Protein AF-A0A7S3J5A5-F1 (afdb_monomer_lite)

Sequence (584 aa):
MDIGKEYEPNQLEPVYRLLDKLTGLAEIFLKALSTEKDDAKSLDESRKPKELAEKICSTNKIVQKTVSEALKKDEESMTDILKLPLPEKYRKLLSPLRFGYMDMKSSPSSTSYTHYYSYNISQETSIENSKIIRLAQEIADLSNSLPNDHTNAIFVRVDESRVDVMKAIICGASNTPYAHGCYEYDLFFDSRYPNTPPKCQLVTTGSGAVRFNPNLYADGKVCLSLLGTWRGNSTENWDAKFSTILQVLMSIQAIIMSEEVYYNEPGYEHEAGTTEGEAKNEAYSNIVRYCNIQYAMIDQITSPCKGFEEAIRKHFFLKRDEILEEVKEWLVYADENKASYSSLVECHNHSWCQKFKEDGKYKSMLKEIIEKLENAFKGLKEPTLEHELKAVTEAEQTAKPEKKADAQAQPPKDASKGKAIKATDEDNKLLEEVDMEDNDVIGTNQEININDDQVKDRWSRYIGAMGIDAVAKQASAKILIYGLGGLGAEIAKNLVLAGCKELTLCDNQVATYRDLSSNFFLGESDIGKNRAEYCVKKVQQLNYYVKVTRCEESLSDEASCEKANLKDYSVVIVTEASLDTQKV

Organism: NCBI:txid151035

Radius of gyration: 30.15 Å; chains: 1; bounding box: 76×80×74 Å

InterPro domains:
  IPR000594 THIF-type NAD/FAD binding fold [PF00899] (465-573)
  IPR000608 Ubiquitin-conjugating (UBC), catalytic core domain [PF00179] (134-289)
  IPR000608 Ubiquitin-conjugating (UBC), catalytic core domain [PS50127] (130-297)
  IPR016135 Ubiquitin-conjugating enzyme/RWD-like [G3DSA:3.10.110.10] (85-391)
  IPR016135 Ubiquitin-conjugating enzyme/RWD-like [SSF54495] (115-304)
  IPR035985 Ubiquitin-activating enzyme-like [SSF69572] (455-582)

Structure (mmCIF, N/CA/C/O backbone):
data_AF-A0A7S3J5A5-F1
#
_entry.id   AF-A0A7S3J5A5-F1
#
loop_
_atom_site.group_PDB
_atom_site.id
_atom_site.type_symbol
_atom_site.label_atom_id
_atom_site.label_alt_id
_atom_site.label_comp_id
_atom_site.label_asym_id
_atom_site.label_entity_id
_atom_site.label_seq_id
_atom_site.pdbx_PDB_ins_code
_atom_site.Cartn_x
_atom_site.Cartn_y
_atom_site.Cartn_z
_atom_site.occupancy
_atom_site.B_iso_or_equiv
_atom_site.auth_seq_id
_atom_site.auth_comp_id
_atom_site.auth_asym_id
_atom_site.auth_atom_id
_atom_site.pdbx_PDB_model_num
ATOM 1 N N . MET A 1 1 ? 18.928 -12.014 -39.068 1.00 35.34 1 MET A N 1
ATOM 2 C CA . MET A 1 1 ? 17.823 -11.897 -38.103 1.00 35.34 1 MET A CA 1
ATOM 3 C C . MET A 1 1 ? 16.870 -10.853 -38.638 1.00 35.34 1 MET A C 1
ATOM 5 O O . MET A 1 1 ? 17.161 -9.667 -38.537 1.00 35.34 1 MET A O 1
ATOM 9 N N . ASP A 1 2 ? 15.809 -11.308 -39.300 1.00 34.78 2 ASP A N 1
ATOM 10 C CA . ASP A 1 2 ? 14.649 -10.467 -39.587 1.00 34.78 2 ASP A CA 1
ATOM 11 C C . ASP A 1 2 ? 13.981 -10.173 -38.247 1.00 34.78 2 ASP A C 1
ATOM 13 O O . ASP A 1 2 ? 13.523 -11.081 -37.556 1.00 34.78 2 ASP A O 1
ATOM 17 N N . ILE A 1 3 ? 14.006 -8.907 -37.843 1.00 33.78 3 ILE A N 1
ATOM 18 C CA . ILE A 1 3 ? 13.267 -8.439 -36.677 1.00 33.78 3 ILE A CA 1
ATOM 19 C C . ILE A 1 3 ? 11.796 -8.546 -37.084 1.00 33.78 3 ILE A C 1
ATOM 21 O O . ILE A 1 3 ? 11.366 -7.868 -38.019 1.00 33.78 3 ILE A O 1
ATOM 25 N N . GLY A 1 4 ? 11.068 -9.478 -36.464 1.00 37.72 4 GLY A N 1
ATOM 26 C CA . GLY A 1 4 ? 9.674 -9.764 -36.790 1.00 37.72 4 GLY A CA 1
ATOM 27 C C . GLY A 1 4 ? 8.839 -8.484 -36.835 1.00 37.72 4 GLY A C 1
ATOM 28 O O . GLY A 1 4 ? 9.022 -7.584 -36.016 1.00 37.72 4 GLY A O 1
ATOM 29 N N . LYS A 1 5 ? 7.909 -8.413 -37.792 1.00 38.00 5 LYS A N 1
ATOM 30 C CA . LYS A 1 5 ? 7.016 -7.263 -38.044 1.00 38.00 5 LYS A CA 1
ATOM 31 C C . LYS A 1 5 ? 6.099 -6.881 -36.865 1.00 38.00 5 LYS A C 1
ATOM 33 O O . LYS A 1 5 ? 5.311 -5.956 -37.008 1.00 38.00 5 LYS A O 1
ATOM 38 N N . GLU A 1 6 ? 6.215 -7.564 -35.730 1.00 47.25 6 GLU A N 1
ATOM 39 C CA . GLU A 1 6 ? 5.399 -7.396 -34.523 1.00 47.25 6 GLU A CA 1
ATOM 40 C C . GLU A 1 6 ? 6.213 -6.950 -33.295 1.00 47.25 6 GLU A C 1
ATOM 42 O O . GLU A 1 6 ? 5.675 -6.881 -32.194 1.00 47.25 6 GLU A O 1
ATOM 47 N N . TYR A 1 7 ? 7.506 -6.626 -33.441 1.00 35.00 7 TYR A N 1
ATOM 48 C CA . TYR A 1 7 ? 8.262 -6.048 -32.328 1.00 35.00 7 TYR A CA 1
ATOM 49 C C . TYR A 1 7 ? 7.929 -4.559 -32.156 1.00 35.00 7 TYR A C 1
ATOM 51 O O . TYR A 1 7 ? 8.546 -3.694 -32.782 1.00 35.00 7 TYR A O 1
ATOM 59 N N . GLU A 1 8 ? 6.971 -4.262 -31.279 1.00 35.94 8 GLU A N 1
ATOM 60 C CA . GLU A 1 8 ? 6.778 -2.926 -30.715 1.00 35.94 8 GLU A CA 1
ATOM 61 C C . GLU A 1 8 ? 7.568 -2.814 -29.400 1.00 35.94 8 GLU A C 1
ATOM 63 O O . GLU A 1 8 ? 7.212 -3.451 -28.406 1.00 35.94 8 GLU A O 1
ATOM 68 N N . PRO A 1 9 ? 8.669 -2.042 -29.346 1.00 35.66 9 PRO A N 1
ATOM 69 C CA . PRO A 1 9 ? 9.332 -1.783 -28.079 1.00 35.66 9 PRO A CA 1
ATOM 70 C C . PRO A 1 9 ? 8.386 -0.998 -27.164 1.00 35.66 9 PRO A C 1
ATOM 72 O O . PRO A 1 9 ? 7.828 0.017 -27.580 1.00 35.66 9 PRO A O 1
ATOM 75 N N . ASN A 1 10 ? 8.271 -1.420 -25.902 1.00 36.50 10 ASN A N 1
ATOM 76 C CA . ASN A 1 10 ? 7.643 -0.634 -24.837 1.00 36.50 10 ASN A CA 1
ATOM 77 C C . ASN A 1 10 ? 8.470 0.643 -24.601 1.00 36.50 10 ASN A C 1
ATOM 79 O O . ASN A 1 10 ? 9.329 0.710 -23.719 1.00 36.50 10 ASN A O 1
ATOM 83 N N . GLN A 1 11 ? 8.260 1.661 -25.434 1.00 39.62 11 GLN A N 1
ATOM 84 C CA . GLN A 1 11 ? 8.794 2.996 -25.210 1.00 39.62 11 GLN A CA 1
ATOM 85 C C . GLN A 1 11 ? 8.020 3.628 -24.051 1.00 39.62 11 GLN A C 1
ATOM 87 O O . GLN A 1 11 ? 6.958 4.213 -24.232 1.00 39.62 11 GLN A O 1
ATOM 92 N N . LEU A 1 12 ? 8.561 3.467 -22.841 1.00 39.16 12 LEU A N 1
ATOM 93 C CA . LEU A 1 12 ? 8.017 4.039 -21.603 1.00 39.16 12 LEU A CA 1
ATOM 94 C C . LEU A 1 12 ? 8.060 5.579 -21.592 1.00 39.16 12 LEU A C 1
ATOM 96 O O . LEU A 1 12 ? 7.269 6.206 -20.893 1.00 39.16 12 LEU A O 1
ATOM 100 N N . GLU A 1 13 ? 8.951 6.200 -22.375 1.00 43.12 13 GLU A N 1
ATOM 101 C CA . GLU A 1 13 ? 8.883 7.633 -22.673 1.00 43.12 13 GLU A CA 1
ATOM 102 C C . GLU A 1 13 ? 8.215 7.846 -24.036 1.00 43.12 13 GLU A C 1
ATOM 104 O O . GLU A 1 13 ? 8.691 7.310 -25.042 1.00 43.12 13 GLU A O 1
ATOM 109 N N . PRO A 1 14 ? 7.159 8.670 -24.116 1.00 56.19 14 PRO A N 1
ATOM 110 C CA . PRO A 1 14 ? 6.573 9.018 -25.395 1.00 56.19 14 PRO A CA 1
ATOM 111 C C . PRO A 1 14 ? 7.607 9.670 -26.317 1.00 56.19 14 PRO A C 1
ATOM 113 O O . PRO A 1 14 ? 8.352 10.556 -25.895 1.00 56.19 14 PRO A O 1
ATOM 116 N N . VAL A 1 15 ? 7.614 9.283 -27.595 1.00 58.00 15 VAL A N 1
ATOM 117 C CA . VAL A 1 15 ? 8.538 9.788 -28.634 1.00 58.00 15 VAL A CA 1
ATOM 118 C C . VAL A 1 15 ? 8.657 11.319 -28.636 1.00 58.00 15 VAL A C 1
ATOM 120 O O . VAL A 1 15 ? 9.730 11.858 -28.911 1.00 58.00 15 VAL A O 1
ATOM 123 N N . TYR A 1 16 ? 7.584 12.034 -28.286 1.00 60.38 16 TYR A N 1
ATOM 124 C CA . TYR A 1 16 ? 7.587 13.493 -28.206 1.00 60.38 16 TYR A CA 1
ATOM 125 C C . TYR A 1 16 ? 8.500 14.052 -27.097 1.00 60.38 16 TYR A C 1
ATOM 127 O O . TYR A 1 16 ? 9.106 15.096 -27.308 1.00 60.38 16 TYR A O 1
ATOM 135 N N . ARG A 1 17 ? 8.698 13.357 -25.963 1.00 57.91 17 ARG A N 1
ATOM 136 C CA . ARG A 1 17 ? 9.621 13.798 -24.893 1.00 57.91 17 ARG A CA 1
ATOM 137 C C . ARG A 1 17 ? 11.080 13.734 -25.323 1.00 57.91 17 ARG A C 1
ATOM 139 O O . ARG A 1 17 ? 11.852 14.658 -25.067 1.00 57.91 17 ARG A O 1
ATOM 146 N N . LEU A 1 18 ? 11.462 12.651 -25.998 1.00 66.94 18 LEU A N 1
ATOM 147 C CA . LEU A 1 18 ? 12.794 12.534 -26.587 1.00 66.94 18 LEU A CA 1
ATOM 148 C C . LEU A 1 18 ? 13.016 13.647 -27.620 1.00 66.94 18 LEU A C 1
ATOM 150 O O . LEU A 1 18 ? 14.087 14.253 -27.673 1.00 66.94 18 LEU A O 1
ATOM 154 N N . LEU A 1 19 ? 11.986 13.941 -28.414 1.00 73.31 19 LEU A N 1
ATOM 155 C CA . LEU A 1 19 ? 12.022 14.985 -29.429 1.00 73.31 19 LEU A CA 1
ATOM 156 C C . LEU A 1 19 ? 12.122 16.399 -28.828 1.00 73.31 19 LEU A C 1
ATOM 158 O O . LEU A 1 19 ? 12.854 17.223 -29.378 1.00 73.31 19 LEU A O 1
ATOM 162 N N . ASP A 1 20 ? 11.486 16.667 -27.684 1.00 68.75 20 ASP A N 1
ATOM 163 C CA . ASP A 1 20 ? 11.634 17.923 -26.932 1.00 68.75 20 ASP A CA 1
ATOM 164 C C . ASP A 1 20 ? 13.066 18.107 -26.409 1.00 68.75 20 ASP A C 1
ATOM 166 O O . ASP A 1 20 ? 13.692 19.137 -26.678 1.00 68.75 20 ASP A O 1
ATOM 170 N N . LYS A 1 21 ? 13.646 17.082 -25.765 1.00 73.25 21 LYS A N 1
ATOM 171 C CA . LYS A 1 21 ? 15.047 17.111 -25.294 1.00 73.25 21 LYS A CA 1
ATOM 172 C C . LYS A 1 21 ? 16.024 17.358 -26.452 1.00 73.25 21 LYS A C 1
ATOM 174 O O . LYS A 1 21 ? 16.924 18.196 -26.353 1.00 73.25 21 LYS A O 1
ATOM 179 N N . LEU A 1 22 ? 15.829 16.667 -27.578 1.00 78.50 22 LEU A N 1
ATOM 180 C CA . LEU A 1 22 ? 16.629 16.865 -28.791 1.00 78.50 22 LEU A CA 1
ATOM 181 C C . LEU A 1 22 ? 16.448 18.268 -29.382 1.00 78.50 22 LEU A C 1
ATOM 183 O O . LEU A 1 22 ? 17.413 18.842 -29.887 1.00 78.50 22 LEU A O 1
ATOM 187 N N . THR A 1 23 ? 15.246 18.838 -29.293 1.00 84.12 23 THR A N 1
ATOM 188 C CA . THR A 1 23 ? 14.959 20.202 -29.755 1.00 84.12 23 THR A CA 1
ATOM 189 C C . THR A 1 23 ? 15.694 21.238 -28.917 1.00 84.12 23 THR A C 1
ATOM 191 O O . THR A 1 23 ? 16.317 22.126 -29.490 1.00 84.12 23 THR A O 1
ATOM 194 N N . GLY A 1 24 ? 15.723 21.098 -27.588 1.00 76.62 24 GLY A N 1
ATOM 195 C CA . GLY A 1 24 ? 16.496 21.995 -26.722 1.00 76.62 24 GLY A CA 1
ATOM 196 C C . GLY A 1 24 ? 17.986 22.022 -27.085 1.00 76.62 24 GLY A C 1
ATOM 197 O O . GLY A 1 24 ? 18.584 23.091 -27.221 1.00 76.62 24 GLY A O 1
ATOM 198 N N . LEU A 1 25 ? 18.579 20.850 -27.337 1.00 83.69 25 LEU A N 1
ATOM 199 C CA . LEU A 1 25 ? 19.968 20.738 -27.800 1.00 83.69 25 LEU A CA 1
ATOM 200 C C . LEU A 1 25 ? 20.168 21.346 -29.196 1.00 83.69 25 LEU A C 1
ATOM 202 O O . LEU A 1 25 ? 21.143 22.066 -29.421 1.00 83.69 25 LEU A O 1
ATOM 206 N N . ALA A 1 26 ? 19.238 21.092 -30.120 1.00 83.50 26 ALA A N 1
ATOM 207 C CA . ALA A 1 26 ? 19.263 21.648 -31.469 1.00 83.50 26 ALA A CA 1
ATOM 208 C C . ALA A 1 26 ? 19.169 23.184 -31.459 1.00 83.50 26 ALA A C 1
ATOM 210 O O . ALA A 1 26 ? 19.908 23.850 -32.180 1.00 83.50 26 ALA A O 1
ATOM 211 N N . GLU A 1 27 ? 18.328 23.771 -30.607 1.00 82.06 27 GLU A N 1
ATOM 212 C CA . GLU A 1 27 ? 18.206 25.224 -30.460 1.00 82.06 27 GLU A CA 1
ATOM 213 C C . GLU A 1 27 ? 19.462 25.866 -29.865 1.00 82.06 27 GLU A C 1
ATOM 215 O O . GLU A 1 27 ? 19.878 26.934 -30.320 1.00 82.06 27 GLU A O 1
ATOM 220 N N . ILE A 1 28 ? 20.085 25.227 -28.870 1.00 82.25 28 ILE A N 1
ATOM 221 C CA . ILE A 1 28 ? 21.365 25.678 -28.304 1.00 82.25 28 ILE A CA 1
ATOM 222 C C . ILE A 1 28 ? 22.452 25.652 -29.383 1.00 82.25 28 ILE A C 1
ATOM 224 O O . ILE A 1 28 ? 23.180 26.633 -29.542 1.00 82.25 28 ILE A O 1
ATOM 228 N N . PHE A 1 29 ? 22.524 24.569 -30.158 1.00 83.62 29 PHE A N 1
ATOM 229 C CA . PHE A 1 29 ? 23.463 24.429 -31.268 1.00 83.62 29 PHE A CA 1
ATOM 230 C C . PHE A 1 29 ? 23.259 25.512 -32.340 1.00 83.62 29 PHE A C 1
ATOM 232 O O . PHE A 1 29 ? 24.213 26.180 -32.736 1.00 83.62 29 PHE A O 1
ATOM 239 N N . LEU A 1 30 ? 22.014 25.757 -32.761 1.00 81.81 30 LEU A N 1
ATOM 240 C CA . LEU A 1 30 ? 21.686 26.799 -33.740 1.00 81.81 30 LEU A CA 1
ATOM 241 C C . LEU A 1 30 ? 22.005 28.210 -33.223 1.00 81.81 30 LEU A C 1
ATOM 243 O O . LEU A 1 30 ? 22.493 29.047 -33.984 1.00 81.81 30 LEU A O 1
ATOM 247 N N . LYS A 1 31 ? 21.782 28.477 -31.929 1.00 82.19 31 LYS A N 1
ATOM 248 C CA . LYS A 1 31 ? 22.174 29.743 -31.292 1.00 82.19 31 LYS A CA 1
ATOM 249 C C . LYS A 1 31 ? 23.691 29.919 -31.271 1.00 82.19 31 LYS A C 1
ATOM 251 O O . LYS A 1 31 ? 24.158 31.000 -31.619 1.00 82.19 31 LYS A O 1
ATOM 256 N N . ALA A 1 32 ? 24.448 28.876 -30.932 1.00 78.31 32 ALA A N 1
ATOM 257 C CA . ALA A 1 32 ? 25.911 28.915 -30.942 1.00 78.31 32 ALA A CA 1
ATOM 258 C C . ALA A 1 32 ? 26.465 29.207 -32.350 1.00 78.31 32 ALA A C 1
ATOM 260 O O . ALA A 1 32 ? 27.325 30.074 -32.504 1.00 78.31 32 ALA A O 1
ATOM 261 N N . LEU A 1 33 ? 25.889 28.588 -33.386 1.00 75.06 33 LEU A N 1
ATOM 262 C CA . LEU A 1 33 ? 26.235 28.875 -34.783 1.00 75.06 33 LEU A CA 1
ATOM 263 C C . LEU A 1 33 ? 25.921 30.319 -35.199 1.00 75.06 33 LEU A C 1
ATOM 265 O O . LEU A 1 33 ? 26.637 30.890 -36.011 1.00 75.06 33 LEU A O 1
ATOM 269 N N . SER A 1 34 ? 24.866 30.929 -34.651 1.00 67.62 34 SER A N 1
ATOM 270 C CA . SER A 1 34 ? 24.509 32.324 -34.959 1.00 67.62 34 SER A CA 1
ATOM 271 C C . SER A 1 34 ? 25.413 33.370 -34.290 1.00 67.62 34 SER A C 1
ATOM 273 O O . SER A 1 34 ? 25.368 34.543 -34.656 1.00 67.62 34 SER A O 1
ATOM 275 N N . THR A 1 35 ? 26.219 32.960 -33.303 1.00 63.66 35 THR A N 1
ATOM 276 C CA . THR A 1 35 ? 27.155 33.836 -32.579 1.00 63.66 35 THR A CA 1
ATOM 277 C C . THR A 1 35 ? 28.582 33.815 -33.131 1.00 63.66 35 THR A C 1
ATOM 279 O O . THR A 1 35 ? 29.372 34.697 -32.788 1.00 63.66 35 THR A O 1
ATOM 282 N N . GLU A 1 36 ? 28.917 32.862 -34.002 1.00 59.31 36 GLU A N 1
ATOM 283 C CA . GLU A 1 36 ? 30.200 32.829 -34.709 1.00 59.31 36 GLU A CA 1
ATOM 284 C C . GLU A 1 36 ? 30.136 33.732 -35.953 1.00 59.31 36 GLU A C 1
ATOM 286 O O . GLU A 1 36 ? 29.213 33.645 -36.759 1.00 59.31 36 GLU A O 1
ATOM 291 N N . LYS A 1 37 ? 31.102 34.650 -36.101 1.00 53.28 37 LYS A N 1
ATOM 292 C CA . LYS A 1 37 ? 31.244 35.455 -37.325 1.00 53.28 37 LYS A CA 1
ATOM 293 C C . LYS A 1 37 ? 31.660 34.543 -38.480 1.00 53.28 37 LYS A C 1
ATOM 295 O O . LYS A 1 37 ? 32.552 33.722 -38.305 1.00 53.28 37 LYS A O 1
ATOM 300 N N . ASP A 1 38 ? 31.035 34.750 -39.638 1.00 53.22 38 ASP A N 1
ATOM 301 C CA . ASP A 1 38 ? 31.220 34.017 -40.895 1.00 53.22 38 ASP A CA 1
ATOM 302 C C . ASP A 1 38 ? 32.694 33.879 -41.335 1.00 53.22 38 ASP A C 1
ATOM 304 O O . ASP A 1 38 ? 33.191 34.643 -42.166 1.00 53.22 38 ASP A O 1
ATOM 308 N N . ASP A 1 39 ? 33.392 32.858 -40.840 1.00 52.75 39 ASP A N 1
ATOM 309 C CA . ASP A 1 39 ? 34.638 32.388 -41.438 1.00 52.75 39 ASP A CA 1
ATOM 310 C C . ASP A 1 39 ? 34.293 31.394 -42.556 1.00 52.75 39 ASP A C 1
ATOM 312 O O . ASP A 1 39 ? 33.976 30.225 -42.336 1.00 52.75 39 ASP A O 1
ATOM 316 N N . ALA A 1 40 ? 34.371 31.876 -43.801 1.00 51.25 40 ALA A N 1
ATOM 317 C CA . ALA A 1 40 ? 33.933 31.229 -45.047 1.00 51.25 40 ALA A CA 1
ATOM 318 C C . ALA A 1 40 ? 34.513 29.823 -45.354 1.00 51.25 40 ALA A C 1
ATOM 320 O O . ALA A 1 40 ? 34.182 29.239 -46.385 1.00 51.25 40 ALA A O 1
ATOM 321 N N . LYS A 1 41 ? 35.368 29.262 -44.487 1.00 49.84 41 LYS A N 1
ATOM 322 C CA . LYS A 1 41 ? 35.932 27.906 -44.604 1.00 49.84 41 LYS A CA 1
ATOM 323 C C . LYS A 1 41 ? 35.281 26.857 -43.687 1.00 49.84 41 LYS A C 1
ATOM 325 O O . LYS A 1 41 ? 35.460 25.679 -43.973 1.00 49.84 41 LYS A O 1
ATOM 330 N N . SER A 1 42 ? 34.524 27.232 -42.646 1.00 52.97 42 SER A N 1
ATOM 331 C CA . SER A 1 42 ? 33.843 26.281 -41.730 1.00 52.97 42 SER A CA 1
ATOM 332 C C . SER A 1 42 ? 32.376 25.986 -42.101 1.00 52.97 42 SER A C 1
ATOM 334 O O . SER A 1 42 ? 31.726 25.119 -41.511 1.00 52.97 42 SER A O 1
ATOM 336 N N . LEU A 1 43 ? 31.843 26.691 -43.103 1.00 51.53 43 LEU A N 1
ATOM 337 C CA . LEU A 1 43 ? 30.432 26.645 -43.504 1.00 51.53 43 LEU A CA 1
ATOM 338 C C . LEU A 1 43 ? 30.017 25.373 -44.271 1.00 51.53 43 LEU A C 1
ATOM 340 O O . LEU A 1 43 ? 28.823 25.103 -44.374 1.00 51.53 43 LEU A O 1
ATOM 344 N N . ASP A 1 44 ? 30.961 24.580 -44.792 1.00 53.50 44 ASP A N 1
ATOM 345 C CA . ASP A 1 44 ? 30.637 23.360 -45.558 1.00 53.50 44 ASP A CA 1
ATOM 346 C C . ASP A 1 44 ? 30.483 22.116 -44.656 1.00 53.50 44 ASP A C 1
ATOM 348 O O . ASP A 1 44 ? 29.558 21.322 -44.832 1.00 53.50 44 ASP A O 1
ATOM 352 N N . GLU A 1 45 ? 31.306 21.982 -43.606 1.00 56.28 45 GLU A N 1
ATOM 353 C CA . GLU A 1 45 ? 31.213 20.865 -42.646 1.00 56.28 45 GLU A CA 1
ATOM 354 C C . GLU A 1 45 ? 30.046 21.017 -41.648 1.00 56.28 45 GLU A C 1
ATOM 356 O O . GLU A 1 45 ? 29.494 20.023 -41.175 1.00 56.28 45 GLU A O 1
ATOM 361 N N . SER A 1 46 ? 29.610 22.251 -41.369 1.00 58.34 46 SER A N 1
ATOM 362 C CA . SER A 1 46 ? 28.514 22.565 -40.433 1.00 58.34 46 SER A CA 1
ATOM 363 C C . SER A 1 46 ? 27.114 22.548 -41.066 1.00 58.34 46 SER A C 1
ATOM 365 O O . SER A 1 46 ? 26.110 22.587 -40.350 1.00 58.34 46 SER A O 1
ATOM 367 N N . ARG A 1 47 ? 27.017 22.417 -42.396 1.00 67.00 47 ARG A N 1
ATOM 368 C CA . ARG A 1 47 ? 25.750 22.487 -43.141 1.00 67.00 47 ARG A CA 1
ATOM 369 C C . ARG A 1 47 ? 24.795 21.337 -42.816 1.00 67.00 47 ARG A C 1
ATOM 371 O O . ARG A 1 47 ? 23.631 21.580 -42.513 1.00 67.00 47 ARG A O 1
ATOM 378 N N . LYS A 1 48 ? 25.293 20.095 -42.790 1.00 74.50 48 LYS A N 1
ATOM 379 C CA . LYS A 1 48 ? 24.476 18.908 -42.463 1.00 74.50 48 LYS A CA 1
ATOM 380 C C . LYS A 1 48 ? 24.021 18.883 -40.993 1.00 74.50 48 LYS A C 1
ATOM 382 O O . LYS A 1 48 ? 22.843 18.617 -40.764 1.00 74.50 48 LYS A O 1
ATOM 387 N N . PRO A 1 49 ? 24.882 19.178 -39.994 1.00 79.25 49 PRO A N 1
ATOM 388 C CA . PRO A 1 49 ? 24.442 19.324 -38.604 1.00 79.25 49 PRO A CA 1
ATOM 389 C C . PRO A 1 49 ? 23.415 20.444 -38.398 1.00 79.25 49 PRO A C 1
ATOM 391 O O . PRO A 1 49 ? 22.455 20.255 -37.656 1.00 79.25 49 PRO A O 1
ATOM 394 N N . LYS A 1 50 ? 23.575 21.588 -39.079 1.00 80.88 50 LYS A N 1
ATOM 395 C CA . LYS A 1 50 ? 22.618 22.702 -39.029 1.00 80.88 50 LYS A CA 1
ATOM 396 C C . LYS A 1 50 ? 21.260 22.318 -39.617 1.00 80.88 50 LYS A C 1
ATOM 398 O O . LYS A 1 50 ? 20.245 22.510 -38.957 1.00 80.88 50 LYS A O 1
ATOM 403 N N . GLU A 1 51 ? 21.245 21.718 -40.807 1.00 83.00 51 GLU A N 1
ATOM 404 C CA . GLU A 1 51 ? 20.021 21.213 -41.442 1.00 83.00 51 GLU A CA 1
ATOM 405 C C . GLU A 1 51 ? 19.329 20.156 -40.570 1.00 83.00 51 GLU A C 1
ATOM 407 O O . GLU A 1 51 ? 18.106 20.159 -40.444 1.00 83.00 51 GLU A O 1
ATOM 412 N N . LEU A 1 52 ? 20.098 19.273 -39.921 1.00 82.12 52 LEU A N 1
ATOM 413 C CA . LEU A 1 52 ? 19.558 18.291 -38.984 1.00 82.12 52 LEU A CA 1
ATOM 414 C C . LEU A 1 52 ? 18.930 18.962 -37.755 1.00 82.12 52 LEU A C 1
ATOM 416 O O . LEU A 1 52 ? 17.819 18.596 -37.381 1.00 82.12 52 LEU A O 1
ATOM 420 N N . ALA A 1 53 ? 19.594 19.952 -37.156 1.00 83.56 53 ALA A N 1
ATOM 421 C CA . ALA A 1 53 ? 19.068 20.701 -36.016 1.00 83.56 53 ALA A CA 1
ATOM 422 C C . ALA A 1 53 ? 17.777 21.464 -36.373 1.00 83.56 53 ALA A C 1
ATOM 424 O O . ALA A 1 53 ? 16.781 21.365 -35.659 1.00 83.56 53 ALA A O 1
ATOM 425 N N . GLU A 1 54 ? 17.741 22.146 -37.522 1.00 85.69 54 GLU A N 1
ATOM 426 C CA . GLU A 1 54 ? 16.530 22.803 -38.036 1.00 85.69 54 GLU A CA 1
ATOM 427 C C . GLU A 1 54 ? 15.403 21.789 -38.287 1.00 85.69 54 GLU A C 1
ATOM 429 O O . GLU A 1 54 ? 14.238 22.039 -37.956 1.00 85.69 54 GLU A O 1
ATOM 434 N N . LYS A 1 55 ? 15.747 20.605 -38.811 1.00 87.06 55 LYS A N 1
ATOM 435 C CA . LYS A 1 55 ? 14.792 19.523 -39.052 1.00 87.06 55 LYS A CA 1
ATOM 436 C C . LYS A 1 55 ? 14.235 18.951 -37.750 1.00 87.06 55 LYS A C 1
ATOM 438 O O . LYS A 1 55 ? 13.024 18.745 -37.687 1.00 87.06 55 LYS A O 1
ATOM 443 N N . ILE A 1 56 ? 15.059 18.765 -36.718 1.00 82.81 56 ILE A N 1
ATOM 444 C CA . ILE A 1 56 ? 14.623 18.362 -35.370 1.00 82.81 56 ILE A CA 1
ATOM 445 C C . ILE A 1 56 ? 13.610 19.379 -34.829 1.00 82.81 56 ILE A C 1
ATOM 447 O O . ILE A 1 56 ? 12.488 18.993 -34.507 1.00 82.81 56 ILE A O 1
ATOM 451 N N . CYS A 1 57 ? 13.935 20.677 -34.853 1.00 79.94 57 CYS A N 1
ATOM 452 C CA . CYS A 1 57 ? 13.029 21.730 -34.383 1.00 79.94 57 CYS A CA 1
ATOM 453 C C . CYS A 1 57 ? 11.712 21.779 -35.178 1.00 79.94 57 CYS A C 1
ATOM 455 O O . CYS A 1 57 ? 10.634 21.953 -34.607 1.00 79.94 57 CYS A O 1
ATOM 457 N N . SER A 1 58 ? 11.771 21.629 -36.506 1.00 85.25 58 SER A N 1
ATOM 458 C CA . SER A 1 58 ? 10.572 21.625 -37.358 1.00 85.25 58 SER A CA 1
ATOM 459 C C . SER A 1 58 ? 9.691 20.392 -37.130 1.00 85.25 58 SER A C 1
ATOM 461 O O . SER A 1 58 ? 8.470 20.518 -37.048 1.00 85.25 58 SER A O 1
ATOM 463 N N . THR A 1 59 ? 10.308 19.220 -36.958 1.00 80.31 59 THR A N 1
ATOM 464 C CA . THR A 1 59 ? 9.616 17.960 -36.669 1.00 80.31 59 THR A CA 1
ATOM 465 C C . THR A 1 59 ? 8.934 18.059 -35.316 1.00 80.31 59 THR A C 1
ATOM 467 O O . THR A 1 59 ? 7.760 17.720 -35.209 1.00 80.31 59 THR A O 1
ATOM 470 N N . ASN A 1 60 ? 9.614 18.623 -34.314 1.00 78.94 60 ASN A N 1
ATOM 471 C CA . ASN A 1 60 ? 9.016 18.829 -33.006 1.00 78.94 60 ASN A CA 1
ATOM 472 C C . ASN A 1 60 ? 7.800 19.754 -33.064 1.00 78.94 60 ASN A C 1
ATOM 474 O O . ASN A 1 60 ? 6.754 19.415 -32.534 1.00 78.94 60 ASN A O 1
ATOM 478 N N . LYS A 1 61 ? 7.858 20.867 -33.806 1.00 77.62 61 LYS A N 1
ATOM 479 C CA . LYS A 1 61 ? 6.683 21.744 -33.991 1.00 77.62 61 LYS A CA 1
ATOM 480 C C . LYS A 1 61 ? 5.483 21.020 -34.606 1.00 77.62 61 LYS A C 1
ATOM 482 O O . LYS A 1 61 ? 4.349 21.273 -34.204 1.00 77.62 61 LYS A O 1
ATOM 487 N N . ILE A 1 62 ? 5.717 20.143 -35.582 1.00 78.88 62 ILE A N 1
ATOM 488 C CA . ILE A 1 62 ? 4.654 19.349 -36.215 1.00 78.88 62 ILE A CA 1
ATOM 489 C C . ILE A 1 62 ? 4.082 18.339 -35.218 1.00 78.88 62 ILE A C 1
ATOM 491 O O . ILE A 1 62 ? 2.862 18.239 -35.091 1.00 78.88 62 ILE A O 1
ATOM 495 N N . VAL A 1 63 ? 4.947 17.629 -34.490 1.00 71.12 63 VAL A N 1
ATOM 496 C CA . VAL A 1 63 ? 4.542 16.663 -33.463 1.00 71.12 63 VAL A CA 1
ATOM 497 C C . VAL A 1 63 ? 3.767 17.365 -32.352 1.00 71.12 63 VAL A C 1
ATOM 499 O O . VAL A 1 63 ? 2.654 16.952 -32.073 1.00 71.12 63 VAL A O 1
ATOM 502 N N . GLN A 1 64 ? 4.255 18.483 -31.815 1.00 67.19 64 GLN A N 1
ATOM 503 C CA . GLN A 1 64 ? 3.574 19.287 -30.794 1.00 67.19 64 GLN A CA 1
ATOM 504 C C . GLN A 1 64 ? 2.192 19.765 -31.250 1.00 67.19 64 GLN A C 1
ATOM 506 O O . GLN A 1 64 ? 1.223 19.687 -30.497 1.00 67.19 64 GLN A O 1
ATOM 511 N N . LYS A 1 65 ? 2.063 20.209 -32.506 1.00 72.31 65 LYS A N 1
ATOM 512 C CA . LYS A 1 65 ? 0.765 20.593 -33.076 1.00 72.31 65 LYS A CA 1
ATOM 513 C C . LYS A 1 65 ? -0.182 19.395 -33.196 1.00 72.31 65 LYS A C 1
ATOM 515 O O . LYS A 1 65 ? -1.343 19.503 -32.819 1.00 72.31 65 LYS A O 1
ATOM 520 N N . THR A 1 66 ? 0.319 18.264 -33.683 1.00 69.06 66 THR A N 1
ATOM 521 C CA . THR A 1 66 ? -0.464 17.030 -33.860 1.00 69.06 66 THR A CA 1
ATOM 522 C C . THR A 1 66 ? -0.895 16.451 -32.513 1.00 69.06 66 THR A C 1
ATOM 524 O O . THR A 1 66 ? -2.043 16.055 -32.350 1.00 69.06 66 THR A O 1
ATOM 527 N N . VAL A 1 67 ? -0.001 16.469 -31.524 1.00 60.91 67 VAL A N 1
ATOM 528 C CA . VAL A 1 67 ? -0.273 16.097 -30.133 1.00 60.91 67 VAL A CA 1
ATOM 529 C C . VAL A 1 67 ? -1.314 17.044 -29.542 1.00 60.91 67 VAL A C 1
ATOM 531 O O . VAL A 1 67 ? -2.297 16.574 -28.997 1.00 60.91 67 VAL A O 1
ATOM 534 N N . SER A 1 68 ? -1.195 18.359 -29.740 1.00 58.88 68 SER A N 1
ATOM 535 C CA . SER A 1 68 ? -2.208 19.332 -29.292 1.00 58.88 68 SER A CA 1
ATOM 536 C C . SER A 1 68 ? -3.591 19.089 -29.911 1.00 58.88 68 SER A C 1
ATOM 538 O O . SER A 1 68 ? -4.610 19.285 -29.256 1.00 58.88 68 SER A O 1
ATOM 540 N N . GLU A 1 69 ? -3.651 18.685 -31.180 1.00 64.06 69 GLU A N 1
ATOM 541 C CA . GLU A 1 69 ? -4.901 18.336 -31.866 1.00 64.06 69 GLU A CA 1
ATOM 542 C C . GLU A 1 69 ? -5.474 16.993 -31.379 1.00 64.06 69 GLU A C 1
ATOM 544 O O . GLU A 1 69 ? -6.687 16.882 -31.207 1.00 64.06 69 GLU A O 1
ATOM 549 N N . ALA A 1 70 ? -4.622 16.004 -31.093 1.00 57.66 70 ALA A N 1
ATOM 550 C CA . ALA A 1 70 ? -5.019 14.736 -30.481 1.00 57.66 70 ALA A CA 1
ATOM 551 C C . ALA A 1 70 ? -5.528 14.928 -29.042 1.00 57.66 70 ALA A C 1
ATOM 553 O O . ALA A 1 70 ? -6.582 14.409 -28.700 1.00 57.66 70 ALA A O 1
ATOM 554 N N . LEU A 1 71 ? -4.865 15.770 -28.247 1.00 51.81 71 LEU A N 1
ATOM 555 C CA . LEU A 1 71 ? -5.258 16.099 -26.874 1.00 51.81 71 LEU A CA 1
ATOM 556 C C . LEU A 1 71 ? -6.626 16.784 -26.801 1.00 51.81 71 LEU A C 1
ATOM 558 O O . LEU A 1 71 ? -7.401 16.515 -25.892 1.00 51.81 71 LEU A O 1
ATOM 562 N N . LYS A 1 72 ? -6.969 17.627 -27.783 1.00 58.22 72 LYS A N 1
ATOM 563 C CA . LYS A 1 72 ? -8.323 18.206 -27.890 1.00 58.22 72 LYS A CA 1
ATOM 564 C C . LYS A 1 72 ? -9.392 17.148 -28.146 1.00 58.22 72 LYS A C 1
ATOM 566 O O . LYS A 1 72 ? -10.513 17.279 -27.672 1.00 58.22 72 LYS A O 1
ATOM 571 N N . LYS A 1 73 ? -9.048 16.102 -28.898 1.00 57.19 73 LYS A N 1
ATOM 572 C CA . LYS A 1 73 ? -9.919 14.942 -29.111 1.00 57.19 73 LYS A CA 1
ATOM 573 C C . LYS A 1 73 ? -10.001 14.075 -27.848 1.00 57.19 73 LYS A C 1
ATOM 575 O O . LYS A 1 73 ? -11.054 13.515 -27.555 1.00 57.19 73 LYS A O 1
ATOM 580 N N . ASP A 1 74 ? -8.921 14.023 -27.074 1.00 52.53 74 ASP A N 1
ATOM 581 C CA . ASP A 1 74 ? -8.906 13.366 -25.773 1.00 52.53 74 ASP A CA 1
ATOM 582 C C . ASP A 1 74 ? -9.698 14.146 -24.708 1.00 52.53 74 ASP A C 1
ATOM 584 O O . ASP A 1 74 ? -10.211 13.516 -23.795 1.00 52.53 74 ASP A O 1
ATOM 588 N N . GLU A 1 75 ? -9.889 15.471 -24.793 1.00 53.00 75 GLU A N 1
ATOM 589 C CA . GLU A 1 75 ? -10.753 16.220 -23.846 1.00 53.00 75 GLU A CA 1
ATOM 590 C C . GLU A 1 75 ? -12.224 15.799 -23.935 1.00 53.00 75 GLU A C 1
ATOM 592 O O . GLU A 1 75 ? -12.893 15.631 -22.906 1.00 53.00 75 GLU A O 1
ATOM 597 N N . GLU A 1 76 ? -12.710 15.530 -25.149 1.00 51.78 76 GLU A N 1
ATOM 598 C CA . GLU A 1 76 ? -14.010 14.884 -25.348 1.00 51.78 76 GLU A CA 1
ATOM 599 C C . GLU A 1 76 ? -14.020 13.478 -24.706 1.00 51.78 76 GLU A C 1
ATOM 601 O O . GLU A 1 76 ? -14.968 13.132 -24.001 1.00 51.78 76 GLU A O 1
ATOM 606 N N . SER A 1 77 ? -12.920 12.720 -24.825 1.00 67.56 77 SER A N 1
ATOM 607 C CA . SER A 1 77 ? -12.735 11.396 -24.199 1.00 67.56 77 SER A CA 1
ATOM 608 C C . SER A 1 77 ? -12.648 11.441 -22.661 1.00 67.56 77 SER A C 1
ATOM 610 O O . SER A 1 77 ? -13.228 10.595 -21.984 1.00 67.56 77 SER A O 1
ATOM 612 N N . MET A 1 78 ? -11.989 12.443 -22.070 1.00 72.19 78 MET A N 1
ATOM 613 C CA . MET A 1 78 ? -11.836 12.619 -20.618 1.00 72.19 78 MET A CA 1
ATOM 614 C C . MET A 1 78 ? -13.196 12.820 -19.953 1.00 72.19 78 MET A C 1
ATOM 616 O O . MET A 1 78 ? -13.505 12.202 -18.932 1.00 72.19 78 MET A O 1
ATOM 620 N N . THR A 1 79 ? -14.043 13.630 -20.588 1.00 74.12 79 THR A N 1
ATOM 621 C CA . THR A 1 79 ? -15.421 13.867 -20.151 1.00 74.12 79 THR A CA 1
ATOM 622 C C . THR A 1 79 ? -16.236 12.570 -20.143 1.00 74.12 79 THR A C 1
ATOM 624 O O . THR A 1 79 ? -17.071 12.364 -19.262 1.00 74.12 79 THR A O 1
ATOM 627 N N . ASP A 1 80 ? -15.985 11.668 -21.093 1.00 81.25 80 ASP A N 1
ATOM 628 C CA . ASP A 1 80 ? -16.634 10.359 -21.151 1.00 81.25 80 ASP A CA 1
ATOM 629 C C . ASP A 1 80 ? -16.053 9.358 -20.144 1.00 81.25 80 ASP A C 1
ATOM 631 O O . ASP A 1 80 ? -16.812 8.618 -19.516 1.00 81.25 80 ASP A O 1
ATOM 635 N N . ILE A 1 81 ? -14.737 9.374 -19.902 1.00 81.25 81 ILE A N 1
ATOM 636 C CA . ILE A 1 81 ? -14.093 8.550 -18.867 1.00 81.25 81 ILE A CA 1
ATOM 637 C C . ILE A 1 81 ? -14.641 8.901 -17.480 1.00 81.25 81 ILE A C 1
ATOM 639 O O . ILE A 1 81 ? -14.919 8.001 -16.688 1.00 81.25 81 ILE A O 1
ATOM 643 N N . LEU A 1 82 ? -14.855 10.186 -17.181 1.00 85.56 82 LEU A N 1
ATOM 644 C CA . LEU A 1 82 ? -15.372 10.629 -15.881 1.00 85.56 82 LEU A CA 1
ATOM 645 C C . LEU A 1 82 ? -16.809 10.158 -15.590 1.00 85.56 82 LEU A C 1
ATOM 647 O O . LEU A 1 82 ? -17.183 10.060 -14.415 1.00 85.56 82 LEU A O 1
ATOM 651 N N . LYS A 1 83 ? -17.588 9.816 -16.628 1.00 88.06 83 LYS A N 1
ATOM 652 C CA . LYS A 1 83 ? -18.943 9.244 -16.506 1.00 88.06 83 LYS A CA 1
ATOM 653 C C . LYS A 1 83 ? -18.947 7.750 -16.172 1.00 88.06 83 LYS A C 1
ATOM 655 O O . LYS A 1 83 ? -19.996 7.231 -15.796 1.00 88.06 83 LYS A O 1
ATOM 660 N N . LEU A 1 84 ? -17.820 7.051 -16.326 1.00 88.06 84 LEU A N 1
ATOM 661 C CA . LEU A 1 84 ? -17.732 5.621 -16.027 1.00 88.06 84 LEU A CA 1
ATOM 662 C C . LEU A 1 84 ? -17.884 5.350 -14.515 1.00 88.06 84 LEU A C 1
ATOM 664 O O . LEU A 1 84 ? -17.645 6.246 -13.691 1.00 88.06 84 LEU A O 1
ATOM 668 N N . PRO A 1 85 ? -18.237 4.111 -14.122 1.00 92.75 85 PRO A N 1
ATOM 669 C CA . PRO A 1 85 ? -18.200 3.686 -12.725 1.00 92.75 85 PRO A CA 1
ATOM 670 C C . PRO A 1 85 ? -16.831 3.941 -12.086 1.00 92.75 85 PRO A C 1
ATOM 672 O O . PRO A 1 85 ? -15.801 3.867 -12.762 1.00 92.75 85 PRO A O 1
ATOM 675 N N . LEU A 1 86 ? -16.808 4.209 -10.775 1.00 92.06 86 LEU A N 1
ATOM 676 C CA . LEU A 1 86 ? -15.580 4.542 -10.043 1.00 92.06 86 LEU A CA 1
ATOM 677 C C . LEU A 1 86 ? -14.418 3.562 -10.281 1.00 92.06 86 LEU A C 1
ATOM 679 O O . LEU A 1 86 ? -13.345 4.051 -10.639 1.00 92.06 86 LEU A O 1
ATOM 683 N N . PRO A 1 87 ? -14.602 2.229 -10.199 1.00 89.94 87 PRO A N 1
ATOM 684 C CA . PRO A 1 87 ? -13.510 1.289 -10.451 1.00 89.94 87 PRO A CA 1
ATOM 685 C C . PRO A 1 87 ? -12.905 1.438 -11.855 1.00 89.94 87 PRO A C 1
ATOM 687 O O . PRO A 1 87 ? -11.688 1.409 -12.031 1.00 89.94 87 PRO A O 1
ATOM 690 N N . GLU A 1 88 ? -13.748 1.642 -12.869 1.00 86.12 88 GLU A N 1
ATOM 691 C CA . GLU A 1 88 ? -13.316 1.756 -14.262 1.00 86.12 88 GLU A CA 1
ATOM 692 C C . GLU A 1 88 ? -12.600 3.076 -14.541 1.00 86.12 88 GLU A C 1
ATOM 694 O O . GLU A 1 88 ? -11.511 3.068 -15.123 1.00 86.12 88 GLU A O 1
ATOM 699 N N . LYS A 1 89 ? -13.177 4.212 -14.118 1.00 90.56 89 LYS A N 1
ATOM 700 C CA . LYS A 1 89 ? -12.538 5.521 -14.325 1.00 90.56 89 LYS A CA 1
ATOM 701 C C . LYS A 1 89 ? -11.251 5.654 -13.525 1.00 90.56 89 LYS A C 1
ATOM 703 O O . LYS A 1 89 ? -10.279 6.190 -14.047 1.00 90.56 89 LYS A O 1
ATOM 708 N N . TYR A 1 90 ? -11.214 5.122 -12.303 1.00 92.19 90 TYR A N 1
ATOM 709 C CA . TYR A 1 90 ? -10.009 5.109 -11.483 1.00 92.19 90 TYR A CA 1
ATOM 710 C C . TYR A 1 90 ? -8.894 4.337 -12.188 1.00 92.19 90 TYR A C 1
ATOM 712 O O . TYR A 1 90 ? -7.825 4.891 -12.448 1.00 92.19 90 TYR A O 1
ATOM 720 N N . ARG A 1 91 ? -9.173 3.095 -12.608 1.00 86.56 91 ARG A N 1
ATOM 721 C CA . ARG A 1 91 ? -8.184 2.267 -13.301 1.00 86.56 91 ARG A CA 1
ATOM 722 C C . ARG A 1 91 ? -7.685 2.939 -14.576 1.00 86.56 91 ARG A C 1
ATOM 724 O O . ARG A 1 91 ? -6.476 3.024 -14.768 1.00 86.56 91 ARG A O 1
ATOM 731 N N . LYS A 1 92 ? -8.583 3.464 -15.417 1.00 84.25 92 LYS A N 1
ATOM 732 C CA . LYS A 1 92 ? -8.206 4.141 -16.671 1.00 84.25 92 LYS A CA 1
ATOM 733 C C . LYS A 1 92 ? -7.336 5.377 -16.441 1.00 84.25 92 LYS A C 1
ATOM 735 O O . LYS A 1 92 ? -6.327 5.526 -17.120 1.00 84.25 92 LYS A O 1
ATOM 740 N N . LEU A 1 93 ? -7.700 6.242 -15.493 1.00 86.44 93 LEU A N 1
ATOM 741 C CA . LEU A 1 93 ? -7.013 7.522 -15.284 1.00 86.44 93 LEU A CA 1
ATOM 742 C C . LEU A 1 93 ? -5.692 7.400 -14.520 1.00 86.44 93 LEU A C 1
ATOM 744 O O . LEU A 1 93 ? -4.826 8.261 -14.680 1.00 86.44 93 LEU A O 1
ATOM 748 N N . LEU A 1 94 ? -5.536 6.364 -13.691 1.00 88.75 94 LEU A N 1
ATOM 749 C CA . LEU A 1 94 ? -4.349 6.180 -12.855 1.00 88.75 94 LEU A CA 1
ATOM 750 C C . LEU A 1 94 ? -3.398 5.093 -13.374 1.00 88.75 94 LEU A C 1
ATOM 752 O O . LEU A 1 94 ? -2.225 5.112 -13.005 1.00 88.75 94 LEU A O 1
ATOM 756 N N . SER A 1 95 ? -3.832 4.208 -14.285 1.00 84.88 95 SER A N 1
ATOM 757 C CA . SER A 1 95 ? -2.951 3.183 -14.876 1.00 84.88 95 SER A CA 1
ATOM 758 C C . SER A 1 95 ? -1.683 3.765 -15.513 1.00 84.88 95 SER A C 1
ATOM 760 O O . SER A 1 95 ? -0.614 3.213 -15.254 1.00 84.88 95 SER A O 1
ATOM 762 N N . PRO A 1 96 ? -1.734 4.878 -16.277 1.00 84.81 96 PRO A N 1
ATOM 763 C CA . PRO A 1 96 ? -0.524 5.482 -16.842 1.00 84.81 96 PRO A CA 1
ATOM 764 C C . PRO A 1 96 ? 0.425 6.064 -15.786 1.00 84.81 96 PRO A C 1
ATOM 766 O O . PRO A 1 96 ? 1.606 6.249 -16.049 1.00 84.81 96 PRO A O 1
ATOM 769 N N . LEU A 1 97 ? -0.081 6.358 -14.584 1.00 89.25 97 LEU A N 1
ATOM 770 C CA . LEU A 1 97 ? 0.671 6.991 -13.498 1.00 89.25 97 LEU A CA 1
ATOM 771 C C . LEU A 1 97 ? 1.208 5.987 -12.475 1.00 89.25 97 LEU A C 1
ATOM 773 O O . LEU A 1 97 ? 1.949 6.378 -11.567 1.00 89.25 97 LEU A O 1
ATOM 777 N N . ARG A 1 98 ? 0.835 4.710 -12.606 1.00 90.12 98 ARG A N 1
ATOM 778 C CA . ARG A 1 98 ? 1.174 3.612 -11.695 1.00 90.12 98 ARG A CA 1
ATOM 779 C C . ARG A 1 98 ? 2.677 3.415 -11.526 1.00 90.12 98 ARG A C 1
ATOM 781 O O . ARG A 1 98 ? 3.160 3.195 -10.421 1.00 90.12 98 ARG A O 1
ATOM 788 N N . PHE A 1 99 ? 3.424 3.551 -12.612 1.00 93.06 99 PHE A N 1
ATOM 789 C CA . PHE A 1 99 ? 4.873 3.419 -12.627 1.00 93.06 99 PHE A CA 1
ATOM 790 C C . PHE A 1 99 ? 5.477 4.539 -13.471 1.00 93.06 99 PHE A C 1
ATOM 792 O O . PHE A 1 99 ? 4.894 4.939 -14.474 1.00 93.06 99 PHE A O 1
ATOM 799 N N . GLY A 1 100 ? 6.641 5.051 -13.081 1.00 88.56 100 GLY A N 1
ATOM 800 C CA . GLY A 1 100 ? 7.336 6.069 -13.858 1.00 88.56 100 GLY A CA 1
ATOM 801 C C . GLY A 1 100 ? 8.717 6.397 -13.313 1.00 88.56 100 GLY A C 1
ATOM 802 O O . GLY A 1 100 ? 9.197 5.773 -12.368 1.00 88.56 100 GLY A O 1
ATOM 803 N N . TYR A 1 101 ? 9.332 7.416 -13.901 1.00 90.31 101 TYR A N 1
ATOM 804 C CA . TYR A 1 101 ? 10.631 7.940 -13.492 1.00 90.31 101 TYR A CA 1
ATOM 805 C C . TYR A 1 101 ? 10.496 9.384 -13.009 1.00 90.31 101 TYR A C 1
ATOM 807 O O . TYR A 1 101 ? 9.549 10.079 -13.384 1.00 90.31 101 TYR A O 1
ATOM 815 N N . MET A 1 102 ? 11.422 9.822 -12.161 1.00 89.06 102 MET A N 1
ATOM 816 C CA . MET A 1 102 ? 11.528 11.214 -11.722 1.00 89.06 102 MET A CA 1
ATOM 817 C C . MET A 1 102 ? 12.975 11.567 -11.369 1.00 89.06 102 MET A C 1
ATOM 819 O O . MET A 1 102 ? 13.745 10.690 -10.986 1.00 89.06 102 MET A O 1
ATOM 823 N N . ASP A 1 103 ? 13.337 12.845 -11.421 1.00 89.06 103 ASP A N 1
ATOM 824 C CA . ASP A 1 103 ? 14.576 13.317 -10.798 1.00 89.06 103 ASP A CA 1
ATOM 825 C C . ASP A 1 103 ? 14.369 13.435 -9.279 1.00 89.06 103 ASP A C 1
ATOM 827 O O . ASP A 1 103 ? 13.554 14.235 -8.809 1.00 89.06 103 ASP A O 1
ATOM 831 N N . MET A 1 104 ? 15.084 12.622 -8.497 1.00 93.38 104 MET A N 1
ATOM 832 C CA . MET A 1 104 ? 15.003 12.649 -7.033 1.00 93.38 104 MET A CA 1
ATOM 833 C C . MET A 1 104 ? 16.041 13.575 -6.392 1.00 93.38 104 MET A C 1
ATOM 835 O O . MET A 1 104 ? 16.116 13.670 -5.160 1.00 93.38 104 MET A O 1
ATOM 839 N N . LYS A 1 105 ? 16.838 14.300 -7.183 1.00 88.62 105 LYS A N 1
ATOM 840 C CA . LYS A 1 105 ? 17.753 15.319 -6.663 1.00 88.62 105 LYS A CA 1
ATOM 841 C C . LYS A 1 105 ? 16.977 16.536 -6.167 1.00 88.62 105 LYS A C 1
ATOM 843 O O . LYS A 1 105 ? 15.886 16.874 -6.608 1.00 88.62 105 LYS A O 1
ATOM 848 N N . SER A 1 106 ? 17.564 17.232 -5.203 1.00 81.62 106 SER A N 1
ATOM 849 C CA . SER A 1 106 ? 17.025 18.482 -4.643 1.00 81.62 106 SER A CA 1
ATOM 850 C C . SER A 1 106 ? 16.954 19.620 -5.668 1.00 81.62 106 SER A C 1
ATOM 852 O O . SER A 1 106 ? 16.148 20.536 -5.524 1.00 81.62 106 SER A O 1
ATOM 854 N N . SER A 1 107 ? 17.800 19.562 -6.696 1.00 77.62 107 SER A N 1
ATOM 855 C CA . SER A 1 107 ? 17.827 20.447 -7.859 1.00 77.62 107 SER A CA 1
ATOM 856 C C . SER A 1 107 ? 18.568 19.724 -8.996 1.00 77.62 107 SER A C 1
ATOM 858 O O . SER A 1 107 ? 19.464 18.934 -8.684 1.00 77.62 107 SER A O 1
ATOM 860 N N . PRO A 1 108 ? 18.290 20.019 -10.283 1.00 72.81 108 PRO A N 1
ATOM 861 C CA . PRO A 1 108 ? 18.948 19.369 -11.424 1.00 72.81 108 PRO A CA 1
ATOM 862 C C . PRO A 1 108 ? 20.485 19.440 -11.394 1.00 72.81 108 PRO A C 1
ATOM 864 O O . PRO A 1 108 ? 21.175 18.575 -11.928 1.00 72.81 108 PRO A O 1
ATOM 867 N N . SER A 1 109 ? 21.045 20.475 -10.754 1.00 72.69 109 SER A N 1
ATOM 868 C CA . SER A 1 109 ? 22.495 20.654 -10.593 1.00 72.69 109 SER A CA 1
ATOM 869 C C . SER A 1 109 ? 23.043 20.170 -9.245 1.00 72.69 109 SER A C 1
ATOM 871 O O . SER A 1 109 ? 24.240 20.304 -8.993 1.00 72.69 109 SER A O 1
ATOM 873 N N . SER A 1 110 ? 22.183 19.689 -8.346 1.00 78.31 110 SER A N 1
ATOM 874 C CA . SER A 1 110 ? 22.555 19.254 -7.000 1.00 78.31 110 SER A CA 1
ATOM 875 C C . SER A 1 110 ? 22.992 17.794 -6.987 1.00 78.31 110 SER A C 1
ATOM 877 O O . SER A 1 110 ? 22.475 16.960 -7.724 1.00 78.31 110 SER A O 1
ATOM 879 N N . THR A 1 111 ? 23.923 17.463 -6.098 1.00 78.31 111 THR A N 1
ATOM 880 C CA . THR A 1 111 ? 24.292 16.075 -5.791 1.00 78.31 111 THR A CA 1
ATOM 881 C C . THR A 1 111 ? 23.467 15.490 -4.643 1.00 78.31 111 THR A C 1
ATOM 883 O O . THR A 1 111 ? 23.537 14.291 -4.388 1.00 78.31 111 THR A O 1
ATOM 886 N N . SER A 1 112 ? 22.692 16.325 -3.942 1.00 86.75 112 SER A N 1
ATOM 887 C CA . SER A 1 112 ? 21.892 15.921 -2.786 1.00 86.75 112 SER A CA 1
ATOM 888 C C . SER A 1 112 ? 20.504 15.450 -3.215 1.00 86.75 112 SER A C 1
ATOM 890 O O . SER A 1 112 ? 19.826 16.152 -3.970 1.00 86.75 112 SER A O 1
ATOM 892 N N . TYR A 1 113 ? 20.073 14.299 -2.700 1.00 90.44 113 TYR A N 1
ATOM 893 C CA . TYR A 1 113 ? 18.772 13.688 -2.978 1.00 90.44 113 TYR A CA 1
ATOM 894 C C . TYR A 1 113 ? 17.707 14.133 -1.971 1.00 90.44 113 TYR A C 1
ATOM 896 O O . TYR A 1 113 ? 17.968 14.202 -0.771 1.00 90.44 113 TYR A O 1
ATOM 904 N N . THR A 1 114 ? 16.482 14.364 -2.450 1.00 91.69 114 THR A N 1
ATOM 905 C CA . THR A 1 114 ? 15.290 14.537 -1.602 1.00 91.69 114 THR A CA 1
ATOM 906 C C . THR A 1 114 ? 14.763 13.156 -1.210 1.00 91.69 114 THR A C 1
ATOM 908 O O . THR A 1 114 ? 13.729 12.695 -1.690 1.00 91.69 114 THR A O 1
ATOM 911 N N . HIS A 1 115 ? 15.549 12.457 -0.395 1.00 95.94 115 HIS A N 1
ATOM 912 C CA . HIS A 1 115 ? 15.332 11.060 -0.040 1.00 95.94 115 HIS A CA 1
ATOM 913 C C . HIS A 1 115 ? 15.925 10.772 1.343 1.00 95.94 115 HIS A C 1
ATOM 915 O O . HIS A 1 115 ? 17.007 11.269 1.673 1.00 95.94 115 HIS A O 1
ATOM 921 N N . TYR A 1 116 ? 15.262 9.938 2.140 1.00 96.94 116 TYR A N 1
ATOM 922 C CA . TYR A 1 116 ? 15.699 9.554 3.480 1.00 96.94 116 TYR A CA 1
ATOM 923 C C . TYR A 1 116 ? 17.111 8.959 3.454 1.00 96.94 116 TYR A C 1
ATOM 925 O O . TYR A 1 116 ? 17.981 9.347 4.231 1.00 96.94 116 TYR A O 1
ATOM 933 N N . TYR A 1 117 ? 17.384 8.092 2.476 1.00 96.81 117 TYR A N 1
ATOM 934 C CA . TYR A 1 117 ? 18.696 7.467 2.290 1.00 96.81 117 TYR A CA 1
ATOM 935 C C . TYR A 1 117 ? 19.704 8.336 1.513 1.00 96.81 117 TYR A C 1
ATOM 937 O O . TYR A 1 117 ? 20.678 7.805 0.988 1.00 96.81 117 TYR A O 1
ATOM 945 N N . SER A 1 118 ? 19.512 9.659 1.430 1.00 95.19 118 SER A N 1
ATOM 946 C CA . SER A 1 118 ? 20.408 10.586 0.707 1.00 95.19 118 SER A CA 1
ATOM 947 C C . SER A 1 118 ? 21.886 10.422 1.079 1.00 95.19 118 SER A C 1
ATOM 949 O O . SER A 1 118 ? 22.745 10.403 0.196 1.00 95.19 118 SER A O 1
ATOM 951 N N . TYR A 1 119 ? 22.187 10.219 2.366 1.00 94.00 119 TYR A N 1
ATOM 952 C CA . TYR A 1 119 ? 23.545 9.929 2.824 1.00 94.00 119 TYR A CA 1
ATOM 953 C C . TYR A 1 119 ? 24.090 8.630 2.212 1.00 94.00 119 TYR A C 1
ATOM 955 O O . TYR A 1 119 ? 25.179 8.633 1.645 1.00 94.00 119 TYR A O 1
ATOM 963 N N . ASN A 1 120 ? 23.335 7.528 2.256 1.00 94.69 120 ASN A N 1
ATOM 964 C CA . ASN A 1 120 ? 23.761 6.253 1.666 1.00 94.69 120 ASN A CA 1
ATOM 965 C C . ASN A 1 120 ? 23.966 6.357 0.152 1.00 94.69 120 ASN A C 1
ATOM 967 O O . ASN A 1 120 ? 24.979 5.882 -0.354 1.00 94.69 120 ASN A O 1
ATOM 971 N N . ILE A 1 121 ? 23.051 7.035 -0.543 1.00 94.19 121 ILE A N 1
ATOM 972 C CA . ILE A 1 121 ? 23.137 7.275 -1.988 1.00 94.19 121 ILE A CA 1
ATOM 973 C C . ILE A 1 121 ? 24.430 8.028 -2.325 1.00 94.19 121 ILE A C 1
ATOM 975 O O . ILE A 1 121 ? 25.122 7.672 -3.276 1.00 94.19 121 ILE A O 1
ATOM 979 N N . SER A 1 122 ? 24.802 9.028 -1.516 1.00 91.12 122 SER A N 1
ATOM 980 C CA . SER A 1 122 ? 26.035 9.799 -1.728 1.00 91.12 122 SER A CA 1
ATOM 981 C C . SER A 1 122 ? 27.321 8.981 -1.546 1.00 91.12 122 SER A C 1
ATOM 983 O O . SER A 1 122 ? 28.336 9.298 -2.164 1.00 91.12 122 SER A O 1
ATOM 985 N N . GLN A 1 123 ? 27.279 7.919 -0.736 1.00 89.88 123 GLN A N 1
ATOM 986 C CA . GLN A 1 123 ? 28.435 7.066 -0.452 1.00 89.88 123 GLN A CA 1
ATOM 987 C C . GLN A 1 123 ? 28.641 5.978 -1.518 1.00 89.88 123 GLN A C 1
ATOM 989 O O . GLN A 1 123 ? 29.768 5.532 -1.722 1.00 89.88 123 GLN A O 1
ATOM 994 N N . GLU A 1 124 ? 27.582 5.555 -2.212 1.00 88.69 124 GLU A N 1
ATOM 995 C CA . GLU A 1 124 ? 27.626 4.467 -3.195 1.00 88.69 124 GLU A CA 1
ATOM 996 C C . GLU A 1 124 ? 27.499 4.993 -4.631 1.00 88.69 124 GLU A C 1
ATOM 998 O O . GLU A 1 124 ? 26.438 4.954 -5.254 1.00 88.69 124 GLU A O 1
ATOM 1003 N N . THR A 1 125 ? 28.601 5.489 -5.194 1.00 78.62 125 THR A N 1
ATOM 1004 C CA . THR A 1 125 ? 28.600 6.165 -6.504 1.00 78.62 125 THR A CA 1
ATOM 1005 C C . THR A 1 125 ? 28.621 5.224 -7.712 1.00 78.62 125 THR A C 1
ATOM 1007 O O . THR A 1 125 ? 28.210 5.645 -8.793 1.00 78.62 125 THR A O 1
ATOM 1010 N N . SER A 1 126 ? 29.023 3.958 -7.550 1.00 82.56 126 SER A N 1
ATOM 1011 C CA . SER A 1 126 ? 29.030 2.947 -8.619 1.00 82.56 126 SER A CA 1
ATOM 1012 C C . SER A 1 126 ? 28.055 1.803 -8.345 1.00 82.56 126 SER A C 1
ATOM 1014 O O . SER A 1 126 ? 27.958 1.332 -7.215 1.00 82.56 126 SER A O 1
ATOM 1016 N N . ILE A 1 127 ? 27.392 1.315 -9.395 1.00 86.50 127 ILE A N 1
ATOM 1017 C CA . ILE A 1 127 ? 26.474 0.170 -9.342 1.00 86.50 127 ILE A CA 1
ATOM 1018 C C . ILE A 1 127 ? 27.085 -0.976 -10.156 1.00 86.50 127 ILE A C 1
ATOM 1020 O O . ILE A 1 127 ?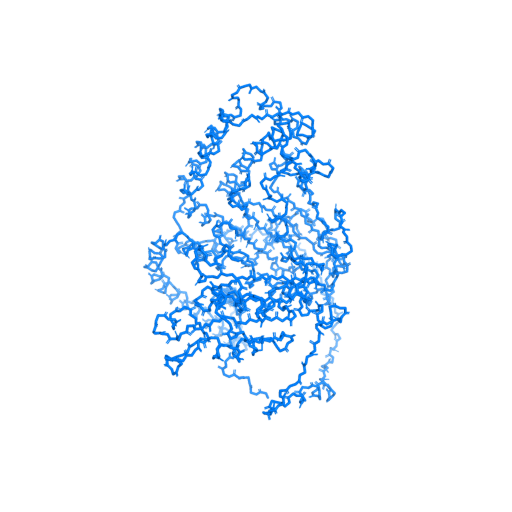 27.501 -0.768 -11.295 1.00 86.50 127 ILE A O 1
ATOM 1024 N N . GLU A 1 128 ? 27.142 -2.179 -9.588 1.00 88.00 128 GLU A N 1
ATOM 1025 C CA . GLU A 1 128 ? 27.591 -3.370 -10.314 1.00 88.00 128 GLU A CA 1
ATOM 1026 C C . GLU A 1 128 ? 26.583 -3.797 -11.392 1.00 88.00 128 GLU A C 1
ATOM 1028 O O . GLU A 1 128 ? 25.369 -3.708 -11.201 1.00 88.00 128 GLU A O 1
ATOM 1033 N N . ASN A 1 129 ? 27.075 -4.331 -12.515 1.00 85.44 129 ASN A N 1
ATOM 1034 C CA . ASN A 1 129 ? 26.224 -4.746 -13.638 1.00 85.44 129 ASN A CA 1
ATOM 1035 C C . ASN A 1 129 ? 25.203 -5.826 -13.248 1.00 85.44 129 ASN A C 1
ATOM 1037 O O . ASN A 1 129 ? 24.063 -5.783 -13.703 1.00 85.44 129 ASN A O 1
ATOM 1041 N N . SER A 1 130 ? 25.589 -6.774 -12.389 1.00 87.12 130 SER A N 1
ATOM 1042 C CA . SER A 1 130 ? 24.701 -7.818 -11.856 1.00 87.12 130 SER A CA 1
ATOM 1043 C C . SER A 1 130 ? 23.501 -7.216 -11.114 1.00 87.12 130 SER A C 1
ATOM 1045 O O . SER A 1 130 ? 22.360 -7.610 -11.355 1.00 87.12 130 SER A O 1
ATOM 1047 N N . LYS A 1 131 ? 23.749 -6.208 -10.269 1.00 91.38 131 LYS A N 1
ATOM 1048 C CA . LYS A 1 131 ? 22.716 -5.452 -9.553 1.00 91.38 131 LYS A CA 1
ATOM 1049 C C . LYS A 1 131 ? 21.822 -4.669 -10.516 1.00 91.38 131 LYS A C 1
ATOM 1051 O O . LYS A 1 131 ? 20.609 -4.689 -10.340 1.00 91.38 131 LYS A O 1
ATOM 1056 N N . ILE A 1 132 ? 22.382 -4.030 -11.548 1.00 85.75 132 ILE A N 1
ATOM 1057 C CA . ILE A 1 132 ? 21.592 -3.320 -12.574 1.00 85.75 132 ILE A CA 1
ATOM 1058 C C . ILE A 1 132 ? 20.641 -4.283 -13.292 1.00 85.75 132 ILE A C 1
ATOM 1060 O O . ILE A 1 132 ? 19.459 -3.977 -13.422 1.00 85.75 132 ILE A O 1
ATOM 1064 N N . ILE A 1 133 ? 21.131 -5.452 -13.722 1.00 82.25 133 ILE A N 1
ATOM 1065 C CA . ILE A 1 133 ? 20.309 -6.468 -14.400 1.00 82.25 133 ILE A CA 1
ATOM 1066 C C . ILE A 1 133 ? 19.170 -6.923 -13.488 1.00 82.25 133 ILE A C 1
ATOM 1068 O O . ILE A 1 133 ? 18.017 -6.968 -13.916 1.00 82.25 133 ILE A O 1
ATOM 1072 N N . ARG A 1 134 ? 19.471 -7.201 -12.215 1.00 91.44 134 ARG A N 1
ATOM 1073 C CA . ARG A 1 134 ? 18.444 -7.572 -11.243 1.00 91.44 134 ARG A CA 1
ATOM 1074 C C . ARG A 1 134 ? 17.417 -6.453 -11.035 1.00 91.44 134 ARG A C 1
ATOM 1076 O O . ARG A 1 134 ? 16.223 -6.719 -11.047 1.00 91.44 134 ARG A O 1
ATOM 1083 N N . LEU A 1 135 ? 17.845 -5.202 -10.874 1.00 90.69 135 LEU A N 1
ATOM 1084 C CA . LEU A 1 135 ? 16.926 -4.068 -10.708 1.00 90.69 135 LEU A CA 1
ATOM 1085 C C . LEU A 1 135 ? 16.075 -3.821 -11.958 1.00 90.69 135 LEU A C 1
ATOM 1087 O O . LEU A 1 135 ? 14.915 -3.446 -11.835 1.00 90.69 135 LEU A O 1
ATOM 1091 N N . ALA A 1 136 ? 16.603 -4.085 -13.154 1.00 80.50 136 ALA A N 1
ATOM 1092 C CA . ALA A 1 136 ? 15.821 -4.031 -14.384 1.00 80.50 136 ALA A CA 1
ATOM 1093 C C . ALA A 1 136 ? 14.689 -5.076 -14.394 1.00 80.50 136 ALA A C 1
ATOM 1095 O O . ALA A 1 136 ? 13.592 -4.774 -14.861 1.00 80.50 136 ALA A O 1
ATOM 1096 N N . GLN A 1 137 ? 14.918 -6.270 -13.832 1.00 82.25 137 GLN A N 1
ATOM 1097 C CA . GLN A 1 137 ? 13.867 -7.278 -13.645 1.00 82.25 137 GLN A CA 1
ATOM 1098 C C . GLN A 1 137 ? 12.804 -6.812 -12.638 1.00 82.25 137 GLN A C 1
ATOM 1100 O O . GLN A 1 137 ? 11.615 -6.950 -12.917 1.00 82.25 137 GLN A O 1
ATOM 1105 N N . GLU A 1 138 ? 13.207 -6.201 -11.516 1.00 90.94 138 GLU A N 1
ATOM 1106 C CA . GLU A 1 138 ? 12.260 -5.610 -10.549 1.00 90.94 138 GLU A CA 1
ATOM 1107 C C . GLU A 1 138 ? 11.403 -4.522 -11.205 1.00 90.94 138 GLU A C 1
ATOM 1109 O O . GLU A 1 138 ? 10.186 -4.511 -11.059 1.00 90.94 138 GLU A O 1
ATOM 1114 N N . ILE A 1 139 ? 12.028 -3.625 -11.971 1.00 86.75 139 ILE A N 1
ATOM 1115 C CA . ILE A 1 139 ? 11.350 -2.552 -12.707 1.00 86.75 139 ILE A CA 1
ATOM 1116 C C . ILE A 1 139 ? 10.337 -3.125 -13.703 1.00 86.75 139 ILE A C 1
ATOM 1118 O O . ILE A 1 139 ? 9.211 -2.630 -13.790 1.00 86.75 139 ILE A O 1
ATOM 1122 N N . ALA A 1 140 ? 10.710 -4.183 -14.428 1.00 78.69 140 ALA A N 1
ATOM 1123 C CA . ALA A 1 140 ? 9.805 -4.857 -15.346 1.00 78.69 140 ALA A CA 1
ATOM 1124 C C . ALA A 1 140 ? 8.580 -5.425 -14.611 1.00 78.69 140 ALA A C 1
ATOM 1126 O O . ALA A 1 140 ? 7.458 -5.220 -15.072 1.00 78.69 140 ALA A O 1
ATOM 1127 N N . ASP A 1 141 ? 8.762 -6.066 -13.453 1.00 80.81 141 ASP A N 1
ATOM 1128 C CA . ASP A 1 141 ? 7.638 -6.592 -12.667 1.00 80.81 141 ASP A CA 1
ATOM 1129 C C . ASP A 1 141 ? 6.752 -5.456 -12.121 1.00 80.81 141 ASP A C 1
ATOM 1131 O O . ASP A 1 141 ? 5.541 -5.433 -12.341 1.00 80.81 141 ASP A O 1
ATOM 1135 N N . LEU A 1 142 ? 7.359 -4.431 -11.514 1.00 88.19 142 LEU A N 1
ATOM 1136 C CA . LEU A 1 142 ? 6.648 -3.275 -10.960 1.00 88.19 142 LEU A CA 1
ATOM 1137 C C . LEU A 1 142 ? 5.826 -2.531 -12.026 1.00 88.19 142 LEU A C 1
ATOM 1139 O O . LEU A 1 142 ? 4.666 -2.195 -11.794 1.00 88.19 142 LEU A O 1
ATOM 1143 N N . SER A 1 143 ? 6.375 -2.308 -13.222 1.00 83.25 143 SER A N 1
ATOM 1144 C CA . SER A 1 143 ? 5.658 -1.596 -14.291 1.00 83.25 143 SER A CA 1
ATOM 1145 C C . SER A 1 143 ? 4.362 -2.296 -14.737 1.00 83.25 143 SER A C 1
ATOM 1147 O O . SER A 1 143 ? 3.384 -1.632 -15.105 1.00 83.25 143 SER A O 1
ATOM 1149 N N . ASN A 1 144 ? 4.309 -3.627 -14.631 1.00 79.38 144 ASN A N 1
ATOM 1150 C CA . ASN A 1 144 ? 3.202 -4.441 -15.131 1.00 79.38 144 ASN A CA 1
ATOM 1151 C C . ASN A 1 144 ? 2.206 -4.856 -14.040 1.00 79.38 144 ASN A C 1
ATOM 1153 O O . ASN A 1 144 ? 0.997 -4.868 -14.289 1.00 79.38 144 ASN A O 1
ATOM 1157 N N . SER A 1 145 ? 2.695 -5.143 -12.836 1.00 85.00 145 SER A N 1
ATOM 1158 C CA . SER A 1 145 ? 1.958 -5.932 -11.842 1.00 85.00 145 SER A CA 1
ATOM 1159 C C . SER A 1 145 ? 1.440 -5.130 -10.643 1.00 85.00 145 SER A C 1
ATOM 1161 O O . SER A 1 145 ? 0.700 -5.676 -9.828 1.00 85.00 145 SER A O 1
ATOM 1163 N N . LEU A 1 146 ? 1.804 -3.848 -10.505 1.00 90.38 146 LEU A N 1
ATOM 1164 C CA . LEU A 1 146 ? 1.368 -3.029 -9.367 1.00 90.38 146 LEU A CA 1
ATOM 1165 C C . LEU A 1 146 ? -0.175 -2.957 -9.261 1.00 90.38 146 LEU A C 1
ATOM 1167 O O . LEU A 1 146 ? -0.853 -2.774 -10.282 1.00 90.38 146 LEU A O 1
ATOM 1171 N N . PRO A 1 147 ? -0.754 -3.042 -8.048 1.00 91.81 147 PRO A N 1
ATOM 1172 C CA . PRO A 1 147 ? -2.178 -2.802 -7.839 1.00 91.81 147 PRO A CA 1
ATOM 1173 C C . PRO A 1 147 ? -2.596 -1.400 -8.299 1.00 91.81 147 PRO A C 1
ATOM 1175 O O . PRO A 1 147 ? -1.922 -0.409 -8.016 1.00 91.81 147 PRO A O 1
ATOM 1178 N N . ASN A 1 148 ? -3.718 -1.316 -9.009 1.00 89.69 148 ASN A N 1
ATOM 1179 C CA . ASN A 1 148 ? -4.307 -0.061 -9.485 1.00 89.69 148 ASN A CA 1
ATOM 1180 C C . ASN A 1 148 ? -5.834 -0.154 -9.464 1.00 89.69 148 ASN A C 1
ATOM 1182 O O . ASN A 1 148 ? -6.511 -0.018 -10.487 1.00 89.69 148 ASN A O 1
ATOM 1186 N N . ASP A 1 149 ? -6.357 -0.462 -8.284 1.00 91.38 149 ASP A N 1
ATOM 1187 C CA . ASP A 1 149 ? -7.784 -0.450 -8.012 1.00 91.38 149 ASP A CA 1
ATOM 1188 C C . ASP A 1 149 ? -8.142 0.708 -7.074 1.00 91.38 149 ASP A C 1
ATOM 1190 O O . ASP A 1 149 ? -7.281 1.219 -6.353 1.00 91.38 149 ASP A O 1
ATOM 1194 N N . HIS A 1 150 ? -9.404 1.144 -7.082 1.00 92.06 150 HIS A N 1
ATOM 1195 C CA . HIS A 1 150 ? -9.844 2.218 -6.193 1.00 92.06 150 HIS A CA 1
ATOM 1196 C C . HIS A 1 150 ? -9.777 1.787 -4.722 1.00 92.06 150 HIS A C 1
ATOM 1198 O O . HIS A 1 150 ? -9.611 2.649 -3.860 1.00 92.06 150 HIS A O 1
ATOM 1204 N N . THR A 1 151 ? -9.868 0.487 -4.429 1.00 90.94 151 THR A N 1
ATOM 1205 C CA . THR A 1 151 ? -9.751 -0.058 -3.069 1.00 90.94 151 THR A CA 1
ATOM 1206 C C . THR A 1 151 ? -8.311 -0.238 -2.613 1.00 90.94 151 THR A C 1
ATOM 1208 O O . THR A 1 151 ? -8.045 -0.188 -1.420 1.00 90.94 151 THR A O 1
ATOM 1211 N N . ASN A 1 152 ? -7.376 -0.465 -3.537 1.00 88.19 152 ASN A N 1
ATOM 1212 C CA . ASN A 1 152 ? -5.972 -0.737 -3.246 1.00 88.19 152 ASN A CA 1
ATOM 1213 C C . ASN A 1 152 ? -5.100 -0.382 -4.461 1.00 88.19 152 ASN A C 1
ATOM 1215 O O . ASN A 1 152 ? -5.116 -1.045 -5.501 1.00 88.19 152 ASN A O 1
ATOM 1219 N N . ALA A 1 153 ? -4.305 0.675 -4.315 1.00 96.06 153 ALA A N 1
ATOM 1220 C CA . ALA A 1 153 ? -3.405 1.157 -5.356 1.00 96.06 153 ALA A CA 1
ATOM 1221 C C . ALA A 1 153 ? -1.997 1.367 -4.808 1.00 96.06 153 ALA A C 1
ATOM 1223 O O . ALA A 1 153 ? -1.821 1.747 -3.649 1.00 96.06 153 ALA A O 1
ATOM 1224 N N . ILE A 1 154 ? -1.001 1.121 -5.656 1.00 98.38 154 ILE A N 1
ATOM 1225 C CA . ILE A 1 154 ? 0.403 1.383 -5.357 1.00 98.38 154 ILE A CA 1
ATOM 1226 C C . ILE A 1 154 ? 1.023 2.097 -6.558 1.00 98.38 154 ILE A C 1
ATOM 1228 O O . ILE A 1 154 ? 0.879 1.656 -7.699 1.00 98.38 154 ILE A O 1
ATOM 1232 N N . PHE A 1 155 ? 1.734 3.189 -6.294 1.00 98.31 155 PHE A N 1
ATOM 1233 C CA . PHE A 1 155 ? 2.450 3.967 -7.300 1.00 98.31 155 PHE A CA 1
ATOM 1234 C C . PHE A 1 155 ? 3.943 3.909 -7.021 1.00 98.31 155 PHE A C 1
ATOM 1236 O O . PHE A 1 155 ? 4.351 4.047 -5.874 1.00 98.31 155 PHE A O 1
ATOM 1243 N N . VAL A 1 156 ? 4.770 3.762 -8.054 1.00 98.56 156 VAL A N 1
ATOM 1244 C CA . VAL A 1 156 ? 6.233 3.721 -7.903 1.00 98.56 156 VAL A CA 1
ATOM 1245 C C . VAL A 1 156 ? 6.903 4.721 -8.837 1.00 98.56 156 VAL A C 1
ATOM 1247 O O . VAL A 1 156 ? 6.483 4.915 -9.984 1.00 98.56 156 VAL A O 1
ATOM 1250 N N . ARG A 1 157 ? 7.958 5.366 -8.337 1.00 97.75 157 ARG A N 1
ATOM 1251 C CA . ARG A 1 157 ? 8.883 6.187 -9.118 1.00 97.75 157 ARG A CA 1
ATOM 1252 C C . ARG A 1 157 ? 10.305 5.685 -8.935 1.00 97.75 157 ARG A C 1
ATOM 1254 O O . ARG A 1 157 ? 10.720 5.413 -7.812 1.00 97.75 157 ARG A O 1
ATOM 1261 N N . VAL A 1 158 ? 11.044 5.596 -10.031 1.00 95.56 158 VAL A N 1
ATOM 1262 C CA . VAL A 1 158 ? 12.481 5.288 -10.043 1.00 95.56 158 VAL A CA 1
ATOM 1263 C C . VAL A 1 158 ? 13.253 6.563 -10.360 1.00 95.56 158 VAL A C 1
ATOM 1265 O O . VAL A 1 158 ? 12.788 7.375 -11.161 1.00 95.56 158 VAL A O 1
ATOM 1268 N N . ASP A 1 159 ? 14.413 6.766 -9.739 1.00 93.94 159 ASP A N 1
ATOM 1269 C CA . ASP A 1 159 ? 15.251 7.911 -10.090 1.00 93.94 159 ASP A CA 1
ATOM 1270 C C . ASP A 1 159 ? 15.745 7.810 -11.546 1.00 93.94 159 ASP A C 1
ATOM 1272 O O . ASP A 1 159 ? 16.179 6.751 -12.004 1.00 93.94 159 ASP A O 1
ATOM 1276 N N . GLU A 1 160 ? 15.695 8.922 -12.282 1.00 88.56 160 GLU A N 1
ATOM 1277 C CA . GLU A 1 160 ? 16.117 8.989 -13.690 1.00 88.56 160 GLU A CA 1
ATOM 1278 C C . GLU A 1 160 ? 17.605 8.672 -13.899 1.00 88.56 160 GLU A C 1
ATOM 1280 O O . GLU A 1 160 ? 18.000 8.197 -14.963 1.00 88.56 160 GLU A O 1
ATOM 1285 N N . SER A 1 161 ? 18.451 8.948 -12.902 1.00 86.19 161 SER A N 1
ATOM 1286 C CA . SER A 1 161 ? 19.896 8.711 -12.965 1.00 86.19 161 SER A CA 1
ATOM 1287 C C . SER A 1 161 ? 20.321 7.401 -12.292 1.00 86.19 161 SER A C 1
ATOM 1289 O O . SER A 1 161 ? 21.394 6.876 -12.602 1.00 86.19 161 SER A O 1
ATOM 1291 N N . ARG A 1 162 ? 19.541 6.893 -11.332 1.00 90.12 162 ARG A N 1
ATOM 1292 C CA . ARG A 1 162 ? 19.926 5.811 -10.416 1.00 90.12 162 ARG A CA 1
ATOM 1293 C C . ARG A 1 162 ? 18.788 4.812 -10.210 1.00 90.12 162 ARG A C 1
ATOM 1295 O O . ARG A 1 162 ? 17.918 4.989 -9.368 1.00 90.12 162 ARG A O 1
ATOM 1302 N N . VAL A 1 163 ? 18.869 3.674 -10.898 1.00 91.38 163 VAL A N 1
ATOM 1303 C CA . VAL A 1 163 ? 17.873 2.587 -10.789 1.00 91.38 163 VAL A CA 1
ATOM 1304 C C . VAL A 1 163 ? 17.792 1.929 -9.403 1.00 91.38 163 VAL A C 1
ATOM 1306 O O . VAL A 1 163 ? 16.862 1.177 -9.137 1.00 91.38 163 VAL A O 1
ATOM 1309 N N . ASP A 1 164 ? 18.761 2.188 -8.522 1.00 95.75 164 ASP A N 1
ATOM 1310 C CA . ASP A 1 164 ? 18.817 1.709 -7.138 1.00 95.75 164 ASP A CA 1
ATOM 1311 C C . ASP A 1 164 ? 18.274 2.719 -6.109 1.00 95.75 164 ASP A C 1
ATOM 1313 O O . ASP A 1 164 ? 18.489 2.562 -4.902 1.00 95.75 164 ASP A O 1
ATOM 1317 N N . VAL A 1 165 ? 17.556 3.742 -6.578 1.00 97.44 165 VAL A N 1
ATOM 1318 C CA . VAL A 1 165 ? 16.827 4.714 -5.758 1.00 97.44 165 VAL A CA 1
ATOM 1319 C C . VAL A 1 165 ? 15.382 4.761 -6.245 1.00 97.44 165 VAL A C 1
ATOM 1321 O O . VAL A 1 165 ? 15.120 5.020 -7.421 1.00 97.44 165 VAL A O 1
ATOM 1324 N N . MET A 1 166 ? 14.435 4.476 -5.350 1.00 98.38 166 MET A N 1
ATOM 1325 C CA . MET A 1 166 ? 13.012 4.442 -5.683 1.00 98.38 166 MET A CA 1
ATOM 1326 C C . MET A 1 166 ? 12.172 5.086 -4.584 1.00 98.38 166 MET A C 1
ATOM 1328 O O . MET A 1 166 ? 12.513 5.027 -3.408 1.00 98.38 166 MET A O 1
ATOM 1332 N N . LYS A 1 167 ? 11.024 5.634 -4.973 1.00 98.62 167 LYS A N 1
ATOM 1333 C CA . LYS A 1 167 ? 9.953 6.049 -4.068 1.00 98.62 167 LYS A CA 1
ATOM 1334 C C . LYS A 1 167 ? 8.689 5.272 -4.394 1.00 98.62 167 LYS A C 1
ATOM 1336 O O . LYS A 1 167 ? 8.446 4.946 -5.558 1.00 98.62 167 LYS A O 1
ATOM 1341 N N . ALA A 1 168 ? 7.859 5.024 -3.392 1.00 98.69 168 ALA A N 1
ATOM 1342 C CA . ALA A 1 168 ? 6.548 4.421 -3.570 1.00 98.69 168 ALA A CA 1
ATOM 1343 C C . ALA A 1 168 ? 5.470 5.182 -2.794 1.00 98.69 168 ALA A C 1
ATOM 1345 O O . ALA A 1 168 ? 5.727 5.712 -1.717 1.00 98.69 168 ALA A O 1
ATOM 1346 N N . ILE A 1 169 ? 4.253 5.193 -3.329 1.00 98.69 169 ILE A N 1
ATOM 1347 C CA . ILE A 1 169 ? 3.036 5.537 -2.599 1.00 98.69 169 ILE A CA 1
ATOM 1348 C C . ILE A 1 169 ? 2.212 4.270 -2.466 1.00 98.69 169 ILE A C 1
ATOM 1350 O O . ILE A 1 169 ? 1.849 3.671 -3.477 1.00 98.69 169 ILE A O 1
ATOM 1354 N N . ILE A 1 170 ? 1.905 3.877 -1.235 1.00 98.69 170 ILE A N 1
ATOM 1355 C CA . ILE A 1 170 ? 0.947 2.810 -0.946 1.00 98.69 170 ILE A CA 1
ATOM 1356 C C . ILE A 1 170 ? -0.335 3.482 -0.462 1.00 98.69 170 ILE A C 1
ATOM 1358 O O . ILE A 1 170 ? -0.320 4.196 0.541 1.00 98.69 170 ILE A O 1
ATOM 1362 N N . CYS A 1 171 ? -1.436 3.278 -1.184 1.00 98.44 171 CYS A N 1
ATOM 1363 C CA . CYS A 1 171 ? -2.748 3.722 -0.727 1.00 98.44 171 CYS A CA 1
ATOM 1364 C C . CYS A 1 171 ? -3.300 2.715 0.287 1.00 98.44 171 CYS A C 1
ATOM 1366 O O . CYS A 1 171 ? -3.279 1.513 0.019 1.00 98.44 171 CYS A O 1
ATOM 1368 N N . GLY A 1 172 ? -3.799 3.170 1.436 1.00 97.62 172 GLY A N 1
ATOM 1369 C CA . GLY A 1 172 ? -4.411 2.265 2.410 1.00 97.62 172 GLY A CA 1
ATOM 1370 C C . GLY A 1 172 ? -5.685 1.613 1.868 1.00 97.62 172 GLY A C 1
ATOM 1371 O O . GLY A 1 172 ? -6.462 2.251 1.150 1.00 97.62 172 GLY A O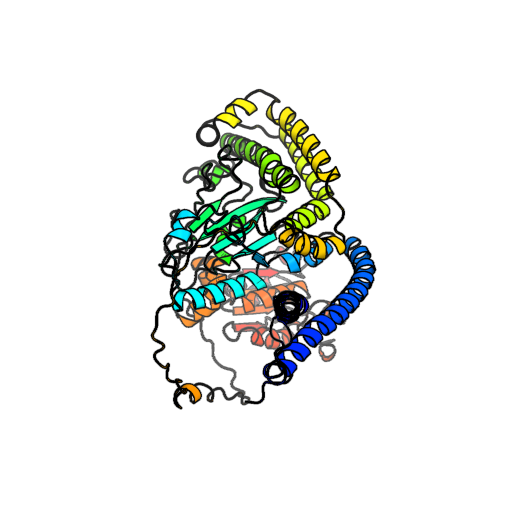 1
ATOM 1372 N N . ALA A 1 173 ? -5.872 0.333 2.192 1.00 93.75 173 ALA A N 1
ATOM 1373 C CA . ALA A 1 173 ? -6.989 -0.455 1.690 1.00 93.75 173 ALA A CA 1
ATOM 1374 C C . ALA A 1 173 ? -8.319 -0.036 2.334 1.00 93.75 173 ALA A C 1
ATOM 1376 O O . ALA A 1 173 ? -8.341 0.335 3.510 1.00 93.75 173 ALA A O 1
ATOM 1377 N N . SER A 1 174 ? -9.419 -0.108 1.579 1.00 91.31 174 SER A N 1
ATOM 1378 C CA . SER A 1 174 ? -10.777 0.080 2.117 1.00 91.31 174 SER A CA 1
ATOM 1379 C C . SER A 1 174 ? -11.048 -0.851 3.305 1.00 91.31 174 SER A C 1
ATOM 1381 O O . SER A 1 174 ? -10.501 -1.955 3.353 1.00 91.31 174 SER A O 1
ATOM 1383 N N . ASN A 1 175 ? -11.923 -0.436 4.226 1.00 88.75 175 ASN A N 1
ATOM 1384 C CA . ASN A 1 175 ? -12.239 -1.173 5.461 1.00 88.75 175 ASN A CA 1
ATOM 1385 C C . ASN A 1 175 ? -11.043 -1.329 6.414 1.00 88.75 175 ASN A C 1
ATOM 1387 O O . ASN A 1 175 ? -10.967 -2.275 7.191 1.00 88.75 175 ASN A O 1
ATOM 1391 N N . THR A 1 176 ? -10.087 -0.404 6.366 1.00 96.81 176 THR A N 1
ATOM 1392 C CA . THR A 1 176 ? -8.995 -0.341 7.341 1.00 96.81 176 THR A CA 1
ATOM 1393 C C . THR A 1 176 ? -8.904 1.074 7.907 1.00 96.81 176 THR A C 1
ATOM 1395 O O . THR A 1 176 ? -9.282 2.035 7.235 1.00 96.81 176 THR A O 1
ATOM 1398 N N . PRO A 1 177 ? -8.321 1.273 9.099 1.00 98.06 177 PRO A N 1
ATOM 1399 C CA . PRO A 1 177 ? -8.016 2.610 9.614 1.00 98.06 177 PRO A CA 1
ATOM 1400 C C . PRO A 1 177 ? -7.143 3.472 8.677 1.00 98.06 177 PRO A C 1
ATOM 1402 O O . PRO A 1 177 ? -7.084 4.696 8.826 1.00 98.06 177 PRO A O 1
ATOM 1405 N N . TYR A 1 178 ? -6.463 2.842 7.713 1.00 98.62 178 TYR A N 1
ATOM 1406 C CA . TYR A 1 178 ? -5.587 3.466 6.722 1.00 98.62 178 TYR A CA 1
ATOM 1407 C C . TYR A 1 178 ? -6.308 3.844 5.423 1.00 98.62 178 TYR A C 1
ATOM 1409 O O . TYR A 1 178 ? -5.682 4.463 4.559 1.00 98.62 178 TYR A O 1
ATOM 1417 N N . ALA A 1 179 ? -7.584 3.471 5.268 1.00 97.94 179 ALA A N 1
ATOM 1418 C CA . ALA A 1 179 ? -8.317 3.550 4.010 1.00 97.94 179 ALA A CA 1
ATOM 1419 C C . ALA A 1 179 ? -8.091 4.874 3.283 1.00 97.94 179 ALA A C 1
ATOM 1421 O O . ALA A 1 179 ? -8.168 5.952 3.875 1.00 97.94 179 ALA A O 1
ATOM 1422 N N . HIS A 1 180 ? -7.760 4.761 1.995 1.00 97.62 180 HIS A N 1
ATOM 1423 C CA . HIS A 1 180 ? -7.584 5.863 1.046 1.00 97.62 180 HIS A CA 1
ATOM 1424 C C . HIS A 1 180 ? -6.435 6.844 1.332 1.00 97.62 180 HIS A C 1
ATOM 1426 O O . HIS A 1 180 ? -6.174 7.725 0.516 1.00 97.62 180 HIS A O 1
ATOM 1432 N N . GLY A 1 181 ? -5.724 6.719 2.452 1.00 98.44 181 GLY A N 1
ATOM 1433 C CA . GLY A 1 181 ? -4.540 7.528 2.720 1.00 98.44 181 GLY A CA 1
ATOM 1434 C C . GLY A 1 181 ? -3.407 7.190 1.759 1.00 98.44 181 GLY A C 1
ATOM 1435 O O . GLY A 1 181 ? -3.172 6.017 1.481 1.00 98.44 181 GLY A O 1
ATOM 1436 N N . CYS A 1 182 ? -2.676 8.196 1.283 1.00 98.62 182 CYS A N 1
ATOM 1437 C CA . CYS A 1 182 ? -1.471 8.033 0.473 1.00 98.62 182 CYS A CA 1
ATOM 1438 C C . CYS A 1 182 ? -0.220 8.087 1.365 1.00 98.62 182 CYS A C 1
ATOM 1440 O O . CYS A 1 182 ? 0.158 9.152 1.861 1.00 98.62 182 CYS A O 1
ATOM 1442 N N . TYR A 1 183 ? 0.444 6.943 1.541 1.00 98.81 183 TYR A N 1
ATOM 1443 C CA . TYR A 1 183 ? 1.631 6.803 2.387 1.00 98.81 183 TYR A CA 1
ATOM 1444 C C . TYR A 1 183 ? 2.896 6.730 1.528 1.00 98.81 183 TYR A C 1
ATOM 1446 O O . TYR A 1 183 ? 3.028 5.830 0.701 1.00 98.81 183 TYR A O 1
ATOM 1454 N N . GLU A 1 184 ? 3.816 7.679 1.714 1.00 98.69 184 GLU A N 1
ATOM 1455 C CA . GLU A 1 184 ? 5.091 7.758 0.994 1.00 98.69 184 GLU A CA 1
ATOM 1456 C C . GLU A 1 184 ? 6.151 6.868 1.646 1.00 98.69 184 GLU A C 1
ATOM 1458 O O . GLU A 1 184 ? 6.377 6.933 2.858 1.00 98.69 184 GLU A O 1
ATOM 1463 N N . TYR A 1 185 ? 6.837 6.085 0.814 1.00 98.75 185 TYR A N 1
ATOM 1464 C CA . TYR A 1 185 ? 7.950 5.228 1.187 1.00 98.75 185 TYR A CA 1
ATOM 1465 C C . TYR A 1 185 ? 9.177 5.513 0.327 1.00 98.75 185 TYR A C 1
ATOM 1467 O O . TYR A 1 185 ? 9.090 5.571 -0.899 1.00 98.75 185 TYR A O 1
ATOM 1475 N N . ASP A 1 186 ? 10.329 5.600 0.980 1.00 98.69 186 ASP A N 1
ATOM 1476 C CA . ASP A 1 186 ? 11.637 5.700 0.339 1.00 98.69 186 ASP A CA 1
ATOM 1477 C C . ASP A 1 186 ? 12.302 4.326 0.319 1.00 98.69 186 ASP A C 1
ATOM 1479 O O . ASP A 1 186 ? 12.391 3.661 1.356 1.00 98.69 186 ASP A O 1
ATOM 1483 N N . LEU A 1 187 ? 12.798 3.909 -0.847 1.00 98.69 187 LEU A N 1
ATOM 1484 C CA . LEU A 1 187 ? 13.489 2.641 -1.041 1.00 98.69 187 LEU A CA 1
ATOM 1485 C C . LEU A 1 187 ? 14.912 2.868 -1.549 1.00 98.69 187 LEU A C 1
ATOM 1487 O O . LEU A 1 187 ? 15.159 3.618 -2.495 1.00 98.69 187 LEU A O 1
ATOM 1491 N N . PHE A 1 188 ? 15.866 2.179 -0.930 1.00 98.31 188 PHE A N 1
ATOM 1492 C CA . PHE A 1 188 ? 17.259 2.198 -1.359 1.00 98.31 188 PHE A CA 1
ATOM 1493 C C . PHE A 1 188 ? 17.837 0.792 -1.393 1.00 98.31 188 PHE A C 1
ATOM 1495 O O . PHE A 1 188 ? 17.764 0.041 -0.419 1.00 98.31 188 PHE A O 1
ATOM 1502 N N . PHE A 1 189 ? 18.468 0.464 -2.510 1.00 97.75 189 PHE A N 1
ATOM 1503 C CA . PHE A 1 189 ? 19.083 -0.831 -2.738 1.00 97.75 189 PHE A CA 1
ATOM 1504 C C . PHE A 1 189 ? 20.580 -0.642 -2.568 1.00 97.75 189 PHE A C 1
ATOM 1506 O O . PHE A 1 189 ? 21.204 0.027 -3.386 1.00 97.75 189 PHE A O 1
ATOM 1513 N N . ASP A 1 190 ? 21.166 -1.185 -1.502 1.00 95.69 190 ASP A N 1
ATOM 1514 C CA . ASP A 1 190 ? 22.601 -1.026 -1.256 1.00 95.69 190 ASP A CA 1
ATOM 1515 C C . ASP A 1 190 ? 23.444 -1.905 -2.202 1.00 95.69 190 ASP A C 1
ATOM 1517 O O . ASP A 1 190 ? 22.931 -2.654 -3.041 1.00 95.69 190 ASP A O 1
ATOM 1521 N N . SER A 1 191 ? 24.761 -1.770 -2.129 1.00 95.12 191 SER A N 1
ATOM 1522 C CA . SER A 1 191 ? 25.728 -2.518 -2.943 1.00 95.12 191 SER A CA 1
ATOM 1523 C C . SER A 1 191 ? 25.633 -4.041 -2.811 1.00 95.12 191 SER A C 1
ATOM 1525 O O . SER A 1 191 ? 26.127 -4.750 -3.682 1.00 95.12 191 SER A O 1
ATOM 1527 N N . ARG A 1 192 ? 24.987 -4.567 -1.763 1.00 94.69 192 ARG A N 1
ATOM 1528 C CA . ARG A 1 192 ? 24.838 -6.011 -1.536 1.00 94.69 192 ARG A CA 1
ATOM 1529 C C . ARG A 1 192 ? 23.542 -6.568 -2.119 1.00 94.69 192 ARG A C 1
ATOM 1531 O O . ARG A 1 192 ? 23.364 -7.785 -2.107 1.00 94.69 192 ARG A O 1
ATOM 1538 N N . TYR A 1 193 ? 22.650 -5.731 -2.644 1.00 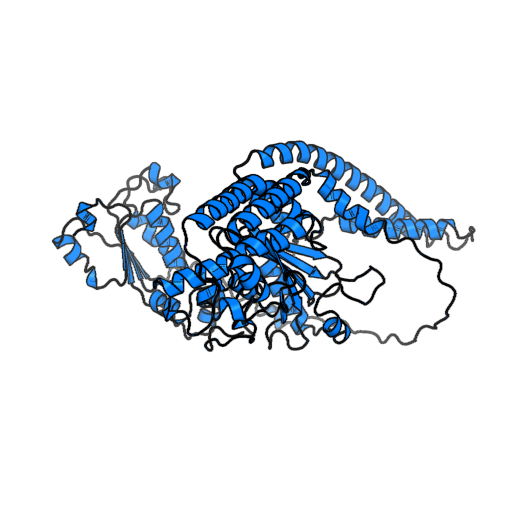96.38 193 TYR A N 1
ATOM 1539 C CA . TYR A 1 193 ? 21.434 -6.183 -3.319 1.00 96.38 193 TYR A CA 1
ATOM 1540 C C . TYR A 1 193 ? 21.758 -7.037 -4.566 1.00 96.38 193 TYR A C 1
ATOM 1542 O O . TYR A 1 193 ? 22.614 -6.633 -5.356 1.00 96.38 193 TYR A O 1
ATOM 1550 N N . PRO A 1 194 ? 21.082 -8.185 -4.797 1.00 95.31 194 PRO A N 1
ATOM 1551 C CA . PRO A 1 194 ? 19.932 -8.728 -4.059 1.00 95.31 194 PRO A CA 1
ATOM 1552 C C . PRO A 1 194 ? 20.279 -9.702 -2.924 1.00 95.31 194 PRO A C 1
ATOM 1554 O O . PRO A 1 194 ? 19.380 -10.312 -2.360 1.00 95.31 194 PRO A O 1
ATOM 1557 N N . ASN A 1 195 ? 21.552 -9.884 -2.563 1.00 95.44 195 ASN A N 1
ATOM 1558 C CA . ASN A 1 195 ? 21.928 -10.795 -1.471 1.00 95.44 195 ASN A CA 1
ATOM 1559 C C . ASN A 1 195 ? 21.415 -10.324 -0.102 1.00 95.44 195 ASN A C 1
ATOM 1561 O O . ASN A 1 195 ? 21.281 -11.123 0.821 1.00 95.44 195 ASN A O 1
ATOM 1565 N N . THR A 1 196 ? 21.121 -9.032 0.030 1.00 94.88 196 THR A N 1
ATOM 1566 C CA . THR A 1 196 ? 20.404 -8.450 1.166 1.00 94.88 196 THR A CA 1
ATOM 1567 C C . THR A 1 196 ? 19.129 -7.756 0.692 1.00 94.88 196 THR A C 1
ATOM 1569 O O . THR A 1 196 ? 19.106 -7.272 -0.445 1.00 94.88 196 THR A O 1
ATOM 1572 N N . PRO A 1 197 ? 18.096 -7.659 1.551 1.00 97.38 197 PRO A N 1
ATOM 1573 C CA . PRO A 1 197 ? 16.862 -6.962 1.211 1.00 97.38 197 PRO A CA 1
ATOM 1574 C C . PRO A 1 197 ? 17.092 -5.473 0.922 1.00 97.38 197 PRO A C 1
ATOM 1576 O O . PRO A 1 197 ? 18.103 -4.903 1.355 1.00 97.38 197 PRO A O 1
ATOM 1579 N N . PRO A 1 198 ? 16.150 -4.819 0.219 1.00 97.94 198 PRO A N 1
ATOM 1580 C CA . PRO A 1 198 ? 16.154 -3.367 0.088 1.00 97.94 198 PRO A CA 1
ATOM 1581 C C . PRO A 1 198 ? 16.000 -2.701 1.463 1.00 97.94 198 PRO A C 1
ATOM 1583 O O . PRO A 1 198 ? 15.423 -3.263 2.396 1.00 97.94 198 PRO A O 1
ATOM 1586 N N . LYS A 1 199 ? 16.460 -1.457 1.583 1.00 98.25 199 LYS A N 1
ATOM 1587 C CA . LYS A 1 199 ? 16.076 -0.583 2.695 1.00 98.25 199 LYS A CA 1
ATOM 1588 C C . LYS A 1 199 ? 14.761 0.100 2.341 1.00 98.25 199 LYS A C 1
ATOM 1590 O O . LYS A 1 199 ? 14.605 0.543 1.207 1.00 98.25 199 LYS A O 1
ATOM 1595 N N . CYS A 1 200 ? 13.848 0.191 3.302 1.00 98.50 200 CYS A N 1
ATOM 1596 C CA . CYS A 1 200 ? 12.532 0.796 3.130 1.00 98.50 200 CYS A CA 1
ATOM 1597 C C . CYS A 1 200 ? 12.199 1.673 4.341 1.00 98.50 200 CYS A C 1
ATOM 1599 O O . CYS A 1 200 ? 12.273 1.209 5.482 1.00 98.50 200 CYS A O 1
ATOM 1601 N N . GLN A 1 201 ? 11.810 2.918 4.082 1.00 98.50 201 GLN A N 1
ATOM 1602 C CA . GLN A 1 201 ? 11.477 3.913 5.095 1.00 98.50 201 GLN A CA 1
ATOM 1603 C C . GLN A 1 201 ? 10.084 4.483 4.836 1.00 98.50 201 GLN A C 1
ATOM 1605 O O . GLN A 1 201 ? 9.840 4.993 3.749 1.00 98.50 201 GLN A O 1
ATOM 1610 N N . LEU A 1 202 ? 9.204 4.477 5.839 1.00 98.75 202 LEU A N 1
ATOM 1611 C CA . LEU A 1 202 ? 7.972 5.265 5.817 1.00 98.75 202 LEU A CA 1
ATOM 1612 C C . LEU A 1 202 ? 8.308 6.745 6.052 1.00 98.75 202 LEU A C 1
ATOM 1614 O O . LEU A 1 202 ? 8.861 7.110 7.089 1.00 98.75 202 LEU A O 1
ATOM 1618 N N . VAL A 1 203 ? 7.943 7.603 5.104 1.00 98.38 203 VAL A N 1
ATOM 1619 C CA . VAL A 1 203 ? 8.146 9.059 5.182 1.00 98.38 203 VAL A CA 1
ATOM 1620 C C . VAL A 1 203 ? 6.932 9.749 5.808 1.00 98.38 203 VAL A C 1
ATOM 1622 O O . VAL A 1 203 ? 7.081 10.689 6.592 1.00 98.38 203 VAL A O 1
ATOM 1625 N N . THR A 1 204 ? 5.721 9.261 5.525 1.00 98.50 204 THR A N 1
ATOM 1626 C CA . THR A 1 204 ? 4.465 9.815 6.054 1.00 98.50 204 THR A CA 1
ATOM 1627 C C . THR A 1 204 ? 4.281 9.463 7.536 1.00 98.50 204 THR A C 1
ATOM 1629 O O . THR A 1 204 ? 3.559 8.537 7.884 1.00 98.50 204 THR A O 1
ATOM 1632 N N . THR A 1 205 ? 4.944 10.206 8.426 1.00 98.12 205 THR A N 1
ATOM 1633 C CA . THR A 1 205 ? 4.917 9.996 9.893 1.00 98.12 205 THR A CA 1
ATOM 1634 C C . THR A 1 205 ? 4.450 11.225 10.679 1.00 98.12 205 THR A C 1
ATOM 1636 O O . THR A 1 205 ? 4.543 11.260 11.909 1.00 98.12 205 THR A O 1
ATOM 1639 N N . GLY A 1 206 ? 4.005 12.280 9.986 1.00 96.88 206 GLY A N 1
ATOM 1640 C CA . GLY A 1 206 ? 3.725 13.578 10.607 1.00 96.88 206 GLY A CA 1
ATOM 1641 C C . GLY A 1 206 ? 4.967 14.178 11.270 1.00 96.88 206 GLY A C 1
ATOM 1642 O O . GLY A 1 206 ? 4.879 14.714 12.372 1.00 96.88 206 GLY A O 1
ATOM 1643 N N . SER A 1 207 ? 6.139 14.000 10.647 1.00 95.88 207 SER A N 1
ATOM 1644 C CA . SER A 1 207 ? 7.446 14.356 11.221 1.00 95.88 207 SER A CA 1
ATOM 1645 C C . SER A 1 207 ? 7.720 13.670 12.568 1.00 95.88 207 SER A C 1
ATOM 1647 O O . SER A 1 207 ? 8.216 14.290 13.507 1.00 95.88 207 SER A O 1
ATOM 1649 N N . GLY A 1 208 ? 7.373 12.386 12.668 1.00 97.38 208 GLY A N 1
ATOM 1650 C CA . GLY A 1 208 ? 7.512 11.591 13.888 1.00 97.38 208 GLY A CA 1
ATOM 1651 C C . GLY A 1 208 ? 6.430 11.810 14.941 1.00 97.38 208 GLY A C 1
ATOM 1652 O O . GLY A 1 208 ? 6.583 11.362 16.076 1.00 97.38 208 GLY A O 1
ATOM 1653 N N . ALA A 1 209 ? 5.328 12.474 14.588 1.00 97.56 209 ALA A N 1
ATOM 1654 C CA . ALA A 1 209 ? 4.211 12.699 15.497 1.00 97.56 209 ALA A CA 1
ATOM 1655 C C . ALA A 1 209 ? 3.356 11.449 15.751 1.00 97.56 209 ALA A C 1
ATOM 1657 O O . ALA A 1 209 ? 2.616 11.427 16.735 1.00 97.56 209 ALA A O 1
ATOM 1658 N N . VAL A 1 210 ? 3.406 10.436 14.881 1.00 98.19 210 VAL A N 1
ATOM 1659 C CA . VAL A 1 210 ? 2.558 9.241 14.989 1.00 98.19 210 VAL A CA 1
ATOM 1660 C C . VAL A 1 210 ? 3.324 7.965 14.661 1.00 98.19 210 VAL A C 1
ATOM 1662 O O . VAL A 1 210 ? 4.027 7.884 13.657 1.00 98.19 210 VAL A O 1
ATOM 1665 N N . ARG A 1 211 ? 3.134 6.936 15.493 1.00 98.50 211 ARG A N 1
ATOM 1666 C CA . ARG A 1 211 ? 3.467 5.544 15.177 1.00 98.50 211 ARG A CA 1
ATOM 1667 C C . ARG A 1 211 ? 2.222 4.865 14.613 1.00 98.50 211 ARG A C 1
ATOM 1669 O O . ARG A 1 211 ? 1.358 4.420 15.373 1.00 98.50 211 ARG A O 1
ATOM 1676 N N . PHE A 1 212 ? 2.133 4.808 13.285 1.00 98.44 212 PHE A N 1
ATOM 1677 C CA . PHE A 1 212 ? 0.953 4.334 12.553 1.00 98.44 212 PHE A CA 1
ATOM 1678 C C . PHE A 1 212 ? 0.615 2.861 12.795 1.00 98.44 212 PHE A C 1
ATOM 1680 O O . PHE A 1 212 ? -0.535 2.470 12.634 1.00 98.44 212 PHE A O 1
ATOM 1687 N N . ASN A 1 213 ? 1.593 2.039 13.164 1.00 98.31 213 ASN A N 1
ATOM 1688 C CA . ASN A 1 213 ? 1.393 0.617 13.424 1.00 98.31 213 ASN A CA 1
ATOM 1689 C C . ASN A 1 213 ? 2.518 0.106 14.347 1.00 98.31 213 ASN A C 1
ATOM 1691 O O . ASN A 1 213 ? 3.613 0.687 14.334 1.00 98.31 213 ASN A O 1
ATOM 1695 N N . PRO A 1 214 ? 2.327 -0.983 15.113 1.00 96.50 214 PRO A N 1
ATOM 1696 C CA . PRO A 1 214 ? 3.434 -1.716 15.728 1.00 96.50 214 PRO A CA 1
ATOM 1697 C C . PRO A 1 214 ? 4.621 -1.945 14.779 1.00 96.50 214 PRO A C 1
ATOM 1699 O O . PRO A 1 214 ? 5.771 -1.788 15.190 1.00 96.50 214 PRO A O 1
ATOM 1702 N N . ASN A 1 215 ? 4.368 -2.176 13.488 1.00 97.31 215 ASN A N 1
ATOM 1703 C CA . ASN A 1 215 ? 5.401 -2.364 12.472 1.00 97.31 215 ASN A CA 1
ATOM 1704 C C . ASN A 1 215 ? 5.726 -1.114 11.621 1.00 97.31 215 ASN A C 1
ATOM 1706 O O . ASN A 1 215 ? 6.621 -1.187 10.780 1.00 97.31 215 ASN A O 1
ATOM 1710 N N . LEU A 1 216 ? 5.059 0.029 11.846 1.00 98.31 216 LEU A N 1
ATOM 1711 C CA . LEU A 1 216 ? 5.321 1.325 11.191 1.00 98.31 216 LEU A CA 1
ATOM 1712 C C . LEU A 1 216 ? 5.623 2.384 12.252 1.00 98.31 216 LEU A C 1
ATOM 1714 O O . LEU A 1 216 ? 4.722 3.013 12.815 1.00 98.31 216 LEU A O 1
ATOM 1718 N N . TYR A 1 217 ? 6.909 2.543 12.549 1.00 98.00 217 TYR A N 1
ATOM 1719 C CA . TYR A 1 217 ? 7.400 3.340 13.666 1.00 98.00 217 TYR A CA 1
ATOM 1720 C C . TYR A 1 217 ? 7.258 4.841 13.400 1.00 98.00 217 TYR A C 1
ATOM 1722 O O . TYR A 1 217 ? 7.223 5.288 12.256 1.00 98.00 217 TYR A O 1
ATOM 1730 N N . ALA A 1 218 ? 7.236 5.636 14.475 1.00 97.56 218 ALA A N 1
ATOM 1731 C CA . ALA A 1 218 ? 7.199 7.095 14.369 1.00 97.56 218 ALA A CA 1
ATOM 1732 C C . ALA A 1 218 ? 8.443 7.665 13.669 1.00 97.56 218 ALA A C 1
ATOM 1734 O O . ALA A 1 218 ? 8.349 8.625 12.914 1.00 97.56 218 ALA A O 1
ATOM 1735 N N . ASP A 1 219 ? 9.608 7.045 13.852 1.00 97.19 219 ASP A N 1
ATOM 1736 C CA . ASP A 1 219 ? 10.826 7.426 13.132 1.00 97.19 219 ASP A CA 1
ATOM 1737 C C . ASP A 1 219 ? 10.830 6.985 11.658 1.00 97.19 219 ASP A C 1
ATOM 1739 O O . ASP A 1 219 ? 11.781 7.298 10.948 1.00 97.19 219 ASP A O 1
ATOM 1743 N N . GLY A 1 220 ? 9.785 6.284 11.204 1.00 98.19 220 GLY A N 1
ATOM 1744 C CA . GLY A 1 220 ? 9.603 5.785 9.844 1.00 98.19 220 GLY A CA 1
ATOM 1745 C C . GLY A 1 220 ? 10.154 4.381 9.594 1.00 98.19 220 GLY A C 1
ATOM 1746 O O . GLY A 1 220 ? 10.053 3.881 8.472 1.00 98.19 220 GLY A O 1
ATOM 1747 N N . LYS A 1 221 ? 10.718 3.707 10.606 1.00 98.12 221 LYS A N 1
ATOM 1748 C CA . LYS A 1 221 ? 11.177 2.323 10.448 1.00 98.12 221 LYS A CA 1
ATOM 1749 C C . LYS A 1 221 ? 10.009 1.394 10.093 1.00 98.12 221 LYS A C 1
ATOM 1751 O O . LYS A 1 221 ? 8.985 1.376 10.779 1.00 98.12 221 LYS A O 1
ATOM 1756 N N . VAL A 1 222 ? 10.215 0.573 9.060 1.00 98.31 222 VAL A N 1
ATOM 1757 C CA . VAL A 1 222 ? 9.286 -0.479 8.625 1.00 98.31 222 VAL A CA 1
ATOM 1758 C C . VAL A 1 222 ? 9.796 -1.845 9.084 1.00 98.31 222 VAL A C 1
ATOM 1760 O O . VAL A 1 222 ? 10.928 -2.240 8.785 1.00 98.31 222 VAL A O 1
ATOM 1763 N N . CYS A 1 223 ? 8.960 -2.576 9.815 1.00 94.81 223 CYS A N 1
ATOM 1764 C CA . CYS A 1 223 ? 9.247 -3.924 10.292 1.00 94.81 223 CYS A CA 1
ATOM 1765 C C . CYS A 1 223 ? 8.546 -4.966 9.415 1.00 94.81 223 CYS A C 1
ATOM 1767 O O . CYS A 1 223 ? 7.329 -5.085 9.453 1.00 94.81 223 CYS A O 1
ATOM 1769 N N . LEU A 1 224 ? 9.317 -5.732 8.644 1.00 90.81 224 LEU A N 1
ATOM 1770 C CA . LEU A 1 224 ? 8.816 -6.827 7.814 1.00 90.81 224 LEU A CA 1
ATOM 1771 C C . LEU A 1 224 ? 9.892 -7.915 7.711 1.00 90.81 224 LEU A C 1
ATOM 1773 O O . LEU A 1 224 ? 11.081 -7.602 7.607 1.00 90.81 224 LEU A O 1
ATOM 1777 N N . SER A 1 225 ? 9.502 -9.190 7.731 1.00 87.50 225 SER A N 1
ATOM 1778 C CA . SER A 1 225 ? 10.444 -10.317 7.615 1.00 87.50 225 SER A CA 1
ATOM 1779 C C . SER A 1 225 ? 11.201 -10.279 6.283 1.00 87.50 225 SER A C 1
ATOM 1781 O O . SER A 1 225 ? 12.423 -10.425 6.255 1.00 87.50 225 SER A O 1
ATOM 1783 N N . LEU A 1 226 ? 10.504 -9.930 5.195 1.00 88.94 226 LEU A N 1
ATOM 1784 C CA . LEU A 1 226 ? 11.087 -9.692 3.869 1.00 88.94 226 LEU A CA 1
ATOM 1785 C C . LEU A 1 226 ? 12.104 -8.543 3.845 1.00 88.94 226 LEU A C 1
ATOM 1787 O O . LEU A 1 226 ? 12.915 -8.473 2.932 1.00 88.94 226 LEU A O 1
ATOM 1791 N N . LEU A 1 227 ? 12.089 -7.642 4.828 1.00 93.56 227 LEU A N 1
ATOM 1792 C CA . LEU A 1 227 ? 13.083 -6.573 4.965 1.00 93.56 227 LEU A CA 1
ATOM 1793 C C . LEU A 1 227 ? 14.213 -6.942 5.938 1.00 93.56 227 LEU A C 1
ATOM 1795 O O . LEU A 1 227 ? 15.124 -6.146 6.161 1.00 93.56 227 LEU A O 1
ATOM 1799 N N . GLY A 1 228 ? 14.157 -8.126 6.560 1.00 89.50 228 GLY A N 1
ATOM 1800 C CA . GLY A 1 228 ? 15.084 -8.540 7.616 1.00 89.50 228 GLY A CA 1
ATOM 1801 C C . GLY A 1 228 ? 14.995 -7.686 8.887 1.00 89.50 228 GLY A C 1
ATOM 1802 O O . GLY A 1 228 ? 15.864 -7.771 9.754 1.00 89.50 228 GLY A O 1
ATOM 1803 N N . THR A 1 229 ? 13.968 -6.841 9.011 1.00 86.69 229 THR A N 1
ATOM 1804 C CA . THR A 1 229 ? 13.739 -5.959 10.167 1.00 86.69 229 THR A CA 1
ATOM 1805 C C . THR A 1 229 ? 12.775 -6.562 11.182 1.00 86.69 229 THR A C 1
ATOM 1807 O O . THR A 1 229 ? 12.557 -5.980 12.248 1.00 86.69 229 THR A O 1
ATOM 1810 N N . TRP A 1 230 ? 12.229 -7.734 10.866 1.00 83.31 230 TRP A N 1
ATOM 1811 C CA . TRP A 1 230 ? 11.292 -8.474 11.686 1.00 83.31 230 TRP A CA 1
ATOM 1812 C C . TRP A 1 230 ? 11.598 -9.973 11.669 1.00 83.31 230 TRP A C 1
ATOM 1814 O O . TRP A 1 230 ? 12.288 -10.460 10.775 1.00 83.31 230 TRP A O 1
ATOM 1824 N N . ARG A 1 231 ? 11.107 -10.711 12.669 1.00 74.25 231 ARG A N 1
ATOM 1825 C CA . ARG A 1 231 ? 11.284 -12.167 12.730 1.00 74.25 231 ARG A CA 1
ATOM 1826 C C . ARG A 1 231 ? 10.299 -12.826 11.765 1.00 74.25 231 ARG A C 1
ATOM 1828 O O . ARG A 1 231 ? 9.104 -12.598 11.894 1.00 74.25 231 ARG A O 1
ATOM 1835 N N . GLY A 1 232 ? 10.799 -13.652 10.857 1.00 68.50 232 GLY A N 1
ATOM 1836 C CA . GLY A 1 232 ? 10.001 -14.572 10.049 1.00 68.50 232 GLY A CA 1
ATOM 1837 C C . GLY A 1 232 ? 10.639 -15.957 10.028 1.00 68.50 232 GLY A C 1
ATOM 1838 O O . GLY A 1 232 ? 11.814 -16.122 10.389 1.00 68.50 232 GLY A O 1
ATOM 1839 N N . ASN A 1 233 ? 9.876 -16.961 9.607 1.00 65.19 233 ASN A N 1
ATOM 1840 C CA . ASN A 1 233 ? 10.436 -18.273 9.287 1.00 65.19 233 ASN A CA 1
ATOM 1841 C C . ASN A 1 233 ? 11.339 -18.193 8.034 1.00 65.19 233 ASN A C 1
ATOM 1843 O O . ASN A 1 233 ? 11.407 -17.174 7.346 1.00 65.19 233 ASN A O 1
ATOM 1847 N N . SER A 1 234 ? 12.076 -19.263 7.727 1.00 65.62 234 SER A N 1
ATOM 1848 C CA . SER A 1 234 ? 13.018 -19.271 6.595 1.00 65.62 234 SER A CA 1
ATOM 1849 C C . SER A 1 234 ? 12.369 -18.972 5.240 1.00 65.62 234 SER A C 1
ATOM 1851 O O . SER A 1 234 ? 13.072 -18.533 4.341 1.00 65.62 234 SER A O 1
ATOM 1853 N N . THR A 1 235 ? 11.060 -19.193 5.094 1.00 68.31 235 THR A N 1
ATOM 1854 C CA . THR A 1 235 ? 10.298 -18.927 3.863 1.00 68.31 235 THR A CA 1
ATOM 1855 C C . THR A 1 235 ? 9.680 -17.525 3.802 1.00 68.31 235 THR A C 1
ATOM 1857 O O . THR A 1 235 ? 9.294 -17.089 2.726 1.00 68.31 235 THR A O 1
ATOM 1860 N N . GLU A 1 236 ? 9.598 -16.816 4.929 1.00 71.31 236 GLU A N 1
ATOM 1861 C CA . GLU A 1 236 ? 9.078 -15.441 5.045 1.00 71.31 236 GLU A CA 1
ATOM 1862 C C . GLU A 1 236 ? 10.178 -14.375 5.011 1.00 71.31 236 GLU A C 1
ATOM 1864 O O . GLU A 1 236 ? 9.893 -13.182 4.868 1.00 71.31 236 GLU A O 1
ATOM 1869 N N . ASN A 1 237 ? 11.429 -14.781 5.222 1.00 85.75 237 ASN A N 1
ATOM 1870 C CA . ASN A 1 237 ? 12.581 -13.892 5.163 1.00 85.75 237 ASN A CA 1
ATOM 1871 C C . ASN A 1 237 ? 12.998 -13.637 3.711 1.00 85.75 237 ASN A C 1
ATOM 1873 O O . ASN A 1 237 ? 12.681 -14.410 2.811 1.00 85.75 237 ASN A O 1
ATOM 1877 N N . TRP A 1 238 ? 13.744 -12.552 3.500 1.00 91.88 238 TRP A N 1
ATOM 1878 C CA . TRP A 1 238 ? 14.292 -12.217 2.187 1.00 91.88 238 TRP A CA 1
ATOM 1879 C C . TRP A 1 238 ? 15.111 -13.368 1.593 1.00 91.88 238 TRP A C 1
ATOM 1881 O O . TRP A 1 238 ? 16.112 -13.793 2.175 1.00 91.88 238 TRP A O 1
ATOM 1891 N N . ASP A 1 239 ? 14.728 -13.799 0.398 1.00 90.50 239 ASP A N 1
ATOM 1892 C CA . ASP A 1 239 ? 15.478 -14.727 -0.430 1.00 90.50 239 ASP A CA 1
ATOM 1893 C C . ASP A 1 239 ? 15.983 -13.998 -1.678 1.00 90.50 239 ASP A C 1
ATOM 1895 O O . ASP A 1 239 ? 15.213 -13.479 -2.488 1.00 90.50 239 ASP A O 1
ATOM 1899 N N . ALA A 1 240 ? 17.304 -13.980 -1.854 1.00 90.00 240 ALA A N 1
ATOM 1900 C CA . ALA A 1 240 ? 17.959 -13.274 -2.948 1.00 90.00 240 ALA A CA 1
ATOM 1901 C C . ALA A 1 240 ? 17.546 -13.768 -4.342 1.00 90.00 240 ALA A C 1
ATOM 1903 O O . ALA A 1 240 ? 17.745 -13.039 -5.309 1.00 90.00 240 ALA A O 1
ATOM 1904 N N . LYS A 1 241 ? 17.010 -14.983 -4.477 1.00 83.50 241 LYS A N 1
ATOM 1905 C CA . LYS A 1 241 ? 16.555 -15.543 -5.754 1.00 83.50 241 LYS A CA 1
ATOM 1906 C C . LYS A 1 241 ? 15.076 -15.273 -6.004 1.00 83.50 241 LYS A C 1
ATOM 1908 O O . LYS A 1 241 ? 14.721 -14.985 -7.140 1.00 83.50 241 LYS A O 1
ATOM 1913 N N . PHE A 1 242 ? 14.242 -15.353 -4.967 1.00 82.81 242 PHE A N 1
ATOM 1914 C CA . PHE A 1 242 ? 12.783 -15.388 -5.134 1.00 82.81 242 PHE A CA 1
ATOM 1915 C C . PHE A 1 242 ? 12.049 -14.139 -4.649 1.00 82.81 242 PHE A C 1
ATOM 1917 O O . PHE A 1 242 ? 10.969 -13.839 -5.159 1.00 82.81 242 PHE A O 1
ATOM 1924 N N . SER A 1 243 ? 12.591 -13.419 -3.665 1.00 90.06 243 SER A N 1
ATOM 1925 C CA . SER A 1 243 ? 11.925 -12.236 -3.127 1.00 90.06 243 SER A CA 1
ATOM 1926 C C . SER A 1 243 ? 11.975 -11.077 -4.117 1.00 90.06 243 SER A C 1
ATOM 1928 O O . SER A 1 243 ? 12.990 -10.867 -4.777 1.00 90.06 243 SER A O 1
ATOM 1930 N N . THR A 1 244 ? 10.892 -10.305 -4.197 1.00 93.62 244 THR A N 1
ATOM 1931 C CA . THR A 1 244 ? 10.756 -9.154 -5.107 1.00 93.62 244 THR A CA 1
ATOM 1932 C C . THR A 1 244 ? 10.322 -7.897 -4.364 1.00 93.62 244 THR A C 1
ATOM 1934 O O . THR A 1 244 ? 9.791 -7.946 -3.252 1.00 93.62 244 THR A O 1
ATOM 1937 N N . ILE A 1 245 ? 10.497 -6.742 -5.001 1.00 97.06 245 ILE A N 1
ATOM 1938 C CA . ILE A 1 245 ? 10.046 -5.460 -4.444 1.00 97.06 245 ILE A CA 1
ATOM 1939 C C . ILE A 1 245 ? 8.533 -5.331 -4.479 1.00 97.06 245 ILE A C 1
ATOM 1941 O O . ILE A 1 245 ? 7.944 -4.789 -3.546 1.00 97.06 245 ILE A O 1
ATOM 1945 N N . LEU A 1 246 ? 7.892 -5.901 -5.499 1.00 94.62 246 LEU A N 1
ATOM 1946 C CA . LEU A 1 246 ? 6.440 -5.989 -5.547 1.00 94.62 246 LEU A CA 1
ATOM 1947 C C . LEU A 1 246 ? 5.890 -6.719 -4.313 1.00 94.62 246 LEU A C 1
ATOM 1949 O O . LEU A 1 246 ? 4.972 -6.210 -3.675 1.00 94.62 246 LEU A O 1
ATOM 1953 N N . GLN A 1 247 ? 6.488 -7.856 -3.934 1.00 92.56 247 GLN A N 1
ATOM 1954 C CA . GLN A 1 247 ? 6.105 -8.585 -2.719 1.00 92.56 247 GLN A CA 1
ATOM 1955 C C . GLN A 1 247 ? 6.261 -7.724 -1.465 1.00 92.56 247 GLN A C 1
ATOM 1957 O O . GLN A 1 247 ? 5.337 -7.672 -0.664 1.00 92.56 247 GLN A O 1
ATOM 1962 N N . VAL A 1 248 ? 7.373 -6.995 -1.310 1.00 96.94 248 VAL A N 1
ATOM 1963 C CA . VAL A 1 248 ? 7.571 -6.086 -0.165 1.00 96.94 248 VAL A CA 1
ATOM 1964 C C . VAL A 1 248 ? 6.449 -5.046 -0.078 1.00 96.94 248 VAL A C 1
ATOM 1966 O O . VAL A 1 248 ? 5.844 -4.891 0.982 1.00 96.94 248 VAL A O 1
ATOM 1969 N N . LEU A 1 249 ? 6.142 -4.352 -1.180 1.00 97.81 249 LEU A N 1
ATOM 1970 C CA . LEU A 1 249 ? 5.113 -3.303 -1.203 1.00 97.81 249 LEU A CA 1
ATOM 1971 C C . LEU A 1 249 ? 3.711 -3.873 -0.936 1.00 97.81 249 LEU A C 1
ATOM 1973 O O . LEU A 1 249 ? 2.946 -3.298 -0.161 1.00 97.81 249 LEU A O 1
ATOM 1977 N N . MET A 1 250 ? 3.391 -5.028 -1.525 1.00 92.94 250 MET A N 1
ATOM 1978 C CA . MET A 1 250 ? 2.120 -5.717 -1.291 1.00 92.94 250 MET A CA 1
ATOM 1979 C C . MET A 1 250 ? 1.991 -6.216 0.151 1.00 92.94 250 MET A C 1
ATOM 1981 O O . MET A 1 250 ? 0.929 -6.066 0.748 1.00 92.94 250 MET A O 1
ATOM 1985 N N . SER A 1 251 ? 3.056 -6.761 0.745 1.00 93.44 251 SER A N 1
ATOM 1986 C CA . SER A 1 251 ? 3.053 -7.218 2.138 1.00 93.44 251 SER A CA 1
ATOM 1987 C C . SER A 1 251 ? 2.852 -6.071 3.127 1.00 93.44 251 SER A C 1
ATOM 1989 O O . SER A 1 251 ? 2.131 -6.245 4.105 1.00 93.44 251 SER A O 1
ATOM 1991 N N . ILE A 1 252 ? 3.431 -4.890 2.875 1.00 96.62 252 ILE A N 1
ATOM 1992 C CA . ILE A 1 252 ? 3.170 -3.702 3.706 1.00 96.62 252 ILE A CA 1
ATOM 1993 C C . ILE A 1 252 ? 1.673 -3.364 3.682 1.00 96.62 252 ILE A C 1
ATOM 1995 O O . ILE A 1 252 ? 1.067 -3.208 4.741 1.00 96.62 252 ILE A O 1
ATOM 1999 N N . GLN A 1 253 ? 1.061 -3.303 2.497 1.00 94.81 253 GLN A N 1
ATOM 2000 C CA . GLN A 1 253 ? -0.361 -2.978 2.368 1.00 94.81 253 GLN A CA 1
ATOM 2001 C C . GLN A 1 253 ? -1.269 -4.050 2.991 1.00 94.81 253 GLN A C 1
ATOM 2003 O O . GLN A 1 253 ? -2.223 -3.710 3.679 1.00 94.81 253 GLN A O 1
ATOM 2008 N N . ALA A 1 254 ? -0.989 -5.333 2.749 1.00 88.62 254 ALA A N 1
ATOM 2009 C CA . ALA A 1 254 ? -1.894 -6.424 3.109 1.00 88.62 254 ALA A CA 1
ATOM 2010 C C . ALA A 1 254 ? -1.751 -6.904 4.561 1.00 88.62 254 ALA A C 1
ATOM 2012 O O . ALA A 1 254 ? -2.741 -7.300 5.166 1.00 88.62 254 ALA A O 1
ATOM 2013 N N . ILE A 1 255 ? -0.532 -6.907 5.110 1.00 87.81 255 ILE A N 1
ATOM 2014 C CA . ILE A 1 255 ? -0.243 -7.507 6.424 1.00 87.81 255 ILE A CA 1
ATOM 2015 C C . ILE A 1 255 ? -0.086 -6.426 7.493 1.00 87.81 255 ILE A C 1
ATOM 2017 O O . ILE A 1 255 ? -0.560 -6.586 8.613 1.00 87.81 255 ILE A O 1
ATOM 2021 N N . ILE A 1 256 ? 0.577 -5.314 7.163 1.00 92.69 256 ILE A N 1
ATOM 2022 C CA . ILE A 1 256 ? 0.855 -4.263 8.148 1.00 92.69 256 ILE A CA 1
ATOM 2023 C C . ILE A 1 256 ? -0.308 -3.273 8.235 1.00 92.69 256 ILE A C 1
ATOM 2025 O O . ILE A 1 256 ? -0.726 -2.912 9.330 1.00 92.69 256 ILE A O 1
ATOM 2029 N N . MET A 1 257 ? -0.838 -2.824 7.098 1.00 96.62 257 MET A N 1
ATOM 2030 C CA . MET A 1 257 ? -1.916 -1.829 7.044 1.00 96.62 257 MET A CA 1
ATOM 2031 C C . MET A 1 257 ? -3.314 -2.474 7.144 1.00 96.62 257 MET A C 1
ATOM 2033 O O . MET A 1 257 ? -4.188 -2.196 6.327 1.00 96.62 257 MET A O 1
ATOM 2037 N N . SER A 1 258 ? -3.510 -3.350 8.134 1.00 92.06 258 SER A N 1
ATOM 2038 C CA . SER A 1 258 ? -4.736 -4.126 8.380 1.00 92.06 258 SER A CA 1
ATOM 2039 C C . SER A 1 258 ? -5.731 -3.419 9.322 1.00 92.06 258 SER A C 1
ATOM 2041 O O . SER A 1 258 ? -5.438 -2.370 9.897 1.00 92.06 258 SER A O 1
ATOM 2043 N N . GLU A 1 259 ? -6.935 -3.979 9.484 1.00 91.44 259 GLU A N 1
ATOM 2044 C CA . GLU A 1 259 ? -7.965 -3.465 10.407 1.00 91.44 259 GLU A CA 1
ATOM 2045 C C . GLU A 1 259 ? -7.591 -3.655 11.891 1.00 91.44 259 GLU A C 1
ATOM 2047 O O . GLU A 1 259 ? -7.856 -2.806 12.745 1.00 91.44 259 GLU A O 1
ATOM 2052 N N . GLU A 1 260 ? -6.902 -4.752 12.184 1.00 91.38 260 GLU A N 1
ATOM 2053 C CA . GLU A 1 260 ? -6.524 -5.226 13.516 1.00 91.38 260 GLU A CA 1
ATOM 2054 C C . GLU A 1 260 ? -5.173 -4.648 13.989 1.00 91.38 260 GLU A C 1
ATOM 2056 O O . GLU A 1 260 ? -4.246 -5.362 14.371 1.00 91.38 260 GLU A O 1
ATOM 2061 N N . VAL A 1 261 ? -5.051 -3.315 13.963 1.00 95.81 261 VAL A N 1
ATOM 2062 C CA . VAL A 1 261 ? -3.787 -2.581 14.175 1.00 95.81 261 VAL A CA 1
ATOM 2063 C C . VAL A 1 261 ? -3.054 -2.971 15.462 1.00 95.81 261 VAL A C 1
ATOM 2065 O O . VAL A 1 261 ? -1.828 -3.102 15.458 1.00 95.81 261 VAL A O 1
ATOM 2068 N N . TYR A 1 262 ? -3.771 -3.115 16.578 1.00 96.00 262 TYR A N 1
ATOM 2069 C CA . TYR A 1 262 ? -3.162 -3.425 17.876 1.00 96.00 262 TYR A CA 1
ATOM 2070 C C . TYR A 1 262 ? -2.544 -4.826 17.906 1.00 96.00 262 TYR A C 1
ATOM 2072 O O . TYR A 1 262 ? -1.484 -5.015 18.505 1.00 96.00 262 TYR A O 1
ATOM 2080 N N . TYR A 1 263 ? -3.168 -5.783 17.223 1.00 93.62 263 TYR A N 1
ATOM 2081 C CA . TYR A 1 263 ? -2.768 -7.189 17.244 1.00 93.62 263 TYR A CA 1
ATOM 2082 C C . TYR A 1 263 ? -1.548 -7.485 16.365 1.00 93.62 263 TYR A C 1
ATOM 2084 O O . TYR A 1 263 ? -0.960 -8.554 16.484 1.00 93.62 263 TYR A O 1
ATOM 2092 N N . ASN A 1 264 ? -1.093 -6.516 15.565 1.00 91.56 264 ASN A N 1
ATOM 2093 C CA . ASN A 1 264 ? 0.192 -6.603 14.868 1.00 91.56 264 ASN A CA 1
ATOM 2094 C C . ASN A 1 264 ? 1.405 -6.541 15.823 1.00 91.56 264 ASN A C 1
ATOM 2096 O O . ASN A 1 264 ? 2.538 -6.787 15.400 1.00 91.56 264 ASN A O 1
ATOM 2100 N N . GLU A 1 265 ? 1.212 -6.184 17.100 1.00 90.56 265 GLU A N 1
ATOM 2101 C CA . GLU A 1 265 ? 2.269 -6.314 18.104 1.00 90.56 265 GLU A CA 1
ATOM 2102 C C . GLU A 1 265 ? 2.377 -7.775 18.581 1.00 90.56 265 GLU A C 1
ATOM 2104 O O . GLU A 1 265 ? 1.390 -8.363 19.024 1.00 90.56 265 GLU A O 1
ATOM 2109 N N . PRO A 1 266 ? 3.581 -8.365 18.575 1.00 82.94 266 PRO A N 1
ATOM 2110 C CA . PRO A 1 266 ? 3.769 -9.755 18.965 1.00 82.94 266 PRO A CA 1
ATOM 2111 C C . PRO A 1 266 ? 3.360 -10.048 20.387 1.00 82.94 266 PRO A C 1
ATOM 2113 O O . PRO A 1 266 ? 3.756 -9.359 21.330 1.00 82.94 266 PRO A O 1
ATOM 2116 N N . GLY A 1 267 ? 2.690 -11.180 20.543 1.00 83.88 267 GLY A N 1
ATOM 2117 C CA . GLY A 1 267 ? 2.239 -11.652 21.835 1.00 83.88 267 GLY A CA 1
ATOM 2118 C C . GLY A 1 267 ? 0.953 -10.978 22.294 1.00 83.88 267 GLY A C 1
ATOM 2119 O O . GLY A 1 267 ? 0.517 -11.293 23.395 1.00 83.88 267 GLY A O 1
ATOM 2120 N N . TYR A 1 268 ? 0.332 -10.109 21.492 1.00 88.25 268 TYR A N 1
ATOM 2121 C CA . TYR A 1 268 ? -0.965 -9.494 21.787 1.00 88.25 268 TYR A CA 1
ATOM 2122 C C . TYR A 1 268 ? -2.128 -10.131 21.016 1.00 88.25 268 TYR A C 1
ATOM 2124 O O . TYR A 1 268 ? -3.281 -9.840 21.322 1.00 88.25 268 TYR A O 1
ATOM 2132 N N . GLU A 1 269 ? -1.863 -11.064 20.098 1.00 89.00 269 GLU A N 1
ATOM 2133 C CA . GLU A 1 269 ? -2.865 -11.733 19.251 1.00 89.00 269 GLU A CA 1
ATOM 2134 C C . GLU A 1 269 ? -3.926 -12.471 20.085 1.00 89.00 269 GLU A C 1
ATOM 2136 O O . GLU A 1 269 ? -5.090 -12.561 19.713 1.00 89.00 269 GLU A O 1
ATOM 2141 N N . HIS A 1 270 ? -3.535 -12.970 21.259 1.00 90.31 270 HIS A N 1
ATOM 2142 C CA . HIS A 1 270 ? -4.423 -13.676 22.183 1.00 90.31 270 HIS A CA 1
ATOM 2143 C C . HIS A 1 270 ? -5.473 -12.774 22.862 1.00 90.31 270 HIS A C 1
ATOM 2145 O O . HIS A 1 270 ? -6.404 -13.298 23.474 1.00 90.31 270 HIS A O 1
ATOM 2151 N N . GLU A 1 271 ? -5.329 -11.444 22.793 1.00 91.81 271 GLU A N 1
ATOM 2152 C CA . GLU A 1 271 ? -6.327 -10.493 23.301 1.00 91.81 271 GLU A CA 1
ATOM 2153 C C . GLU A 1 271 ? -7.470 -10.244 22.295 1.00 91.81 271 GLU A C 1
ATOM 2155 O O . GLU A 1 271 ? -8.472 -9.621 22.666 1.00 91.81 271 GLU A O 1
ATOM 2160 N N . ALA A 1 272 ? -7.354 -10.720 21.049 1.00 91.75 272 ALA A N 1
ATOM 2161 C CA . ALA A 1 272 ? -8.394 -10.597 20.026 1.00 91.75 272 ALA A CA 1
ATOM 2162 C C . ALA A 1 272 ? -9.705 -11.272 20.458 1.00 91.75 272 ALA A C 1
ATOM 2164 O O . ALA A 1 272 ? -9.711 -12.355 21.050 1.00 91.75 272 ALA A O 1
ATOM 2165 N N . GLY A 1 273 ? -10.832 -10.603 20.216 1.00 92.06 273 GLY A N 1
ATOM 2166 C CA . GLY A 1 273 ? -12.168 -11.036 20.629 1.00 92.06 273 GLY A CA 1
ATOM 2167 C C . GLY A 1 273 ? -12.493 -10.809 22.111 1.00 92.06 273 GLY A C 1
ATOM 2168 O O . GLY A 1 273 ? -13.627 -11.048 22.535 1.00 92.06 273 GLY A O 1
ATOM 2169 N N . THR A 1 274 ? -11.542 -10.343 22.928 1.00 95.56 274 THR A N 1
ATOM 2170 C CA . THR A 1 274 ? -11.813 -9.965 24.323 1.00 95.56 274 THR A CA 1
ATOM 2171 C C . THR A 1 274 ? -12.296 -8.520 24.405 1.00 95.56 274 THR A C 1
ATOM 2173 O O . THR A 1 274 ? -11.806 -7.654 23.693 1.00 95.56 274 THR A O 1
ATOM 2176 N N . THR A 1 275 ? -13.207 -8.204 25.331 1.00 95.94 275 THR A N 1
ATOM 2177 C CA . THR A 1 275 ? -13.722 -6.828 25.482 1.00 95.94 275 THR A CA 1
ATOM 2178 C C . THR A 1 275 ? -12.617 -5.796 25.731 1.00 95.94 275 THR A C 1
ATOM 2180 O O . THR A 1 275 ? -12.714 -4.664 25.265 1.00 95.94 275 THR A O 1
ATOM 2183 N N . GLU A 1 276 ? -11.575 -6.168 26.477 1.00 95.00 276 GLU A N 1
ATOM 2184 C CA . GLU A 1 276 ? -10.443 -5.277 26.738 1.00 95.00 276 GLU A CA 1
ATOM 2185 C C . GLU A 1 276 ? -9.553 -5.112 25.500 1.00 95.00 276 GLU A C 1
ATOM 2187 O O . GLU A 1 276 ? -9.174 -3.986 25.179 1.00 95.00 276 GLU A O 1
ATOM 2192 N N . GLY A 1 277 ? -9.246 -6.210 24.801 1.00 95.62 277 GLY A N 1
ATOM 2193 C CA . GLY A 1 277 ? -8.470 -6.183 23.565 1.00 95.62 277 GLY A CA 1
ATOM 2194 C C . GLY A 1 277 ? -9.148 -5.341 22.489 1.00 95.62 277 GLY A C 1
ATOM 2195 O O . GLY A 1 277 ? -8.517 -4.432 21.960 1.00 95.62 277 GLY A O 1
ATOM 2196 N N . GLU A 1 278 ? -10.444 -5.558 22.245 1.00 96.25 278 GLU A N 1
ATOM 2197 C CA . GLU A 1 278 ? -11.204 -4.798 21.242 1.00 96.25 278 GLU A CA 1
ATOM 2198 C C . GLU A 1 278 ? -11.217 -3.301 21.561 1.00 96.25 278 GLU A C 1
ATOM 2200 O O . GLU A 1 278 ? -11.029 -2.463 20.681 1.00 96.25 278 GLU A O 1
ATOM 2205 N N . ALA A 1 279 ? -11.341 -2.938 22.843 1.00 96.56 279 ALA A N 1
ATOM 2206 C CA . ALA A 1 279 ? -11.278 -1.540 23.247 1.00 96.56 279 ALA A CA 1
ATOM 2207 C C . ALA A 1 279 ? -9.891 -0.917 23.013 1.00 96.56 279 ALA A C 1
ATOM 2209 O O . ALA A 1 279 ? -9.788 0.265 22.673 1.00 96.56 279 ALA A O 1
ATOM 2210 N N . LYS A 1 280 ? -8.805 -1.679 23.191 1.00 97.19 280 LYS A N 1
ATOM 2211 C CA . LYS A 1 280 ? -7.442 -1.213 22.887 1.00 97.19 280 LYS A CA 1
ATOM 2212 C C . LYS A 1 280 ? -7.195 -1.131 21.381 1.00 97.19 280 LYS A C 1
ATOM 2214 O O . LYS A 1 280 ? -6.576 -0.163 20.938 1.00 97.19 280 LYS A O 1
ATOM 2219 N N . ASN A 1 281 ? -7.694 -2.095 20.606 1.00 97.12 281 ASN A N 1
ATOM 2220 C CA . ASN A 1 281 ? -7.625 -2.053 19.150 1.00 97.12 281 ASN A CA 1
ATOM 2221 C C . ASN A 1 281 ? -8.358 -0.825 18.615 1.00 97.12 281 ASN A C 1
ATOM 2223 O O . ASN A 1 281 ? -7.758 -0.037 17.891 1.00 97.12 281 ASN A O 1
ATOM 2227 N N . GLU A 1 282 ? -9.582 -0.568 19.079 1.00 97.00 282 GLU A N 1
ATOM 2228 C CA . GLU A 1 282 ? -10.337 0.620 18.680 1.00 97.00 282 GLU A CA 1
ATOM 2229 C C . GLU A 1 282 ? -9.626 1.921 19.080 1.00 97.00 282 GLU A C 1
ATOM 2231 O O . GLU A 1 282 ? -9.566 2.867 18.297 1.00 97.00 282 GLU A O 1
ATOM 2236 N N . ALA A 1 283 ? -9.007 1.982 20.266 1.00 97.44 283 ALA A N 1
ATOM 2237 C CA . ALA A 1 283 ? -8.201 3.139 20.658 1.00 97.44 283 ALA A CA 1
ATOM 2238 C C . ALA A 1 283 ? -7.015 3.383 19.714 1.00 97.44 283 ALA A C 1
ATOM 2240 O O . ALA A 1 283 ? -6.740 4.534 19.360 1.00 97.44 283 ALA A O 1
ATOM 2241 N N . TYR A 1 284 ? -6.324 2.320 19.292 1.00 98.31 284 TYR A N 1
ATOM 2242 C CA . TYR A 1 284 ? -5.234 2.419 18.324 1.00 98.31 284 TYR A CA 1
ATOM 2243 C C . TYR A 1 284 ? -5.772 2.849 16.951 1.00 98.31 284 TYR A C 1
ATOM 2245 O O . TYR A 1 284 ? -5.283 3.827 16.377 1.00 98.31 284 TYR A O 1
ATOM 2253 N N . SER A 1 285 ? -6.826 2.195 16.464 1.00 97.88 285 SER A N 1
ATOM 2254 C CA . SER A 1 285 ? -7.512 2.514 15.209 1.00 97.88 285 SER A CA 1
ATOM 2255 C C . SER A 1 285 ? -7.993 3.961 15.170 1.00 97.88 285 SER A C 1
ATOM 2257 O O . SER A 1 285 ? -7.807 4.635 14.162 1.00 97.88 285 SER A O 1
ATOM 2259 N N . ASN A 1 286 ? -8.498 4.505 16.277 1.00 97.81 286 ASN A N 1
ATOM 2260 C CA . ASN A 1 286 ? -8.907 5.907 16.381 1.00 97.81 286 ASN A CA 1
ATOM 2261 C C . ASN A 1 286 ? -7.746 6.882 16.141 1.00 97.81 286 ASN A C 1
ATOM 2263 O O . ASN A 1 286 ? -7.906 7.879 15.429 1.00 97.81 286 ASN A O 1
ATOM 2267 N N . ILE A 1 287 ? -6.564 6.585 16.691 1.00 98.50 287 ILE A N 1
ATOM 2268 C CA . ILE A 1 287 ? -5.344 7.369 16.444 1.00 98.50 287 ILE A CA 1
ATOM 2269 C C . ILE A 1 287 ? -4.946 7.265 14.972 1.00 98.50 287 ILE A C 1
ATOM 2271 O O . ILE A 1 287 ? -4.683 8.290 14.342 1.00 98.50 287 ILE A O 1
ATOM 2275 N N . VAL A 1 288 ? -4.958 6.055 14.405 1.00 98.69 288 VAL A N 1
ATOM 2276 C CA . VAL A 1 288 ? -4.616 5.832 12.995 1.00 98.69 288 VAL A CA 1
ATOM 2277 C C . VAL A 1 288 ? -5.578 6.562 12.066 1.00 98.69 288 VAL A C 1
ATOM 2279 O O . VAL A 1 288 ? -5.096 7.317 11.234 1.00 98.69 288 VAL A O 1
ATOM 2282 N N . ARG A 1 289 ? -6.899 6.434 12.241 1.00 98.62 289 ARG A N 1
ATOM 2283 C CA . ARG A 1 289 ? -7.927 7.124 11.439 1.00 98.62 289 ARG A CA 1
ATOM 2284 C C . ARG A 1 289 ? -7.722 8.639 11.449 1.00 98.62 289 ARG A C 1
ATOM 2286 O O . ARG A 1 289 ? -7.670 9.270 10.396 1.00 98.62 289 ARG A O 1
ATOM 2293 N N . TYR A 1 290 ? -7.537 9.234 12.633 1.00 98.69 290 TYR A N 1
ATOM 2294 C CA . TYR A 1 290 ? -7.309 10.679 12.748 1.00 98.69 290 TYR A CA 1
ATOM 2295 C C . TYR A 1 290 ? -6.017 11.108 12.036 1.00 98.69 290 TYR A C 1
ATOM 2297 O O . TYR A 1 290 ? -6.004 12.067 11.260 1.00 98.69 290 TYR A O 1
ATOM 2305 N N . CYS A 1 291 ? -4.917 10.397 12.287 1.00 98.75 291 CYS A N 1
ATOM 2306 C CA . CYS A 1 291 ? -3.621 10.704 11.693 1.00 98.75 291 CYS A CA 1
ATOM 2307 C C . CYS A 1 291 ? -3.562 10.391 10.193 1.00 98.75 291 CYS A C 1
ATOM 2309 O O . CYS A 1 291 ? -2.830 11.065 9.474 1.00 98.75 291 CYS A O 1
ATOM 2311 N N . ASN A 1 292 ? -4.335 9.421 9.712 1.00 98.81 292 ASN A N 1
ATOM 2312 C CA . ASN A 1 292 ? -4.512 9.108 8.300 1.00 98.81 292 ASN A CA 1
ATOM 2313 C C . ASN A 1 292 ? -5.142 10.312 7.584 1.00 98.81 292 ASN A C 1
ATOM 2315 O O . ASN A 1 292 ? -4.533 10.866 6.669 1.00 98.81 292 ASN A O 1
ATOM 2319 N N . ILE A 1 293 ? -6.275 10.817 8.093 1.00 98.81 293 ILE A N 1
ATOM 2320 C CA . ILE A 1 293 ? -6.928 12.017 7.546 1.00 98.81 293 ILE A CA 1
ATOM 2321 C C . ILE A 1 293 ? -5.964 13.210 7.536 1.00 98.81 293 ILE A C 1
ATOM 2323 O O . ILE A 1 293 ? -5.856 13.912 6.533 1.00 98.81 293 ILE A O 1
ATOM 2327 N N . GLN A 1 294 ? -5.237 13.447 8.631 1.00 98.69 294 GLN A N 1
ATOM 2328 C CA . GLN A 1 294 ? -4.305 14.573 8.707 1.00 98.69 294 GLN A CA 1
ATOM 2329 C C . GLN A 1 294 ? -3.116 14.412 7.743 1.00 98.69 294 GLN A C 1
ATOM 2331 O O . GLN A 1 294 ? -2.897 15.272 6.896 1.00 98.69 294 GLN A O 1
ATOM 2336 N N . TYR A 1 295 ? -2.335 13.341 7.882 1.00 98.69 295 TYR A N 1
ATOM 2337 C CA . TYR A 1 295 ? -1.003 13.239 7.275 1.00 98.69 295 TYR A CA 1
ATOM 2338 C C . TYR A 1 295 ? -0.990 12.505 5.932 1.00 98.69 295 TYR A C 1
ATOM 2340 O O . TYR A 1 295 ? -0.181 12.827 5.068 1.00 98.69 295 TYR A O 1
ATOM 2348 N N . ALA A 1 296 ? -1.858 11.511 5.748 1.00 98.69 296 ALA A N 1
ATOM 2349 C CA . ALA A 1 296 ? -1.906 10.713 4.524 1.00 98.69 296 ALA A CA 1
ATOM 2350 C C . ALA A 1 296 ? -2.999 11.188 3.548 1.00 98.69 296 ALA A C 1
ATOM 2352 O O . ALA A 1 296 ? -2.967 10.804 2.381 1.00 98.69 296 ALA A O 1
ATOM 2353 N N . MET A 1 297 ? -3.922 12.060 3.981 1.00 98.69 297 MET A N 1
ATOM 2354 C CA . MET A 1 297 ? -4.901 12.716 3.103 1.00 98.69 297 MET A CA 1
ATOM 2355 C C . MET A 1 297 ? -4.676 14.227 2.986 1.00 98.69 297 MET A C 1
ATOM 2357 O O . MET A 1 297 ? -4.255 14.691 1.932 1.00 98.69 297 MET A O 1
ATOM 2361 N N . ILE A 1 298 ? -4.932 15.017 4.038 1.00 98.69 298 ILE A N 1
ATOM 2362 C CA . ILE A 1 298 ? -4.911 16.492 3.966 1.00 98.69 298 ILE A CA 1
ATOM 2363 C C . ILE A 1 298 ? -3.531 17.014 3.563 1.00 98.69 298 ILE A C 1
ATOM 2365 O O . ILE A 1 298 ? -3.432 17.830 2.643 1.00 98.69 298 ILE A O 1
ATOM 2369 N N . ASP A 1 299 ? -2.466 16.543 4.209 1.00 98.25 299 ASP A N 1
ATOM 2370 C CA . ASP A 1 299 ? -1.107 16.979 3.883 1.00 98.25 299 ASP A CA 1
ATOM 2371 C C . ASP A 1 299 ? -0.726 16.577 2.446 1.00 98.25 299 ASP A C 1
ATOM 2373 O O . ASP A 1 299 ? -0.139 17.381 1.728 1.00 98.25 299 ASP A O 1
ATOM 2377 N N . GLN A 1 300 ? -1.157 15.403 1.970 1.00 97.69 300 GLN A N 1
ATOM 2378 C CA . GLN A 1 300 ? -0.928 14.964 0.585 1.00 97.69 300 GLN A CA 1
ATOM 2379 C C . GLN A 1 300 ? -1.758 15.756 -0.437 1.00 97.69 300 GLN A C 1
ATOM 2381 O O . GLN A 1 300 ? -1.302 16.005 -1.548 1.00 97.69 300 GLN A O 1
ATOM 2386 N N . ILE A 1 301 ? -2.967 16.196 -0.086 1.00 97.00 301 ILE A N 1
ATOM 2387 C CA . ILE A 1 301 ? -3.792 17.053 -0.949 1.00 97.00 301 ILE A CA 1
ATOM 2388 C C . ILE A 1 301 ? -3.192 18.459 -1.044 1.00 97.00 301 ILE A C 1
ATOM 2390 O O . ILE A 1 301 ? -3.164 19.058 -2.119 1.00 97.00 301 ILE A O 1
ATOM 2394 N N . THR A 1 302 ? -2.741 19.005 0.086 1.00 95.81 302 THR A N 1
ATOM 2395 C CA . THR A 1 302 ? -2.284 20.400 0.189 1.00 95.81 302 THR A CA 1
ATOM 2396 C C . THR A 1 302 ? -0.823 20.581 -0.214 1.00 95.81 302 THR A C 1
ATOM 2398 O O . THR A 1 302 ? -0.462 21.626 -0.753 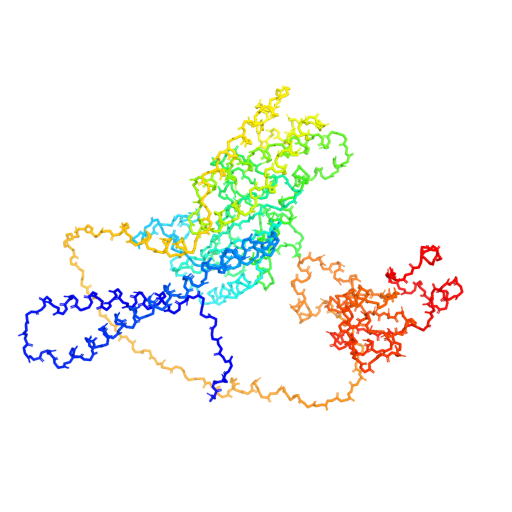1.00 95.81 302 THR A O 1
ATOM 2401 N N . SER A 1 303 ? 0.005 19.566 0.014 1.00 94.31 303 SER A N 1
ATOM 2402 C CA . SER A 1 303 ? 1.428 19.528 -0.305 1.00 94.31 303 SER A CA 1
ATOM 2403 C C . SER A 1 303 ? 1.820 18.111 -0.758 1.00 94.31 303 SER A C 1
ATOM 2405 O O . SER A 1 303 ? 2.525 17.411 -0.025 1.00 94.31 303 SER A O 1
ATOM 2407 N N . PRO A 1 304 ? 1.377 17.675 -1.953 1.00 93.19 304 PRO A N 1
ATOM 2408 C CA . PRO A 1 304 ? 1.651 16.331 -2.454 1.00 93.19 304 PRO A CA 1
ATOM 2409 C C . PRO A 1 304 ? 3.149 16.048 -2.554 1.00 93.19 304 PRO A C 1
ATOM 2411 O O . PRO A 1 304 ? 3.945 16.939 -2.867 1.00 93.19 304 PRO A O 1
ATOM 2414 N N . CYS A 1 305 ? 3.534 14.790 -2.333 1.00 91.00 305 CYS A N 1
ATOM 2415 C CA . CYS A 1 305 ? 4.920 14.385 -2.516 1.00 91.00 305 CYS A CA 1
ATOM 2416 C C . CYS A 1 305 ? 5.363 14.512 -3.985 1.00 91.00 305 CYS A C 1
ATOM 2418 O O . CYS A 1 305 ? 4.605 14.277 -4.935 1.00 91.00 305 CYS A O 1
ATOM 2420 N N . LYS A 1 306 ? 6.627 14.915 -4.161 1.00 89.69 306 LYS A N 1
ATOM 2421 C CA . LYS A 1 306 ? 7.191 15.207 -5.480 1.00 89.69 306 LYS A CA 1
ATOM 2422 C C . LYS A 1 306 ? 7.217 13.963 -6.364 1.00 89.69 306 LYS A C 1
ATOM 2424 O O . LYS A 1 306 ? 7.617 12.896 -5.908 1.00 89.69 306 LYS A O 1
ATOM 2429 N N . GLY A 1 307 ? 6.842 14.116 -7.630 1.00 88.88 307 GLY A N 1
ATOM 2430 C CA . GLY A 1 307 ? 6.761 13.032 -8.614 1.00 88.88 307 GLY A CA 1
ATOM 2431 C C . GLY A 1 307 ? 5.450 12.233 -8.585 1.00 88.88 307 GLY A C 1
ATOM 2432 O O . GLY A 1 307 ? 5.206 11.432 -9.496 1.00 88.88 307 GLY A O 1
ATOM 2433 N N . PHE A 1 308 ? 4.590 12.452 -7.584 1.00 95.25 308 PHE A N 1
ATOM 2434 C CA . PHE A 1 308 ? 3.291 11.787 -7.431 1.00 95.25 308 PHE A CA 1
ATOM 2435 C C . PHE A 1 308 ? 2.107 12.760 -7.425 1.00 95.25 308 PHE A C 1
ATOM 2437 O O . PHE A 1 308 ? 0.968 12.333 -7.246 1.00 95.25 308 PHE A O 1
ATOM 2444 N N . GLU A 1 309 ? 2.334 14.052 -7.662 1.00 93.25 309 GLU A N 1
ATOM 2445 C CA . GLU A 1 309 ? 1.334 15.115 -7.538 1.00 93.25 309 GLU A CA 1
ATOM 2446 C C . GLU A 1 309 ? 0.089 14.840 -8.381 1.00 93.25 309 GLU A C 1
ATOM 2448 O O . GLU A 1 309 ? -1.042 15.075 -7.954 1.00 93.25 309 GLU A O 1
ATOM 2453 N N . GLU A 1 310 ? 0.284 14.319 -9.591 1.00 90.50 310 GLU A N 1
ATOM 2454 C CA . GLU A 1 310 ? -0.815 13.966 -10.479 1.00 90.50 310 GLU A CA 1
ATOM 2455 C C . GLU A 1 310 ? -1.590 12.736 -10.000 1.00 90.50 310 GLU A C 1
ATOM 2457 O O . GLU A 1 310 ? -2.823 12.767 -9.986 1.00 90.50 310 GLU A O 1
ATOM 2462 N N . ALA A 1 311 ? -0.884 11.684 -9.574 1.00 93.69 311 ALA A N 1
ATOM 2463 C CA . ALA A 1 311 ? -1.500 10.458 -9.073 1.00 93.69 311 ALA A CA 1
ATOM 2464 C C . ALA A 1 311 ? -2.330 10.747 -7.816 1.00 93.69 311 ALA A C 1
ATOM 2466 O O . ALA A 1 311 ? -3.494 10.362 -7.751 1.00 93.69 311 ALA A O 1
ATOM 2467 N N . ILE A 1 312 ? -1.772 11.512 -6.873 1.00 96.38 312 ILE A N 1
ATOM 2468 C CA . ILE A 1 312 ? -2.430 11.932 -5.630 1.00 96.38 312 ILE A CA 1
ATOM 2469 C C . ILE A 1 312 ? -3.653 12.802 -5.925 1.00 96.38 312 ILE A C 1
ATOM 2471 O O . ILE A 1 312 ? -4.738 12.550 -5.399 1.00 96.38 312 ILE A O 1
ATOM 2475 N N . ARG A 1 313 ? -3.516 13.799 -6.809 1.00 95.06 313 ARG A N 1
ATOM 2476 C CA . ARG A 1 313 ? -4.637 14.668 -7.189 1.00 95.06 313 ARG A CA 1
ATOM 2477 C C . ARG A 1 313 ? -5.775 13.870 -7.825 1.00 95.06 313 ARG A C 1
ATOM 2479 O O . ARG A 1 313 ? -6.922 14.053 -7.427 1.00 95.06 313 ARG A O 1
ATOM 2486 N N . LYS A 1 314 ? -5.475 12.995 -8.796 1.00 94.19 314 LYS A N 1
ATOM 2487 C CA . LYS A 1 314 ? -6.481 12.145 -9.458 1.00 94.19 314 LYS A CA 1
ATOM 2488 C C . LYS A 1 314 ? -7.108 11.158 -8.462 1.00 94.19 314 LYS A C 1
ATOM 2490 O O . LYS A 1 314 ? -8.330 11.033 -8.454 1.00 94.19 314 LYS A O 1
ATOM 2495 N N . HIS A 1 315 ? -6.313 10.533 -7.589 1.00 97.31 315 HIS A N 1
ATOM 2496 C CA . HIS A 1 315 ? -6.785 9.622 -6.539 1.00 97.31 315 HIS A CA 1
ATOM 2497 C C . HIS A 1 315 ? -7.843 10.281 -5.648 1.00 97.31 315 HIS A C 1
ATOM 2499 O O . HIS A 1 315 ? -8.986 9.823 -5.597 1.00 97.31 315 HIS A O 1
ATOM 2505 N N . PHE A 1 316 ? -7.490 11.400 -5.008 1.00 97.94 316 PHE A N 1
ATOM 2506 C CA . PHE A 1 316 ? -8.388 12.088 -4.084 1.00 97.94 316 PHE A CA 1
ATOM 2507 C C . PHE A 1 316 ? -9.570 12.755 -4.785 1.00 97.94 316 PHE A C 1
ATOM 2509 O O . PHE A 1 316 ? -10.670 12.759 -4.242 1.00 97.94 316 PHE A O 1
ATOM 2516 N N . PHE A 1 317 ? -9.391 13.280 -6.001 1.00 96.06 317 PHE A N 1
ATOM 2517 C CA . PHE A 1 317 ? -10.499 13.881 -6.743 1.00 96.06 317 PHE A CA 1
ATOM 2518 C C . PHE A 1 317 ? -11.582 12.853 -7.085 1.00 96.06 317 PHE A C 1
ATOM 2520 O O . PHE A 1 317 ? -12.766 13.122 -6.886 1.00 96.06 317 PHE A O 1
ATOM 2527 N N . LEU A 1 318 ? -11.184 11.681 -7.595 1.00 95.31 318 LEU A N 1
ATOM 2528 C CA . LEU A 1 318 ? -12.123 10.641 -8.019 1.00 95.31 318 LEU A CA 1
ATOM 2529 C C . LEU A 1 318 ? -12.827 9.973 -6.838 1.00 95.31 318 LEU A C 1
ATOM 2531 O O . LEU A 1 318 ? -13.990 9.600 -6.971 1.00 95.31 318 LEU A O 1
ATOM 2535 N N . LYS A 1 319 ? -12.127 9.828 -5.707 1.00 97.00 319 LYS A N 1
ATOM 2536 C CA . LYS A 1 319 ? -12.624 9.136 -4.514 1.00 97.00 319 LYS A CA 1
ATOM 2537 C C . LYS A 1 319 ? -13.220 10.058 -3.452 1.00 97.00 319 LYS A C 1
ATOM 2539 O O . LYS A 1 319 ? -13.626 9.563 -2.412 1.00 97.00 319 LYS A O 1
ATOM 2544 N N . ARG A 1 320 ? -13.294 11.375 -3.676 1.00 96.31 320 ARG A N 1
ATOM 2545 C CA . ARG A 1 320 ? -13.741 12.347 -2.657 1.00 96.31 320 ARG A CA 1
ATOM 2546 C C . ARG A 1 320 ? -15.064 11.963 -1.985 1.00 96.31 320 ARG A C 1
ATOM 2548 O O . ARG A 1 320 ? -15.183 12.111 -0.778 1.00 96.31 320 ARG A O 1
ATOM 2555 N N . ASP A 1 321 ? -16.032 11.469 -2.758 1.00 95.75 321 ASP A N 1
ATOM 2556 C CA . ASP A 1 321 ? -17.369 11.162 -2.250 1.00 95.75 321 ASP A CA 1
ATOM 2557 C C . ASP A 1 321 ? -17.331 9.878 -1.398 1.00 95.75 321 ASP A C 1
ATOM 2559 O O . ASP A 1 321 ? -17.819 9.897 -0.273 1.00 95.75 321 ASP A O 1
ATOM 2563 N N . GLU A 1 322 ? -16.643 8.828 -1.875 1.00 96.62 322 GLU A N 1
ATOM 2564 C CA . GLU A 1 322 ? -16.387 7.570 -1.139 1.00 96.62 322 GLU A CA 1
ATOM 2565 C C . GLU A 1 322 ? -15.619 7.835 0.168 1.00 96.62 322 GLU A C 1
ATOM 2567 O O . GLU A 1 322 ? -16.023 7.382 1.233 1.00 96.62 322 GLU A O 1
ATOM 2572 N N . ILE A 1 323 ? -14.560 8.652 0.116 1.00 98.19 323 ILE A N 1
ATOM 2573 C CA . ILE A 1 323 ? -13.762 9.004 1.298 1.00 98.19 323 ILE A CA 1
ATOM 2574 C C . ILE A 1 323 ? -14.613 9.759 2.320 1.00 98.19 323 ILE A C 1
ATOM 2576 O O . ILE A 1 323 ? -14.517 9.495 3.515 1.00 98.19 323 ILE A O 1
ATOM 2580 N N . LEU A 1 324 ? -15.424 10.727 1.874 1.00 98.00 324 LEU A N 1
ATOM 2581 C CA . LEU A 1 324 ? -16.276 11.496 2.779 1.00 98.00 324 LEU A CA 1
ATOM 2582 C C . LEU A 1 324 ? -17.363 10.641 3.426 1.00 98.00 324 LEU A C 1
ATOM 2584 O O . LEU A 1 324 ? -17.739 10.933 4.559 1.00 98.00 324 LEU A O 1
ATOM 2588 N N . GLU A 1 325 ? -17.873 9.636 2.722 1.00 97.25 325 GLU A N 1
ATOM 2589 C CA . GLU A 1 325 ? -18.797 8.649 3.275 1.00 97.25 325 GLU A CA 1
ATOM 2590 C C . GLU A 1 325 ? -18.106 7.820 4.367 1.00 97.25 325 GLU A C 1
ATOM 2592 O O . GLU A 1 325 ? -18.546 7.856 5.516 1.00 97.25 325 GLU A O 1
ATOM 2597 N N . GLU A 1 326 ? -16.950 7.217 4.071 1.00 96.62 326 GLU A N 1
ATOM 2598 C CA . GLU A 1 326 ? -16.229 6.354 5.019 1.00 96.62 326 GLU A CA 1
ATOM 2599 C C . GLU A 1 326 ? -15.764 7.110 6.282 1.00 96.62 326 GLU A C 1
ATOM 2601 O O . GLU A 1 326 ? -15.967 6.651 7.408 1.00 96.62 326 GLU A O 1
ATOM 2606 N N . VAL A 1 327 ? -15.224 8.332 6.160 1.00 97.50 327 VAL A N 1
ATOM 2607 C CA . VAL A 1 327 ? -14.828 9.109 7.356 1.00 97.50 327 VAL A CA 1
ATOM 2608 C C . VAL A 1 327 ? -16.031 9.571 8.187 1.00 97.50 327 VAL A C 1
ATOM 2610 O O . VAL A 1 327 ? -15.898 9.789 9.394 1.00 97.50 327 VAL A O 1
ATOM 2613 N N . LYS A 1 328 ? -17.214 9.733 7.574 1.00 96.62 328 LYS A N 1
ATOM 2614 C CA . LYS A 1 328 ? -18.457 10.033 8.304 1.00 96.62 328 LYS A CA 1
ATOM 2615 C C . LYS A 1 328 ? -18.959 8.808 9.057 1.00 96.62 328 LYS A C 1
ATOM 2617 O O . LYS A 1 328 ? -19.448 8.975 10.171 1.00 96.62 328 LYS A O 1
ATOM 2622 N N . GLU A 1 329 ? -18.778 7.607 8.518 1.00 95.88 329 GLU A N 1
ATOM 2623 C CA . GLU A 1 329 ? -19.027 6.364 9.254 1.00 95.88 329 GLU A CA 1
ATOM 2624 C C . GLU A 1 329 ? -18.089 6.226 10.456 1.00 95.88 329 GLU A C 1
ATOM 2626 O O . GLU A 1 329 ? -18.545 5.924 11.557 1.00 95.88 329 GLU A O 1
ATOM 2631 N N . TRP A 1 330 ? -16.804 6.576 10.319 1.00 96.62 330 TRP A N 1
ATOM 2632 C CA . TRP A 1 330 ? -15.886 6.601 11.468 1.00 96.62 330 TRP A CA 1
ATOM 2633 C C . TRP A 1 330 ? -16.347 7.551 12.580 1.00 96.62 330 TRP A C 1
ATOM 2635 O O . TRP A 1 330 ? -16.125 7.281 13.761 1.00 96.62 330 TRP A O 1
ATOM 2645 N N . LEU A 1 331 ? -17.014 8.657 12.229 1.00 95.38 331 LEU A N 1
ATOM 2646 C CA . LEU A 1 331 ? -17.602 9.569 13.210 1.00 95.38 331 LEU A CA 1
ATOM 2647 C C . LEU A 1 331 ? -18.790 8.945 13.958 1.00 95.38 331 LEU A C 1
ATOM 2649 O O . LEU A 1 331 ? -19.002 9.286 15.121 1.00 95.38 331 LEU A O 1
ATOM 2653 N N . VAL A 1 332 ? -19.539 8.046 13.312 1.00 93.38 332 VAL A N 1
ATOM 2654 C CA . VAL A 1 332 ? -20.600 7.254 13.952 1.00 93.38 332 VAL A CA 1
ATOM 2655 C C . VAL A 1 332 ? -19.982 6.206 14.879 1.00 93.38 332 VAL A C 1
ATOM 2657 O O . VAL A 1 332 ? -20.343 6.151 16.053 1.00 93.38 332 VAL A O 1
ATOM 2660 N N . TYR A 1 333 ? -18.971 5.464 14.415 1.00 91.06 333 TYR A N 1
ATOM 2661 C CA . TYR A 1 333 ? -18.267 4.468 15.236 1.00 91.06 333 TYR A CA 1
ATOM 2662 C C . TYR A 1 333 ? -17.629 5.063 16.493 1.00 91.06 333 TYR A C 1
ATOM 2664 O O . TYR A 1 333 ? -17.594 4.407 17.532 1.00 91.06 333 TYR A O 1
ATOM 2672 N N . ALA A 1 334 ? -17.202 6.327 16.437 1.00 91.75 334 ALA A N 1
ATOM 2673 C CA . ALA A 1 334 ? -16.678 7.044 17.595 1.00 91.75 334 ALA A CA 1
ATOM 2674 C C . ALA A 1 334 ? -17.680 7.172 18.767 1.00 91.75 334 ALA A C 1
ATOM 2676 O O . ALA A 1 334 ? -17.241 7.405 19.892 1.00 91.75 334 ALA A O 1
ATOM 2677 N N . ASP A 1 335 ? -18.994 7.053 18.525 1.00 85.19 335 ASP A N 1
ATOM 2678 C CA . ASP A 1 335 ? -20.026 7.009 19.576 1.00 85.19 335 ASP A CA 1
ATOM 2679 C C . ASP A 1 335 ? -20.338 5.587 20.055 1.00 85.19 335 ASP A C 1
ATOM 2681 O O . ASP A 1 335 ? -20.677 5.380 21.222 1.00 85.19 335 ASP A O 1
ATOM 2685 N N . GLU A 1 336 ? -20.289 4.618 19.144 1.00 87.88 336 GLU A N 1
ATOM 2686 C CA . GLU A 1 336 ? -20.772 3.255 19.380 1.00 87.88 336 GLU A CA 1
ATOM 2687 C C . GLU A 1 336 ? -19.713 2.376 20.053 1.00 87.88 336 GLU A C 1
ATOM 2689 O O . GLU A 1 336 ? -20.035 1.557 20.922 1.00 87.88 336 GLU A O 1
ATOM 2694 N N . ASN A 1 337 ? -18.443 2.579 19.699 1.00 88.44 337 ASN A N 1
ATOM 2695 C CA . ASN A 1 337 ? -17.350 1.722 20.127 1.00 88.44 337 ASN A CA 1
ATOM 2696 C C . ASN A 1 337 ? -16.616 2.296 21.340 1.00 88.44 337 ASN A C 1
ATOM 2698 O O . ASN A 1 337 ? -16.211 3.459 21.389 1.00 88.44 337 ASN A O 1
ATOM 2702 N N . LYS A 1 338 ? -16.387 1.445 22.343 1.00 91.06 338 LYS A N 1
ATOM 2703 C CA . LYS A 1 338 ? -15.594 1.812 23.520 1.00 91.06 338 LYS A CA 1
ATOM 2704 C C . LYS A 1 338 ? -14.110 1.705 23.197 1.00 91.06 338 LYS A C 1
ATOM 2706 O O . LYS A 1 338 ? -13.652 0.634 22.826 1.00 91.06 338 LYS A O 1
ATOM 2711 N N . ALA A 1 339 ? -13.360 2.777 23.436 1.00 95.19 339 ALA A N 1
ATOM 2712 C CA . ALA A 1 339 ? -11.912 2.821 23.251 1.00 95.19 339 ALA A CA 1
ATOM 2713 C C . ALA A 1 339 ? -11.164 2.902 24.597 1.00 95.19 339 ALA A C 1
ATOM 2715 O O . ALA A 1 339 ? -11.560 3.643 25.498 1.00 95.19 339 ALA A O 1
ATOM 2716 N N . SER A 1 340 ? -10.053 2.171 24.725 1.00 95.81 340 SER A N 1
ATOM 2717 C CA . SER A 1 340 ? -9.155 2.191 25.886 1.00 95.81 340 SER A CA 1
ATOM 2718 C C . SER A 1 340 ? -7.759 2.711 25.521 1.00 95.81 340 SER A C 1
ATOM 2720 O O . SER A 1 340 ? -6.915 1.984 25.000 1.00 95.81 340 SER A O 1
ATOM 2722 N N . TYR A 1 341 ? -7.495 3.982 25.831 1.00 96.12 341 TYR A N 1
ATOM 2723 C CA . TYR A 1 341 ? -6.210 4.653 25.584 1.00 96.12 341 TYR A CA 1
ATOM 2724 C C . TYR A 1 341 ? -5.192 4.374 26.705 1.00 96.12 341 TYR A C 1
ATOM 2726 O O . TYR A 1 341 ? -4.873 5.257 27.507 1.00 96.12 341 TYR A O 1
ATOM 2734 N N . SER A 1 342 ? -4.715 3.131 26.798 1.00 93.00 342 SER A N 1
ATOM 2735 C CA . SER A 1 342 ? -3.781 2.682 27.840 1.00 93.00 342 SER A CA 1
ATOM 2736 C C . SER A 1 342 ? -2.751 1.673 27.318 1.00 93.00 342 SER A C 1
ATOM 2738 O O . SER A 1 342 ? -2.802 1.239 26.166 1.00 93.00 342 SER A O 1
ATOM 2740 N N . SER A 1 343 ? -1.828 1.256 28.189 1.00 92.56 343 SER A N 1
ATOM 2741 C CA . SER A 1 343 ? -0.893 0.147 27.941 1.00 92.56 343 SER A CA 1
ATOM 2742 C C . SER A 1 343 ? -0.064 0.362 26.664 1.00 92.56 343 SER A C 1
ATOM 2744 O O . SER A 1 343 ? 0.520 1.430 26.491 1.00 92.56 343 SER A O 1
ATOM 2746 N N . LEU A 1 344 ? -0.011 -0.626 25.762 1.00 93.88 344 LEU A N 1
ATOM 2747 C CA . LEU A 1 344 ? 0.760 -0.562 24.521 1.00 93.88 344 LEU A CA 1
ATOM 2748 C C . LEU A 1 344 ? 0.392 0.654 23.654 1.00 93.88 344 LEU A C 1
ATOM 2750 O O . LEU A 1 344 ? 1.281 1.313 23.116 1.00 93.88 344 LEU A O 1
ATOM 2754 N N . VAL A 1 345 ? -0.900 0.993 23.564 1.00 95.88 345 VAL A N 1
ATOM 2755 C CA . VAL A 1 345 ? -1.381 2.138 22.772 1.00 95.88 345 VAL A CA 1
ATOM 2756 C C . VAL A 1 345 ? -0.768 3.441 23.300 1.00 95.88 345 VAL A C 1
ATOM 2758 O O . VAL A 1 345 ? -0.252 4.254 22.530 1.00 95.88 345 VAL A O 1
ATOM 2761 N N . GLU A 1 346 ? -0.735 3.601 24.627 1.00 95.94 346 GLU A N 1
ATOM 2762 C CA . GLU A 1 346 ? -0.111 4.746 25.298 1.00 95.94 346 GLU A CA 1
ATOM 2763 C C . GLU A 1 346 ? 1.418 4.731 25.175 1.00 95.94 346 GLU A C 1
ATOM 2765 O O . GLU A 1 346 ? 2.020 5.788 24.996 1.00 95.94 346 GLU A O 1
ATOM 2770 N N . CYS A 1 347 ? 2.058 3.559 25.201 1.00 95.44 347 CYS A N 1
ATOM 2771 C CA . CYS A 1 347 ? 3.496 3.443 24.958 1.00 95.44 347 CYS A CA 1
ATOM 2772 C C . CYS A 1 347 ? 3.879 3.870 23.534 1.00 95.44 347 CYS A C 1
ATOM 2774 O O . CYS A 1 347 ? 4.911 4.509 23.339 1.00 95.44 347 CYS A O 1
ATOM 2776 N N . HIS A 1 348 ? 3.066 3.522 22.536 1.00 96.94 348 HIS A N 1
ATOM 2777 C CA . HIS A 1 348 ? 3.351 3.816 21.131 1.00 96.94 348 HIS A CA 1
ATOM 2778 C C . HIS A 1 348 ? 3.020 5.256 20.751 1.00 96.94 348 HIS A C 1
ATOM 2780 O O . HIS A 1 348 ? 3.756 5.873 19.985 1.00 96.94 348 HIS A O 1
ATOM 2786 N N . ASN A 1 349 ? 1.916 5.782 21.279 1.00 97.69 349 ASN A N 1
ATOM 2787 C CA . ASN A 1 349 ? 1.343 7.061 20.879 1.00 97.69 349 ASN A CA 1
ATOM 2788 C C . ASN A 1 349 ? 0.906 7.875 22.108 1.00 97.69 349 ASN A C 1
ATOM 2790 O O . ASN A 1 349 ? -0.244 8.308 22.211 1.00 97.69 349 ASN A O 1
ATOM 2794 N N . HIS A 1 350 ? 1.835 8.103 23.043 1.00 97.38 350 HIS A N 1
ATOM 2795 C CA . HIS A 1 350 ? 1.559 8.767 24.323 1.00 97.38 350 HIS A CA 1
ATOM 2796 C C . HIS A 1 350 ? 0.840 10.112 24.158 1.00 97.38 350 HIS A C 1
ATOM 2798 O O . HIS A 1 350 ? -0.200 10.346 24.769 1.00 97.38 350 HIS A O 1
ATOM 2804 N N . SER A 1 351 ? 1.356 10.986 23.288 1.00 96.88 351 SER A N 1
ATOM 2805 C CA . SER A 1 351 ? 0.802 12.327 23.065 1.00 96.88 351 SER A CA 1
ATOM 2806 C C . SER A 1 351 ? -0.634 12.303 22.530 1.00 96.88 351 SER A C 1
ATOM 2808 O O . SER A 1 351 ? -1.432 13.164 22.899 1.00 96.88 351 SER A O 1
ATOM 2810 N N . TRP A 1 352 ? -0.986 11.324 21.693 1.00 97.44 352 TRP A N 1
ATOM 2811 C CA . TRP A 1 352 ? -2.346 11.150 21.178 1.00 97.44 352 TRP A CA 1
ATOM 2812 C C . TRP A 1 352 ? -3.277 10.543 22.217 1.00 97.44 352 TRP A C 1
ATOM 2814 O O . TRP A 1 352 ? -4.390 11.036 22.379 1.00 97.44 352 TRP A O 1
ATOM 2824 N N . CYS A 1 353 ? -2.807 9.560 22.987 1.00 97.06 353 CYS A N 1
ATOM 2825 C CA . CYS A 1 353 ? -3.580 9.002 24.094 1.00 97.06 353 CYS A CA 1
ATOM 2826 C C . CYS A 1 353 ? -3.952 10.087 25.108 1.00 97.06 353 CYS A C 1
ATOM 2828 O O . CYS A 1 353 ? -5.116 10.189 25.476 1.00 97.06 353 CYS A O 1
ATOM 2830 N N . GLN A 1 354 ? -3.017 10.969 25.485 1.00 96.25 354 GLN A N 1
ATOM 2831 C CA . GLN A 1 354 ? -3.326 12.089 26.384 1.00 96.25 354 GLN A CA 1
ATOM 2832 C C . GLN A 1 354 ? -4.391 13.034 25.809 1.00 96.25 354 GLN A C 1
ATOM 2834 O O . GLN A 1 354 ? -5.228 13.533 26.554 1.00 96.25 354 GLN A O 1
ATOM 2839 N N . LYS A 1 355 ? -4.394 13.260 24.489 1.00 95.75 355 LYS A N 1
ATOM 2840 C CA . LYS A 1 355 ? -5.413 14.090 23.831 1.00 95.75 355 LYS A CA 1
ATOM 2841 C C . LYS A 1 355 ? -6.776 13.406 23.766 1.00 95.75 355 LYS A C 1
ATOM 2843 O O . LYS A 1 355 ? -7.774 14.099 23.864 1.00 95.75 355 LYS A O 1
ATOM 2848 N N . PHE A 1 356 ? -6.838 12.095 23.545 1.00 95.94 356 PHE A N 1
ATOM 2849 C CA . PHE A 1 356 ? -8.097 11.389 23.263 1.00 95.94 356 PHE A CA 1
ATOM 2850 C C . PHE A 1 356 ? -8.744 10.743 24.489 1.00 95.94 356 PHE A C 1
ATOM 2852 O O . PHE A 1 356 ? -9.910 10.374 24.427 1.00 95.94 356 PHE A O 1
ATOM 2859 N N . LYS A 1 357 ? -8.016 10.634 25.605 1.00 89.62 357 LYS A N 1
ATOM 2860 C CA . LYS A 1 357 ? -8.497 10.020 26.852 1.00 89.62 357 LYS A CA 1
ATOM 2861 C C . LYS A 1 357 ? -9.646 10.783 27.519 1.00 89.62 357 LYS A C 1
ATOM 2863 O O . LYS A 1 357 ? -10.372 10.196 28.316 1.00 89.62 357 LYS A O 1
ATOM 2868 N N . GLU A 1 358 ? -9.798 12.074 27.229 1.00 90.88 358 GLU A N 1
ATOM 2869 C CA . GLU A 1 358 ? -10.956 12.859 27.664 1.00 90.88 358 GLU A CA 1
ATOM 2870 C C . GLU A 1 358 ? -12.227 12.403 26.928 1.00 90.88 358 GLU A C 1
ATOM 2872 O O . GLU A 1 358 ? -12.235 12.271 25.703 1.00 90.88 358 GLU A O 1
ATOM 2877 N N . ASP A 1 359 ? -13.312 12.190 27.674 1.00 86.88 359 ASP A N 1
ATOM 2878 C CA . ASP A 1 359 ? -14.575 11.699 27.116 1.00 86.88 359 ASP A CA 1
ATOM 2879 C C . ASP A 1 359 ? -15.118 12.627 26.013 1.00 86.88 359 ASP A C 1
ATOM 2881 O O . ASP A 1 359 ? -15.108 13.855 26.139 1.00 86.88 359 ASP A O 1
ATOM 2885 N N . GLY A 1 360 ? -15.534 12.040 24.888 1.00 90.06 360 GLY A N 1
ATOM 2886 C CA . GLY A 1 360 ? -15.991 12.758 23.690 1.00 90.06 360 GLY A CA 1
ATOM 2887 C C . GLY A 1 360 ? -14.917 13.552 22.923 1.00 90.06 360 GLY A C 1
ATOM 2888 O O . GLY A 1 360 ? -15.212 14.113 21.861 1.00 90.06 360 GLY A O 1
ATOM 2889 N N . LYS A 1 361 ? -13.665 13.604 23.400 1.00 94.75 361 LYS A N 1
ATOM 2890 C CA . LYS A 1 361 ? -12.616 14.441 22.801 1.00 94.75 361 LYS A CA 1
ATOM 2891 C C . LYS A 1 361 ? -12.171 13.949 21.431 1.00 94.75 361 LYS A C 1
ATOM 2893 O O . LYS A 1 361 ? -12.053 14.763 20.514 1.00 94.75 361 LYS A O 1
ATOM 2898 N N . TYR A 1 362 ? -11.986 12.635 21.278 1.00 96.38 362 TYR A N 1
ATOM 2899 C CA . TYR A 1 362 ? -11.681 12.017 19.985 1.00 96.38 362 TYR A CA 1
ATOM 2900 C C . TYR A 1 362 ? -12.717 12.410 18.929 1.00 96.38 362 TYR A C 1
ATOM 2902 O O . TYR A 1 362 ? -12.357 12.960 17.893 1.00 96.38 362 TYR A O 1
ATOM 2910 N N . LYS A 1 363 ? -14.006 12.230 19.232 1.00 95.94 363 LYS A N 1
ATOM 2911 C CA . LYS A 1 363 ? -15.110 12.564 18.329 1.00 95.94 363 LYS A CA 1
ATOM 2912 C C . LYS A 1 363 ? -15.121 14.038 17.927 1.00 95.94 363 LYS A C 1
ATOM 2914 O O . LYS A 1 363 ? -15.275 14.352 16.750 1.00 95.94 363 LYS A O 1
ATOM 2919 N N . SER A 1 364 ? -14.951 14.949 18.890 1.00 97.06 364 SER A N 1
ATOM 2920 C CA . SER A 1 364 ? -14.882 16.391 18.608 1.00 97.06 364 SER A CA 1
ATOM 2921 C C . SER A 1 364 ? -13.757 16.706 17.626 1.00 97.06 364 SER A C 1
ATOM 2923 O O . SER A 1 364 ? -13.973 17.397 16.634 1.00 97.06 364 SER A O 1
ATOM 2925 N N . MET A 1 365 ? -12.566 16.157 17.872 1.00 98.00 365 MET A N 1
ATOM 2926 C CA . MET A 1 365 ? -11.410 16.361 17.001 1.00 98.00 365 MET A CA 1
ATOM 2927 C C . MET A 1 365 ? -11.597 15.697 15.632 1.00 98.00 365 MET A C 1
ATOM 2929 O O . MET A 1 365 ? -11.218 16.281 14.619 1.00 98.00 365 MET A O 1
ATOM 2933 N N . LEU A 1 366 ? -12.205 14.509 15.584 1.00 98.06 366 LEU A N 1
ATOM 2934 C CA . LEU A 1 366 ? -12.519 13.808 14.342 1.00 98.06 366 LEU A CA 1
ATOM 2935 C C . LEU A 1 366 ? -13.485 14.630 13.477 1.00 98.06 366 LEU A C 1
ATOM 2937 O O . LEU A 1 366 ? -13.264 14.802 12.283 1.00 98.06 366 LEU A O 1
ATOM 2941 N N . LYS A 1 367 ? -14.516 15.221 14.084 1.00 98.19 367 LYS A N 1
ATOM 2942 C CA . LYS A 1 367 ? -15.432 16.119 13.377 1.00 98.19 367 LYS A CA 1
ATOM 2943 C C . LYS A 1 367 ? -14.698 17.329 12.786 1.00 98.19 367 LYS A C 1
ATOM 2945 O O . LYS A 1 367 ? -14.872 17.636 11.611 1.00 98.19 367 LYS A O 1
ATOM 2950 N N . GLU A 1 368 ? -13.842 17.980 13.574 1.00 98.38 368 GLU A N 1
ATOM 2951 C CA . GLU A 1 368 ? -13.055 19.132 13.115 1.00 98.38 368 GLU A CA 1
ATOM 2952 C C . GLU A 1 368 ? -12.095 18.776 11.968 1.00 98.38 368 GLU A C 1
ATOM 2954 O O . GLU A 1 368 ? -11.924 19.567 11.038 1.00 98.38 368 GLU A O 1
ATOM 2959 N N . ILE A 1 369 ? -11.447 17.604 12.010 1.00 98.56 369 ILE A N 1
ATOM 2960 C CA . ILE A 1 369 ? -10.533 17.192 10.936 1.00 98.56 369 ILE A CA 1
ATOM 2961 C C . ILE A 1 369 ? -11.290 16.794 9.662 1.00 98.56 369 ILE A C 1
ATOM 2963 O O . ILE A 1 369 ? -10.819 17.110 8.571 1.00 98.56 369 ILE A O 1
ATOM 2967 N N . ILE A 1 370 ? -12.486 16.202 9.769 1.00 98.56 370 ILE A N 1
ATOM 2968 C CA . ILE A 1 370 ? -13.348 15.917 8.609 1.00 98.56 370 ILE A CA 1
ATOM 2969 C C . ILE A 1 370 ? -13.768 17.219 7.917 1.00 98.56 370 ILE A C 1
ATOM 2971 O O . ILE A 1 370 ? -13.688 17.312 6.695 1.00 98.56 370 ILE A O 1
ATOM 2975 N N . GLU A 1 371 ? -14.121 18.266 8.669 1.00 98.19 371 GLU A N 1
ATOM 2976 C CA . GLU A 1 371 ? -14.421 19.584 8.087 1.00 98.19 371 GLU A CA 1
ATOM 2977 C C . GLU A 1 371 ? -13.204 20.177 7.348 1.00 98.19 371 GLU A C 1
ATOM 2979 O O . GLU A 1 371 ? -13.340 20.795 6.285 1.00 98.19 371 GLU A O 1
ATOM 2984 N N . LYS A 1 372 ? -11.985 19.969 7.867 1.00 98.44 372 LYS A N 1
ATOM 2985 C CA . LYS A 1 372 ? -10.752 20.361 7.163 1.00 98.44 372 LYS A CA 1
ATOM 2986 C C . LYS A 1 372 ? -10.529 19.539 5.895 1.00 98.44 372 LYS A C 1
ATOM 2988 O O . LYS A 1 372 ? -10.140 20.124 4.885 1.00 98.44 372 LYS A O 1
ATOM 2993 N N . LEU A 1 373 ? -10.802 18.236 5.925 1.00 98.44 373 LEU A N 1
ATOM 2994 C CA . LEU A 1 373 ? -10.714 17.363 4.754 1.00 98.44 373 LEU A CA 1
ATOM 2995 C C . LEU A 1 373 ? -11.709 17.788 3.665 1.00 98.44 373 LEU A C 1
ATOM 2997 O O . LEU A 1 373 ? -11.318 17.948 2.511 1.00 98.44 373 LEU A O 1
ATOM 3001 N N . GLU A 1 374 ? -12.963 18.073 4.027 1.00 97.88 374 GLU A N 1
ATOM 3002 C CA . GLU A 1 374 ? -13.971 18.604 3.099 1.00 97.88 374 GLU A CA 1
ATOM 3003 C C . GLU A 1 374 ? -13.497 19.907 2.438 1.00 97.88 374 GLU A C 1
ATOM 3005 O O . GLU A 1 374 ? -13.680 20.114 1.236 1.00 97.88 374 GLU A O 1
ATOM 3010 N N . ASN A 1 375 ? -12.855 20.794 3.202 1.00 97.19 375 ASN A N 1
ATOM 3011 C CA . ASN A 1 375 ? -12.286 22.024 2.655 1.00 97.19 375 ASN A CA 1
ATOM 3012 C C . ASN A 1 375 ? -11.066 21.768 1.758 1.00 97.19 375 ASN A C 1
ATOM 3014 O O . ASN A 1 375 ? -10.928 22.442 0.737 1.00 97.19 375 ASN A O 1
ATOM 3018 N N . ALA A 1 376 ? -10.221 20.787 2.085 1.00 97.19 376 ALA A N 1
ATOM 3019 C CA . ALA A 1 376 ? -9.114 20.371 1.227 1.00 97.19 376 ALA A CA 1
ATOM 3020 C C . ALA A 1 376 ? -9.630 19.829 -0.120 1.00 97.19 376 ALA A C 1
ATOM 3022 O O . ALA A 1 376 ? -9.127 20.225 -1.173 1.00 97.19 376 ALA A O 1
ATOM 3023 N N . PHE A 1 377 ? -10.700 19.025 -0.113 1.00 97.00 377 PHE A N 1
ATOM 3024 C CA . PHE A 1 377 ? -11.334 18.528 -1.338 1.00 97.00 377 PHE A CA 1
ATOM 3025 C C . PHE A 1 377 ? -11.925 19.634 -2.213 1.00 97.00 377 PHE A C 1
ATOM 3027 O O . PHE A 1 377 ? -11.817 19.550 -3.434 1.00 97.00 377 PHE A O 1
ATOM 3034 N N . LYS A 1 378 ? -12.481 20.707 -1.635 1.00 92.94 378 LYS A N 1
ATOM 3035 C CA . LYS A 1 378 ? -12.945 21.873 -2.420 1.00 92.94 378 LYS A CA 1
ATOM 3036 C C . LYS A 1 378 ? -11.810 22.561 -3.186 1.00 92.94 378 LYS A C 1
ATOM 3038 O O . LYS A 1 378 ? -12.066 23.209 -4.196 1.00 92.94 378 LYS A O 1
ATOM 3043 N N . GLY A 1 379 ? -10.572 22.441 -2.703 1.00 87.38 379 GLY A N 1
ATOM 3044 C CA . GLY A 1 379 ? -9.380 22.953 -3.376 1.00 87.38 379 GLY A CA 1
ATOM 3045 C C . GLY A 1 379 ? -8.893 22.081 -4.538 1.00 87.38 379 GLY A C 1
ATOM 3046 O O . GLY A 1 379 ? -8.069 22.544 -5.331 1.00 87.38 379 GLY A O 1
ATOM 3047 N N . LEU A 1 380 ? -9.386 20.842 -4.668 1.00 88.44 380 LEU A N 1
ATOM 3048 C CA . LEU A 1 380 ? -8.991 19.951 -5.754 1.00 88.44 380 LEU A CA 1
ATOM 3049 C C . LEU A 1 380 ? -9.599 20.410 -7.075 1.00 88.44 380 LEU A C 1
ATOM 3051 O O . LEU A 1 380 ? -10.814 20.508 -7.241 1.00 88.44 380 LEU A O 1
ATOM 3055 N N . LYS A 1 381 ? -8.722 20.646 -8.046 1.00 82.81 381 LYS A N 1
ATOM 3056 C CA . LYS A 1 381 ? -9.118 20.922 -9.424 1.00 82.81 381 LYS A CA 1
ATOM 3057 C C . LYS A 1 381 ? -9.475 19.622 -10.132 1.00 82.81 381 LYS A C 1
ATOM 3059 O O . LYS A 1 381 ? -8.811 18.603 -9.928 1.00 82.81 381 LYS A O 1
ATOM 3064 N N . GLU A 1 382 ? -10.486 19.697 -10.989 1.00 77.25 382 GLU A N 1
ATOM 3065 C CA . GLU A 1 382 ? -10.846 18.606 -11.888 1.00 77.25 382 GLU A CA 1
ATOM 3066 C C . GLU A 1 382 ? -9.640 18.200 -12.753 1.00 77.25 382 GLU A C 1
ATOM 3068 O O . GLU A 1 382 ? -8.884 19.075 -13.190 1.00 77.25 382 GLU A O 1
ATOM 3073 N N . PRO A 1 383 ? -9.402 16.893 -12.968 1.00 70.56 383 PRO A N 1
ATOM 3074 C CA . PRO A 1 383 ? -8.368 16.434 -13.877 1.00 70.56 383 PRO A CA 1
ATOM 3075 C C . PRO A 1 383 ? -8.667 16.943 -15.292 1.00 70.56 383 PRO A C 1
ATOM 3077 O O . PRO A 1 383 ? -9.609 16.485 -15.930 1.00 70.56 383 PRO A O 1
ATOM 3080 N N . THR A 1 384 ? -7.864 17.884 -15.784 1.00 61.78 384 THR A N 1
ATOM 3081 C CA . THR A 1 384 ? -7.868 18.296 -17.193 1.00 61.78 384 THR A CA 1
ATOM 3082 C C . THR A 1 384 ? -6.638 17.733 -17.898 1.00 61.78 384 THR A C 1
ATOM 3084 O O . THR A 1 384 ? -5.587 17.558 -17.276 1.00 61.78 384 THR A O 1
ATOM 3087 N N . LEU A 1 385 ? -6.738 17.478 -19.204 1.00 52.44 385 LEU A N 1
ATOM 3088 C CA . LEU A 1 385 ? -5.595 17.036 -20.015 1.00 52.44 385 LEU A CA 1
ATOM 3089 C C . LEU A 1 385 ? -4.497 18.107 -20.101 1.00 52.44 385 LEU A C 1
ATOM 3091 O O . LEU A 1 385 ? -3.318 17.780 -20.185 1.00 52.44 385 LEU A O 1
ATOM 3095 N N . GLU A 1 386 ? -4.840 19.392 -19.958 1.00 41.53 386 GLU A N 1
ATOM 3096 C CA . GLU A 1 386 ? -3.857 20.480 -19.837 1.00 41.53 386 GLU A CA 1
ATOM 3097 C C . GLU A 1 386 ? -2.890 20.299 -18.650 1.00 41.53 386 GLU A C 1
ATOM 3099 O O . GLU A 1 386 ? -1.746 20.762 -18.704 1.00 41.53 386 GLU A O 1
ATOM 3104 N N . HIS A 1 387 ? -3.313 19.623 -17.574 1.00 45.97 387 HIS A N 1
ATOM 3105 C CA . HIS A 1 387 ? -2.444 19.334 -16.431 1.00 45.97 387 HIS A CA 1
ATOM 3106 C C . HIS A 1 387 ? -1.423 18.218 -16.718 1.00 45.97 387 HIS A C 1
ATOM 3108 O O . HIS A 1 387 ? -0.384 18.199 -16.057 1.00 45.97 387 HIS A O 1
ATOM 3114 N N . GLU A 1 388 ? -1.670 17.351 -17.707 1.00 44.03 388 GLU A N 1
ATOM 3115 C CA . GLU A 1 388 ? -0.720 16.318 -18.157 1.00 44.03 388 GLU A CA 1
ATOM 3116 C C . GLU A 1 388 ? 0.476 16.939 -18.909 1.00 44.03 388 GLU A C 1
ATOM 3118 O O . GLU A 1 388 ? 1.572 16.378 -18.913 1.00 44.03 388 GLU A O 1
ATOM 3123 N N . LEU A 1 389 ? 0.312 18.151 -19.467 1.00 37.09 389 LEU A N 1
ATOM 3124 C CA . LEU A 1 389 ? 1.400 18.935 -20.073 1.00 37.09 389 LEU A CA 1
ATOM 3125 C C . LEU A 1 389 ? 2.030 19.955 -19.119 1.00 37.09 389 LEU A C 1
ATOM 3127 O O . LEU A 1 389 ? 3.247 20.142 -19.148 1.00 37.09 389 LEU A O 1
ATOM 3131 N N . LYS A 1 390 ? 1.247 20.623 -18.258 1.00 37.25 390 LYS A N 1
ATOM 3132 C CA . LYS A 1 390 ? 1.790 21.675 -17.376 1.00 37.25 390 LYS A CA 1
ATOM 3133 C C . LYS A 1 390 ? 2.776 21.158 -16.330 1.00 37.25 390 LYS A C 1
ATOM 3135 O O . LYS A 1 390 ? 3.781 21.826 -16.086 1.00 37.25 390 LYS A O 1
ATOM 3140 N N . ALA A 1 391 ? 2.541 19.960 -15.788 1.00 39.28 391 ALA A N 1
ATOM 3141 C CA . ALA A 1 391 ? 3.464 19.299 -14.861 1.00 39.28 391 ALA A CA 1
ATOM 3142 C C . ALA A 1 391 ? 4.844 19.014 -15.492 1.00 39.28 391 ALA A C 1
ATOM 3144 O O . ALA A 1 391 ? 5.840 18.927 -14.780 1.00 39.28 391 ALA A O 1
ATOM 3145 N N . VAL A 1 392 ? 4.918 18.935 -16.826 1.00 38.31 392 VAL A N 1
ATOM 3146 C CA . VAL A 1 392 ? 6.171 18.776 -17.579 1.00 38.31 392 VAL A CA 1
ATOM 3147 C C . VAL A 1 392 ? 6.851 20.132 -17.810 1.00 38.31 392 VAL A C 1
ATOM 3149 O O . VAL A 1 392 ? 8.064 20.241 -17.669 1.00 38.31 392 VAL A O 1
ATOM 3152 N N . THR A 1 393 ? 6.087 21.192 -18.093 1.00 30.25 393 THR A N 1
ATOM 3153 C CA . THR A 1 393 ? 6.649 22.522 -18.404 1.00 30.25 393 THR A CA 1
ATOM 3154 C C . THR A 1 393 ? 7.072 23.357 -17.187 1.00 30.25 393 THR A C 1
ATOM 3156 O O . THR A 1 393 ? 7.960 24.200 -17.308 1.00 30.25 393 THR A O 1
ATOM 3159 N N . GLU A 1 394 ? 6.465 23.169 -16.009 1.00 31.98 394 GLU A N 1
ATOM 3160 C CA . GLU A 1 394 ? 6.803 23.963 -14.809 1.00 31.98 394 GLU A CA 1
ATOM 3161 C C . GLU A 1 394 ? 8.088 23.476 -14.107 1.00 31.98 394 GLU A C 1
ATOM 3163 O O . GLU A 1 394 ? 8.757 24.273 -13.450 1.00 31.98 394 GLU A O 1
ATOM 3168 N N . ALA A 1 395 ? 8.512 22.226 -14.338 1.00 35.09 395 ALA A N 1
ATOM 3169 C CA . ALA A 1 395 ? 9.802 21.699 -13.874 1.00 35.09 395 ALA A CA 1
ATOM 3170 C C . ALA A 1 395 ? 11.018 22.344 -14.581 1.00 35.09 395 ALA A C 1
ATOM 3172 O O . ALA A 1 395 ? 12.119 22.372 -14.030 1.00 35.09 395 ALA A O 1
ATOM 3173 N N . GLU A 1 396 ? 10.829 22.922 -15.772 1.00 33.50 396 GLU A N 1
ATOM 3174 C CA . GLU A 1 396 ? 11.905 23.549 -16.554 1.00 33.50 396 GLU A CA 1
ATOM 3175 C C . GLU A 1 396 ? 12.103 25.043 -16.238 1.00 33.50 396 GLU A C 1
ATOM 3177 O O . GLU A 1 396 ? 13.188 25.593 -16.443 1.00 33.50 396 GLU A O 1
ATOM 3182 N N . GLN A 1 397 ? 11.093 25.733 -15.696 1.00 28.91 397 GLN A N 1
ATOM 3183 C CA . GLN A 1 397 ? 11.139 27.197 -15.551 1.00 28.91 397 GLN A CA 1
ATOM 3184 C C . GLN A 1 397 ? 11.899 27.698 -14.313 1.00 28.91 397 GLN A C 1
ATOM 3186 O O . GLN A 1 397 ? 12.253 28.880 -14.252 1.00 28.91 397 GLN A O 1
ATOM 3191 N N . THR A 1 398 ? 12.229 26.829 -13.352 1.00 27.34 398 THR A N 1
ATOM 3192 C CA . THR A 1 398 ? 13.042 27.196 -12.176 1.00 27.34 398 THR A CA 1
ATOM 3193 C C . THR A 1 398 ? 14.557 27.125 -12.402 1.00 27.34 398 THR A C 1
ATOM 3195 O O . THR A 1 398 ? 15.317 27.543 -11.531 1.00 27.34 398 THR A O 1
ATOM 3198 N N . ALA A 1 399 ? 15.028 26.684 -13.572 1.00 30.62 399 ALA A N 1
ATOM 3199 C CA . ALA A 1 399 ? 16.450 26.670 -13.918 1.00 30.62 399 ALA A CA 1
ATOM 3200 C C . ALA A 1 399 ? 16.841 27.894 -14.771 1.00 30.62 399 ALA A C 1
ATOM 3202 O O . ALA A 1 399 ? 17.147 27.780 -15.957 1.00 30.62 399 ALA A O 1
ATOM 3203 N N . LYS A 1 400 ? 16.862 29.096 -14.177 1.00 25.59 400 LYS A N 1
ATOM 3204 C CA . LYS A 1 400 ? 17.583 30.228 -14.788 1.00 25.59 400 LYS A CA 1
ATOM 3205 C C . LYS A 1 400 ? 19.065 30.174 -14.394 1.00 25.59 400 LYS A C 1
ATOM 3207 O O . LYS A 1 400 ? 19.363 30.048 -13.208 1.00 25.59 400 LYS A O 1
ATOM 3212 N N . PRO A 1 401 ? 20.003 30.292 -15.350 1.00 28.42 401 PRO A N 1
ATOM 3213 C CA . PRO A 1 401 ? 21.428 30.197 -15.067 1.00 28.42 401 PRO A CA 1
ATOM 3214 C C . PRO A 1 401 ? 21.932 31.486 -14.410 1.00 28.42 401 PRO A C 1
ATOM 3216 O O . PRO A 1 401 ? 21.976 32.546 -15.040 1.00 28.42 401 PRO A O 1
ATOM 3219 N N . GLU A 1 402 ? 22.354 31.400 -13.150 1.00 26.94 402 GLU A N 1
ATOM 3220 C CA . GLU A 1 402 ? 23.239 32.408 -12.572 1.00 26.94 402 GLU A CA 1
ATOM 3221 C C . GLU A 1 402 ? 24.649 32.266 -13.164 1.00 26.94 402 GLU A C 1
ATOM 3223 O O . GLU A 1 402 ? 25.181 31.169 -13.351 1.00 26.94 402 GLU A O 1
ATOM 3228 N N . LYS A 1 403 ? 25.239 33.413 -13.510 1.00 26.61 403 LYS A N 1
ATOM 3229 C CA . LYS A 1 403 ? 26.548 33.547 -14.157 1.00 26.61 403 LYS A CA 1
ATOM 3230 C C . LYS A 1 403 ? 27.650 32.918 -13.293 1.00 26.61 403 LYS A C 1
ATOM 3232 O O . LYS A 1 403 ? 27.930 33.410 -12.204 1.00 26.61 403 LYS A O 1
ATOM 3237 N N . LYS A 1 404 ? 28.325 31.884 -13.806 1.00 29.81 404 LYS A N 1
ATOM 3238 C CA . LYS A 1 404 ? 29.563 31.348 -13.217 1.00 29.81 404 LYS A CA 1
ATOM 3239 C C . LYS A 1 404 ? 30.761 32.223 -13.592 1.00 29.81 404 LYS A C 1
ATOM 3241 O O . LYS A 1 404 ? 30.962 32.524 -14.765 1.00 29.81 404 LYS A O 1
ATOM 3246 N N . ALA A 1 405 ? 31.543 32.594 -12.581 1.00 26.14 405 ALA A N 1
ATOM 3247 C CA . ALA A 1 405 ? 32.902 33.097 -12.727 1.00 26.14 405 ALA A CA 1
ATOM 3248 C C . ALA A 1 405 ? 33.879 31.932 -12.977 1.00 26.14 405 ALA A C 1
ATOM 3250 O O . ALA A 1 405 ? 33.656 30.814 -12.508 1.00 26.14 405 ALA A O 1
ATOM 3251 N N . ASP A 1 406 ? 34.931 32.229 -13.737 1.00 27.12 406 ASP A N 1
ATOM 3252 C CA . ASP A 1 406 ? 35.949 31.317 -14.256 1.00 27.12 406 ASP A CA 1
ATOM 3253 C C . ASP A 1 406 ? 36.622 30.424 -13.202 1.00 27.12 406 ASP A C 1
ATOM 3255 O O . ASP A 1 406 ? 37.154 30.901 -12.200 1.00 27.12 406 ASP A O 1
ATOM 3259 N N . ALA A 1 407 ? 36.724 29.130 -13.511 1.00 26.47 407 ALA A N 1
ATOM 3260 C CA . ALA A 1 407 ? 37.763 28.259 -12.976 1.00 26.47 407 ALA A CA 1
ATOM 3261 C C . ALA A 1 407 ? 38.188 27.260 -14.063 1.00 26.47 407 ALA A C 1
ATOM 3263 O O . ALA A 1 407 ? 37.422 26.393 -14.482 1.00 26.47 407 ALA A O 1
ATOM 3264 N N . GLN A 1 408 ? 39.418 27.429 -14.548 1.00 27.55 408 GLN A N 1
ATOM 3265 C CA . GLN A 1 408 ? 40.073 26.563 -15.525 1.00 27.55 408 GLN A CA 1
ATOM 3266 C C . GLN A 1 408 ? 40.389 25.193 -14.911 1.00 27.55 408 GLN A C 1
ATOM 3268 O O . GLN A 1 408 ? 41.066 25.115 -13.887 1.00 27.55 408 GLN A O 1
ATOM 3273 N N . ALA A 1 409 ? 39.990 24.114 -15.585 1.00 24.20 409 ALA A N 1
ATOM 3274 C CA . ALA A 1 409 ? 40.517 22.772 -15.350 1.00 24.20 409 ALA A CA 1
ATOM 3275 C C . ALA A 1 409 ? 40.829 22.102 -16.698 1.00 24.20 409 ALA A C 1
ATOM 3277 O O . ALA A 1 409 ? 39.999 22.078 -17.605 1.00 24.20 409 ALA A O 1
ATOM 3278 N N . GLN A 1 410 ? 42.063 21.615 -16.835 1.00 24.81 410 GLN A N 1
ATOM 3279 C CA . GLN A 1 410 ? 42.589 20.939 -18.023 1.00 24.81 410 GLN A CA 1
ATOM 3280 C C . GLN A 1 410 ? 42.068 19.491 -18.139 1.00 24.81 410 GLN A C 1
ATOM 3282 O O . GLN A 1 410 ? 41.800 18.860 -17.116 1.00 24.81 410 GLN A O 1
ATOM 3287 N N . PRO A 1 411 ? 41.977 18.929 -19.359 1.00 24.56 411 PRO A N 1
ATOM 3288 C CA . PRO A 1 411 ? 41.502 17.564 -19.573 1.00 24.56 411 PRO A CA 1
ATOM 3289 C C . PRO A 1 411 ? 42.613 16.519 -19.335 1.00 24.56 411 PRO A C 1
ATOM 3291 O O . PRO A 1 411 ? 43.750 16.736 -19.772 1.00 24.56 411 PRO A O 1
ATOM 3294 N N . PRO A 1 412 ? 42.318 15.350 -18.731 1.00 25.97 412 PRO A N 1
ATOM 3295 C CA . PRO A 1 412 ? 43.229 14.214 -18.752 1.00 25.97 412 PRO A CA 1
ATOM 3296 C C . PRO A 1 412 ? 43.234 13.539 -20.127 1.00 25.97 412 PRO A C 1
ATOM 3298 O O . PRO A 1 412 ? 42.193 13.264 -20.725 1.00 25.97 412 PRO A O 1
ATOM 3301 N N . LYS A 1 413 ? 44.446 13.262 -20.600 1.00 27.30 413 LYS A N 1
ATOM 3302 C CA . LYS A 1 413 ? 44.771 12.439 -21.763 1.00 27.30 413 LYS A CA 1
ATOM 3303 C C . LYS A 1 413 ? 44.835 10.974 -21.325 1.00 27.30 413 LYS A C 1
ATOM 3305 O O . LYS A 1 413 ? 45.541 10.687 -20.369 1.00 27.30 413 LYS A O 1
ATOM 3310 N N . ASP A 1 414 ? 44.093 10.104 -22.007 1.00 26.69 414 ASP A N 1
ATOM 3311 C CA . ASP A 1 414 ? 44.535 8.794 -22.524 1.00 26.69 414 ASP A CA 1
ATOM 3312 C C . ASP A 1 414 ? 43.322 7.904 -22.828 1.00 26.69 414 ASP A C 1
ATOM 3314 O O . ASP A 1 414 ? 42.744 7.242 -21.969 1.00 26.69 414 ASP A O 1
ATOM 3318 N N . ALA A 1 415 ? 42.941 7.890 -24.106 1.00 25.52 415 ALA A N 1
ATOM 3319 C CA . ALA A 1 415 ? 42.002 6.935 -24.669 1.00 25.52 415 ALA A CA 1
ATOM 3320 C C . ALA A 1 415 ? 42.763 5.659 -25.057 1.00 25.52 415 ALA A C 1
ATOM 3322 O O . ALA A 1 415 ? 43.542 5.660 -26.014 1.00 25.52 415 ALA A O 1
ATOM 3323 N N . SER A 1 416 ? 42.523 4.557 -24.344 1.00 26.70 416 SER A N 1
ATOM 3324 C CA . SER A 1 416 ? 42.928 3.221 -24.790 1.00 26.70 416 SER A CA 1
ATOM 3325 C C . SER A 1 416 ? 41.734 2.496 -25.424 1.00 26.70 416 SER A C 1
ATOM 3327 O O . SER A 1 416 ? 40.608 2.520 -24.935 1.00 26.70 416 SER A O 1
ATOM 3329 N N . LYS A 1 417 ? 41.990 1.930 -26.605 1.00 29.83 417 LYS A N 1
ATOM 3330 C CA . LYS A 1 417 ? 41.024 1.354 -27.549 1.00 29.83 417 LYS A CA 1
ATOM 3331 C C . LYS A 1 417 ? 40.369 0.081 -26.990 1.00 29.83 417 LYS A C 1
ATOM 3333 O O . LYS A 1 417 ? 41.059 -0.915 -26.789 1.00 29.83 417 LYS A O 1
ATOM 3338 N N . GLY A 1 418 ? 39.044 0.082 -26.834 1.00 27.39 418 GLY A N 1
ATOM 3339 C CA . GLY A 1 418 ? 38.246 -1.119 -26.561 1.00 27.39 418 GLY A CA 1
ATOM 3340 C C . GLY A 1 418 ? 38.070 -1.987 -27.813 1.00 27.39 418 GLY A C 1
ATOM 3341 O O . GLY A 1 418 ? 37.636 -1.503 -28.858 1.00 27.39 418 GLY A O 1
ATOM 3342 N N . LYS A 1 419 ? 38.434 -3.271 -27.716 1.00 25.81 419 LYS A N 1
ATOM 3343 C CA . LYS A 1 419 ? 38.180 -4.311 -28.727 1.00 25.81 419 LYS A CA 1
ATOM 3344 C C . LYS A 1 419 ? 36.712 -4.745 -28.670 1.00 25.81 419 LYS A C 1
ATOM 3346 O O . LYS A 1 419 ? 36.204 -5.041 -27.595 1.00 25.81 419 LYS A O 1
ATOM 3351 N N . ALA A 1 420 ? 36.075 -4.846 -29.835 1.00 24.31 420 ALA A N 1
ATOM 3352 C CA . ALA A 1 420 ? 34.769 -5.476 -30.000 1.00 24.31 420 ALA A CA 1
ATOM 3353 C C . ALA A 1 420 ? 34.841 -6.976 -29.654 1.00 24.31 420 ALA A C 1
ATOM 3355 O O . ALA A 1 420 ? 35.705 -7.688 -30.172 1.00 24.31 420 ALA A O 1
ATOM 3356 N N . ILE A 1 421 ? 33.934 -7.443 -28.797 1.00 27.52 421 ILE A N 1
ATOM 3357 C CA . ILE A 1 421 ? 33.734 -8.863 -28.488 1.00 27.52 421 ILE A CA 1
ATOM 3358 C C . ILE A 1 421 ? 32.678 -9.389 -29.469 1.00 27.52 421 ILE A C 1
ATOM 3360 O O . ILE A 1 421 ? 31.590 -8.826 -29.566 1.00 27.52 421 ILE A O 1
ATOM 3364 N N . LYS A 1 422 ? 33.025 -10.424 -30.240 1.00 28.80 422 LYS A N 1
ATOM 3365 C CA . LYS A 1 422 ? 32.094 -11.180 -31.091 1.00 28.80 422 LYS A CA 1
ATOM 3366 C C . LYS A 1 422 ? 31.552 -12.364 -30.290 1.00 28.80 422 LYS A C 1
ATOM 3368 O O . LYS A 1 422 ? 32.341 -13.028 -29.623 1.00 28.80 422 LYS A O 1
ATOM 3373 N N . ALA A 1 423 ? 30.246 -12.607 -30.390 1.00 28.56 423 ALA A N 1
ATOM 3374 C CA . ALA A 1 423 ? 29.587 -13.804 -29.872 1.00 28.56 423 ALA A CA 1
ATOM 3375 C C . ALA A 1 423 ? 30.193 -15.072 -30.497 1.00 28.56 423 ALA A C 1
ATOM 3377 O O . ALA A 1 423 ? 30.589 -15.054 -31.667 1.00 28.56 423 ALA A O 1
ATOM 3378 N N . THR A 1 424 ? 30.299 -16.139 -29.709 1.00 38.66 424 THR A N 1
ATOM 3379 C CA . THR A 1 424 ? 30.861 -17.432 -30.120 1.00 38.66 424 THR A CA 1
ATOM 3380 C C . THR A 1 424 ? 29.762 -18.424 -30.486 1.00 38.66 424 THR A C 1
ATOM 3382 O O . THR A 1 424 ? 28.680 -18.397 -29.911 1.00 38.66 424 THR A O 1
ATOM 3385 N N . ASP A 1 425 ? 30.058 -19.334 -31.417 1.00 35.50 425 ASP A N 1
ATOM 3386 C CA . ASP A 1 425 ? 29.111 -20.299 -32.002 1.00 35.50 425 ASP A CA 1
ATOM 3387 C C . ASP A 1 425 ? 28.520 -21.331 -31.009 1.00 35.50 425 ASP A C 1
ATOM 3389 O O . ASP A 1 425 ? 27.629 -22.092 -31.378 1.00 35.50 425 ASP A O 1
ATOM 3393 N N . GLU A 1 426 ? 28.961 -21.350 -29.746 1.00 35.56 426 GLU A N 1
ATOM 3394 C CA . GLU A 1 426 ? 28.325 -22.133 -28.672 1.00 35.56 426 GLU A CA 1
ATOM 3395 C C . GLU A 1 426 ? 27.054 -21.462 -28.118 1.00 35.56 426 GLU A C 1
ATOM 3397 O O . GLU A 1 426 ? 26.121 -22.170 -27.741 1.00 35.56 426 GLU A O 1
ATOM 3402 N N . ASP A 1 427 ? 26.947 -20.127 -28.173 1.00 35.84 427 ASP A N 1
ATOM 3403 C CA . ASP A 1 427 ? 25.759 -19.387 -27.710 1.00 35.84 427 ASP A CA 1
ATOM 3404 C C . ASP A 1 427 ? 24.561 -19.562 -28.665 1.00 35.84 427 ASP A C 1
ATOM 3406 O O . ASP A 1 427 ? 23.405 -19.489 -28.253 1.00 35.84 427 ASP A O 1
ATOM 3410 N N . ASN A 1 428 ? 24.826 -19.855 -29.944 1.00 34.22 428 ASN A N 1
ATOM 3411 C CA . ASN A 1 428 ? 23.789 -20.101 -30.954 1.00 34.22 428 ASN A CA 1
ATOM 3412 C C . ASN A 1 428 ? 23.249 -21.540 -30.933 1.00 34.22 428 ASN A C 1
ATOM 3414 O O . ASN A 1 428 ? 22.202 -21.800 -31.516 1.00 34.22 428 ASN A O 1
ATOM 3418 N N . LYS A 1 429 ? 23.932 -22.480 -30.266 1.00 32.75 429 LYS A N 1
ATOM 3419 C CA . LYS A 1 429 ? 23.581 -23.909 -30.308 1.00 32.75 429 LYS A CA 1
ATOM 3420 C C . LYS A 1 429 ? 22.558 -24.333 -29.245 1.00 32.75 429 LYS A C 1
ATOM 3422 O O . LYS A 1 429 ? 21.978 -25.403 -29.358 1.00 32.75 429 LYS A O 1
ATOM 3427 N N . LEU A 1 430 ? 22.309 -23.491 -28.239 1.00 31.98 430 LEU A N 1
ATOM 3428 C CA . LEU A 1 430 ? 21.298 -23.708 -27.188 1.00 31.98 430 LEU A CA 1
ATOM 3429 C C . LEU A 1 430 ? 19.883 -23.240 -27.584 1.00 31.98 430 LEU A C 1
ATOM 3431 O O . LEU A 1 430 ? 18.942 -23.451 -26.826 1.00 31.98 430 LEU A O 1
ATOM 3435 N N . LEU A 1 431 ? 19.727 -22.609 -28.754 1.00 29.42 431 LEU A N 1
ATOM 3436 C CA . LEU A 1 431 ? 18.466 -22.026 -29.233 1.00 29.42 431 LEU A CA 1
ATOM 3437 C C . LEU A 1 431 ? 17.759 -22.856 -30.323 1.00 29.42 431 LEU A C 1
ATOM 3439 O O . LEU A 1 431 ? 16.670 -22.474 -30.739 1.00 29.42 431 LEU A O 1
ATOM 3443 N N . GLU A 1 432 ? 18.337 -23.976 -30.772 1.00 29.88 432 GLU A N 1
ATOM 3444 C CA . GLU A 1 432 ? 17.799 -24.788 -31.884 1.00 29.88 432 GLU A CA 1
ATOM 3445 C C . GLU A 1 432 ? 17.186 -26.145 -31.472 1.00 29.88 432 GLU A C 1
ATOM 3447 O O . GLU A 1 432 ? 16.771 -26.900 -32.341 1.00 29.88 432 GLU A O 1
ATOM 3452 N N . GLU A 1 433 ? 17.037 -26.459 -30.179 1.00 32.84 433 GLU A N 1
ATOM 3453 C CA . GLU A 1 433 ? 16.364 -27.698 -29.734 1.00 32.84 433 GLU A CA 1
ATOM 3454 C C . GLU A 1 433 ? 15.119 -27.415 -28.876 1.00 32.84 433 GLU A C 1
ATOM 3456 O O . GLU A 1 433 ? 15.072 -27.719 -27.687 1.00 32.84 433 GLU A O 1
ATOM 3461 N N . VAL A 1 434 ? 14.080 -26.844 -29.491 1.00 27.92 434 VAL A N 1
ATOM 3462 C CA . VAL A 1 434 ? 12.682 -27.058 -29.073 1.00 27.92 434 VAL A CA 1
ATOM 3463 C C . VAL A 1 434 ? 11.851 -27.225 -30.344 1.00 27.92 434 VAL A C 1
ATOM 3465 O O . VAL A 1 434 ? 11.256 -26.274 -30.849 1.00 27.92 434 VAL A O 1
ATOM 3468 N N . ASP A 1 435 ? 11.853 -28.441 -30.884 1.00 25.69 435 ASP A N 1
ATOM 3469 C CA . ASP A 1 435 ? 10.914 -28.840 -31.931 1.00 25.69 435 ASP A CA 1
ATOM 3470 C C . ASP A 1 435 ? 9.501 -28.906 -31.329 1.00 25.69 435 ASP A C 1
ATOM 3472 O O . ASP A 1 435 ? 9.216 -29.722 -30.448 1.00 25.69 435 ASP A O 1
ATOM 3476 N N . MET A 1 436 ? 8.610 -28.030 -31.799 1.00 31.23 436 MET A N 1
ATOM 3477 C CA . MET A 1 436 ? 7.162 -28.199 -31.669 1.00 31.23 436 MET A CA 1
ATOM 3478 C C . MET A 1 436 ? 6.680 -29.054 -32.843 1.00 31.23 436 MET A C 1
ATOM 3480 O O . MET A 1 436 ? 6.125 -28.533 -33.808 1.00 31.23 436 MET A O 1
ATOM 3484 N N . GLU A 1 437 ? 6.902 -30.362 -32.763 1.00 29.94 437 GLU A N 1
ATOM 3485 C CA . GLU A 1 437 ? 6.171 -31.330 -33.580 1.00 29.94 437 GLU A CA 1
ATOM 3486 C C . GLU A 1 437 ? 5.125 -32.051 -32.719 1.00 29.94 437 GLU A C 1
ATOM 3488 O O . GLU A 1 437 ? 5.391 -32.450 -31.581 1.00 29.94 437 GLU A O 1
ATOM 3493 N N . ASP A 1 438 ? 3.920 -32.174 -33.285 1.00 36.19 438 ASP A N 1
ATOM 3494 C CA . ASP A 1 438 ? 2.763 -32.894 -32.755 1.00 36.19 438 ASP A CA 1
ATOM 3495 C C . ASP A 1 438 ? 3.168 -34.261 -32.183 1.00 36.19 438 ASP A C 1
ATOM 3497 O O . ASP A 1 438 ? 3.473 -35.196 -32.924 1.00 36.19 438 ASP A O 1
ATOM 3501 N N . ASN A 1 439 ? 3.132 -34.404 -30.856 1.00 26.19 439 ASN A N 1
ATOM 3502 C CA . ASN A 1 439 ? 3.308 -35.695 -30.199 1.00 26.19 439 ASN A CA 1
ATOM 3503 C C . ASN A 1 439 ? 2.041 -36.076 -29.425 1.00 26.19 439 ASN A C 1
ATOM 3505 O O . ASN A 1 439 ? 1.822 -35.673 -28.282 1.00 26.19 439 ASN A O 1
ATOM 3509 N N . ASP A 1 440 ? 1.229 -36.907 -30.081 1.00 31.22 440 ASP A N 1
ATOM 3510 C CA . ASP A 1 440 ? 0.090 -37.671 -29.562 1.00 31.22 440 ASP A CA 1
ATOM 3511 C C . ASP A 1 440 ? 0.523 -38.719 -28.509 1.00 31.22 440 ASP A C 1
ATOM 3513 O O . ASP A 1 440 ? 0.312 -39.925 -28.661 1.00 31.22 440 ASP A O 1
ATOM 3517 N N . VAL A 1 441 ? 1.130 -38.287 -27.400 1.00 31.88 441 VAL A N 1
ATOM 3518 C CA . VAL A 1 441 ? 1.449 -39.174 -26.270 1.00 31.88 441 VAL A CA 1
ATOM 3519 C C . VAL A 1 441 ? 0.838 -38.627 -24.984 1.00 31.88 441 VAL A C 1
ATOM 3521 O O . VAL A 1 441 ? 1.449 -37.893 -24.212 1.00 31.88 441 VAL A O 1
ATOM 3524 N N . ILE A 1 442 ? -0.411 -39.032 -24.746 1.00 42.22 442 ILE A N 1
ATOM 3525 C CA . ILE A 1 442 ? -1.087 -38.904 -23.454 1.00 42.22 442 ILE A CA 1
ATOM 3526 C C . ILE A 1 442 ? -0.427 -39.882 -22.473 1.00 42.22 442 ILE A C 1
ATOM 3528 O O . ILE A 1 442 ? -0.621 -41.095 -22.544 1.00 42.22 442 ILE A O 1
ATOM 3532 N N . GLY A 1 443 ? 0.343 -39.327 -21.543 1.00 36.12 443 GLY A N 1
ATOM 3533 C CA . GLY A 1 443 ? 0.920 -40.007 -20.387 1.00 36.12 443 GLY A CA 1
ATOM 3534 C C . GLY A 1 443 ? 2.063 -39.158 -19.845 1.00 36.12 443 GLY A C 1
ATOM 3535 O O . GLY A 1 443 ? 3.109 -39.048 -20.466 1.00 36.12 443 GLY A O 1
ATOM 3536 N N . THR A 1 444 ? 1.912 -38.508 -18.698 1.00 35.47 444 THR A N 1
ATOM 3537 C CA . THR A 1 444 ? 2.309 -39.141 -17.440 1.00 35.47 444 THR A CA 1
ATOM 3538 C C . THR A 1 444 ? 1.740 -38.365 -16.252 1.00 35.47 444 THR A C 1
ATOM 3540 O O . THR A 1 444 ? 1.777 -37.141 -16.218 1.00 35.47 444 THR A O 1
ATOM 3543 N N . ASN A 1 445 ? 1.258 -39.102 -15.247 1.00 45.81 445 ASN A N 1
ATOM 3544 C CA . ASN A 1 445 ? 1.020 -38.607 -13.891 1.00 45.81 445 ASN A CA 1
ATOM 3545 C C . ASN A 1 445 ? 2.361 -38.166 -13.270 1.00 45.81 445 ASN A C 1
ATOM 3547 O O . ASN A 1 445 ? 2.971 -38.932 -12.523 1.00 45.81 445 ASN A O 1
ATOM 3551 N N . GLN A 1 446 ? 2.865 -36.981 -13.608 1.00 50.88 446 GLN A N 1
ATOM 3552 C CA . GLN A 1 446 ? 3.989 -36.391 -12.887 1.00 50.88 446 GLN A CA 1
ATOM 3553 C C . GLN A 1 446 ? 3.444 -35.713 -11.632 1.00 50.88 446 GLN A C 1
ATOM 3555 O O . GLN A 1 446 ? 2.820 -34.658 -11.710 1.00 50.88 446 GLN A O 1
ATOM 3560 N N . GLU A 1 447 ? 3.642 -36.340 -10.469 1.00 52.69 447 GLU A N 1
ATOM 3561 C CA . GLU A 1 447 ? 3.365 -35.675 -9.195 1.00 52.69 447 GLU A CA 1
ATOM 3562 C C . GLU A 1 447 ? 4.230 -34.414 -9.085 1.00 52.69 447 GLU A C 1
ATOM 3564 O O . GLU A 1 447 ? 5.437 -34.449 -9.335 1.00 52.69 447 GLU A O 1
ATOM 3569 N N . ILE A 1 448 ? 3.605 -33.298 -8.709 1.00 58.62 448 ILE A N 1
ATOM 3570 C CA . ILE A 1 448 ? 4.294 -32.027 -8.493 1.00 58.62 448 ILE A CA 1
ATOM 3571 C C . ILE A 1 448 ? 5.215 -32.196 -7.287 1.00 58.62 448 ILE A C 1
ATOM 3573 O O . ILE A 1 448 ? 4.780 -32.154 -6.134 1.00 58.62 448 ILE A O 1
ATOM 3577 N N . ASN A 1 449 ? 6.505 -32.400 -7.545 1.00 64.62 449 ASN A N 1
ATOM 3578 C CA . ASN A 1 449 ? 7.498 -32.408 -6.489 1.00 64.62 449 ASN A CA 1
ATOM 3579 C C . ASN A 1 449 ? 7.819 -30.964 -6.105 1.00 64.62 449 ASN A C 1
ATOM 3581 O O . ASN A 1 449 ? 8.622 -30.295 -6.741 1.00 64.62 449 ASN A O 1
ATOM 3585 N N . ILE A 1 450 ? 7.213 -30.494 -5.023 1.00 60.06 450 ILE A N 1
ATOM 3586 C CA . ILE A 1 450 ? 7.415 -29.134 -4.503 1.00 60.06 450 ILE A CA 1
ATOM 3587 C C . ILE A 1 450 ? 8.852 -28.919 -4.037 1.00 60.06 450 ILE A C 1
ATOM 3589 O O . ILE A 1 450 ? 9.271 -27.781 -3.887 1.00 60.06 450 ILE A O 1
ATOM 3593 N N . ASN A 1 451 ? 9.624 -29.986 -3.810 1.00 56.31 451 ASN A N 1
ATOM 3594 C CA . ASN A 1 451 ? 11.043 -29.879 -3.495 1.00 56.31 451 ASN A CA 1
ATOM 3595 C C . ASN A 1 451 ? 11.934 -29.712 -4.732 1.00 56.31 451 ASN A C 1
ATOM 3597 O O . ASN A 1 451 ? 13.115 -29.435 -4.554 1.00 56.31 451 ASN A O 1
ATOM 3601 N N . ASP A 1 452 ? 11.390 -29.862 -5.941 1.00 67.12 452 ASP A N 1
ATOM 3602 C CA . ASP A 1 452 ? 12.105 -29.620 -7.192 1.00 67.12 452 ASP A CA 1
ATOM 3603 C C . ASP A 1 452 ? 12.314 -28.115 -7.407 1.00 67.12 452 ASP A C 1
ATOM 3605 O O . ASP A 1 452 ? 11.371 -27.318 -7.350 1.00 67.12 452 ASP A O 1
ATOM 3609 N N . ASP A 1 453 ? 13.560 -27.724 -7.662 1.00 52.28 453 ASP A N 1
ATOM 3610 C CA . ASP A 1 453 ? 13.954 -26.329 -7.832 1.00 52.28 453 ASP A CA 1
ATOM 3611 C C . ASP A 1 453 ? 13.266 -25.663 -9.039 1.00 52.28 453 ASP A C 1
ATOM 3613 O O . ASP A 1 453 ? 12.958 -24.474 -8.971 1.00 52.28 453 ASP A O 1
ATOM 3617 N N . GLN A 1 454 ? 12.937 -26.407 -10.106 1.00 52.09 454 GLN A N 1
ATOM 3618 C CA . GLN A 1 454 ? 12.214 -25.860 -11.266 1.00 52.09 454 GLN A CA 1
ATOM 3619 C C . GLN A 1 454 ? 10.726 -25.619 -10.975 1.00 52.09 454 GLN A C 1
ATOM 3621 O O . GLN A 1 454 ? 10.116 -24.697 -11.523 1.00 52.09 454 GLN A O 1
ATOM 3626 N N . VAL A 1 455 ? 10.130 -26.437 -10.104 1.00 56.25 455 VAL A N 1
ATOM 3627 C CA . VAL A 1 455 ? 8.735 -26.281 -9.663 1.00 56.25 455 VAL A CA 1
ATOM 3628 C C . VAL A 1 455 ? 8.625 -25.113 -8.685 1.00 56.25 455 VAL A C 1
ATOM 3630 O O . VAL A 1 455 ? 7.731 -24.276 -8.827 1.00 56.25 455 VAL A O 1
ATOM 3633 N N . LYS A 1 456 ? 9.569 -25.007 -7.739 1.00 56.22 456 LYS A N 1
ATOM 3634 C CA . LYS A 1 456 ? 9.664 -23.860 -6.825 1.00 56.22 456 LYS A CA 1
ATOM 3635 C C . LYS A 1 456 ? 9.862 -22.552 -7.568 1.00 56.22 456 LYS A C 1
ATOM 3637 O O . LYS A 1 456 ? 9.226 -21.575 -7.201 1.00 56.22 456 LYS A O 1
ATOM 3642 N N . ASP A 1 457 ? 10.696 -22.529 -8.605 1.00 50.09 457 ASP A N 1
ATOM 3643 C CA . ASP A 1 457 ? 10.920 -21.335 -9.422 1.00 50.09 457 ASP A CA 1
ATOM 3644 C C . ASP A 1 457 ? 9.635 -20.894 -10.140 1.00 50.09 457 ASP A C 1
ATOM 3646 O O . ASP A 1 457 ? 9.192 -19.752 -9.996 1.00 50.09 457 ASP A O 1
ATOM 3650 N N . ARG A 1 458 ? 8.946 -21.837 -10.800 1.00 54.62 458 ARG A N 1
ATOM 3651 C CA . ARG A 1 458 ? 7.695 -21.577 -11.530 1.00 54.62 458 ARG A CA 1
ATOM 3652 C C . ARG A 1 458 ? 6.573 -21.061 -10.627 1.00 54.62 458 ARG A C 1
ATOM 3654 O O . ARG A 1 458 ? 5.756 -20.257 -11.068 1.00 54.62 458 ARG A O 1
ATOM 3661 N N . TRP A 1 459 ? 6.494 -21.556 -9.391 1.00 61.28 459 TRP A N 1
ATOM 3662 C CA . TRP A 1 459 ? 5.427 -21.226 -8.436 1.00 61.28 459 TRP A CA 1
ATOM 3663 C C . TRP A 1 459 ? 5.900 -20.310 -7.306 1.00 61.28 459 TRP A C 1
ATOM 3665 O O . TRP A 1 459 ? 5.156 -20.075 -6.356 1.00 61.28 459 TRP A O 1
ATOM 3675 N N . SER A 1 460 ? 7.106 -19.755 -7.414 1.00 55.28 460 SER A N 1
ATOM 3676 C CA . SER A 1 460 ? 7.761 -18.935 -6.386 1.00 55.28 460 SER A CA 1
ATOM 3677 C C . SER A 1 460 ? 6.872 -17.789 -5.900 1.00 55.28 460 SER A C 1
ATOM 3679 O O . SER A 1 460 ? 6.728 -17.577 -4.697 1.00 55.28 460 SER A O 1
ATOM 3681 N N . ARG A 1 461 ? 6.184 -17.107 -6.825 1.00 56.09 461 ARG A N 1
ATOM 3682 C CA . ARG A 1 461 ? 5.218 -16.038 -6.519 1.00 56.09 461 ARG A CA 1
ATOM 3683 C C . ARG A 1 461 ? 4.001 -16.534 -5.734 1.00 56.09 461 ARG A C 1
ATOM 3685 O O . ARG A 1 461 ? 3.572 -15.866 -4.800 1.00 56.09 461 ARG A O 1
ATOM 3692 N N . TYR A 1 462 ? 3.463 -17.699 -6.096 1.00 61.50 462 TYR A N 1
ATOM 3693 C CA . TYR A 1 462 ? 2.292 -18.291 -5.443 1.00 61.50 462 TYR A CA 1
ATOM 3694 C C . TYR A 1 462 ? 2.640 -18.858 -4.061 1.00 61.50 462 TYR A C 1
ATOM 3696 O O . TYR A 1 462 ? 1.922 -18.622 -3.094 1.00 61.50 462 TYR A O 1
ATOM 3704 N N . ILE A 1 463 ? 3.795 -19.523 -3.947 1.00 68.12 463 ILE A N 1
ATOM 3705 C CA . ILE A 1 463 ? 4.367 -20.006 -2.683 1.00 68.12 463 ILE A CA 1
ATOM 3706 C C . ILE A 1 463 ? 4.645 -18.840 -1.736 1.00 68.12 463 ILE A C 1
ATOM 3708 O O . ILE A 1 463 ? 4.312 -18.933 -0.558 1.00 68.12 463 ILE A O 1
ATOM 3712 N N . GLY A 1 464 ? 5.203 -17.738 -2.240 1.00 56.88 464 GLY A N 1
ATOM 3713 C CA . GLY A 1 464 ? 5.450 -16.541 -1.437 1.00 56.88 464 GLY A CA 1
ATOM 3714 C C . GLY A 1 464 ? 4.170 -15.881 -0.913 1.00 56.88 464 GLY A C 1
ATOM 3715 O O . GLY A 1 464 ? 4.179 -15.352 0.192 1.00 56.88 464 GLY A O 1
ATOM 3716 N N . ALA A 1 465 ? 3.068 -15.933 -1.669 1.00 63.75 465 ALA A N 1
ATOM 3717 C CA . ALA A 1 465 ? 1.785 -15.361 -1.258 1.00 63.75 465 ALA A CA 1
ATOM 3718 C C . ALA A 1 465 ? 1.000 -16.260 -0.285 1.00 63.75 465 ALA A C 1
ATOM 3720 O O . ALA A 1 465 ? 0.415 -15.765 0.673 1.00 63.75 465 ALA A O 1
ATOM 3721 N N . MET A 1 466 ? 0.971 -17.571 -0.536 1.00 65.50 466 MET A N 1
ATOM 3722 C CA . MET A 1 466 ? 0.120 -18.523 0.196 1.00 65.50 466 MET A CA 1
ATOM 3723 C C . MET A 1 466 ? 0.856 -19.268 1.319 1.00 65.50 466 MET A C 1
ATOM 3725 O O . MET A 1 466 ? 0.219 -19.863 2.185 1.00 65.50 466 MET A O 1
ATOM 3729 N N . GLY A 1 467 ? 2.191 -19.266 1.305 1.00 68.38 467 GLY A N 1
ATOM 3730 C CA . GLY A 1 467 ? 3.031 -20.090 2.171 1.00 68.38 467 GLY A CA 1
ATOM 3731 C C . GLY A 1 467 ? 3.227 -21.511 1.627 1.00 68.38 467 GLY A C 1
ATOM 3732 O O . GLY A 1 467 ? 2.325 -22.119 1.044 1.00 68.38 467 GLY A O 1
ATOM 3733 N N . ILE A 1 468 ? 4.423 -22.076 1.834 1.00 73.88 468 ILE A N 1
ATOM 3734 C CA . ILE A 1 468 ? 4.803 -23.380 1.261 1.00 73.88 468 ILE A CA 1
ATOM 3735 C C . ILE A 1 468 ? 3.922 -24.533 1.756 1.00 73.88 468 ILE A C 1
ATOM 3737 O O . ILE A 1 468 ? 3.590 -25.422 0.976 1.00 73.88 468 ILE A O 1
ATOM 3741 N N . ASP A 1 469 ? 3.475 -24.490 3.013 1.00 73.56 469 ASP A N 1
ATOM 3742 C CA . ASP A 1 469 ? 2.617 -25.525 3.595 1.00 73.56 469 ASP A CA 1
ATOM 3743 C C . ASP A 1 469 ? 1.221 -25.536 2.958 1.00 73.56 469 ASP A C 1
ATOM 3745 O O . ASP A 1 469 ? 0.649 -26.605 2.726 1.00 73.56 469 ASP A O 1
ATOM 3749 N N . ALA A 1 470 ? 0.669 -24.358 2.648 1.00 76.00 470 ALA A N 1
ATOM 3750 C CA . ALA A 1 470 ? -0.618 -24.240 1.969 1.00 76.00 470 ALA A CA 1
ATOM 3751 C C . ALA A 1 470 ? -0.512 -24.733 0.522 1.00 76.00 470 ALA A C 1
ATOM 3753 O O . ALA A 1 470 ? -1.337 -25.537 0.086 1.00 76.00 470 ALA A O 1
ATOM 3754 N N . VAL A 1 471 ? 0.549 -24.334 -0.189 1.00 79.19 471 VAL A N 1
ATOM 3755 C CA . VAL A 1 471 ? 0.827 -24.829 -1.545 1.00 79.19 471 VAL A CA 1
ATOM 3756 C C . VAL A 1 471 ? 1.069 -26.340 -1.544 1.00 79.19 471 VAL A C 1
ATOM 3758 O O . VAL A 1 471 ? 0.598 -27.028 -2.445 1.00 79.19 471 VAL A O 1
ATOM 3761 N N . ALA A 1 472 ? 1.705 -26.892 -0.508 1.00 79.44 472 ALA A N 1
ATOM 3762 C CA . ALA A 1 472 ? 1.909 -28.332 -0.376 1.00 79.44 472 ALA A CA 1
ATOM 3763 C C . ALA A 1 472 ? 0.637 -29.127 -0.121 1.00 79.44 472 ALA A C 1
ATOM 3765 O O . ALA A 1 472 ? 0.409 -30.168 -0.749 1.00 79.44 472 ALA A O 1
ATOM 3766 N N . LYS A 1 473 ? -0.239 -28.614 0.740 1.00 85.00 473 LYS A N 1
ATOM 3767 C CA . LYS A 1 473 ? -1.575 -29.187 0.915 1.00 85.00 473 LYS A CA 1
ATOM 3768 C C . LYS A 1 473 ? -2.380 -29.105 -0.378 1.00 85.00 473 LYS A C 1
ATOM 3770 O O . LYS A 1 473 ? -3.011 -30.084 -0.752 1.00 85.00 473 LYS A O 1
ATOM 3775 N N . GLN A 1 474 ? -2.310 -27.988 -1.096 1.00 87.00 474 GLN A N 1
ATOM 3776 C CA . GLN A 1 474 ? -3.008 -27.825 -2.367 1.00 87.00 474 GLN A CA 1
ATOM 3777 C C . GLN A 1 474 ? -2.497 -28.793 -3.439 1.00 87.00 474 GLN A C 1
ATOM 3779 O O . GLN A 1 474 ? -3.294 -29.503 -4.045 1.00 87.00 474 GLN A O 1
ATOM 3784 N N . ALA A 1 475 ? -1.183 -28.874 -3.644 1.00 85.62 475 ALA A N 1
ATOM 3785 C CA . ALA A 1 475 ? -0.570 -29.746 -4.644 1.00 85.62 475 ALA A CA 1
ATOM 3786 C C . ALA A 1 475 ? -0.803 -31.242 -4.371 1.00 85.62 475 ALA A C 1
ATOM 3788 O O . ALA A 1 475 ? -0.667 -32.057 -5.278 1.00 85.62 475 ALA A O 1
ATOM 3789 N N . SER A 1 476 ? -1.185 -31.610 -3.142 1.00 88.38 476 SER A N 1
ATOM 3790 C CA . SER A 1 476 ? -1.609 -32.968 -2.775 1.00 88.38 476 SER A CA 1
ATOM 3791 C C . SER A 1 476 ? -3.134 -33.154 -2.722 1.00 88.38 476 SER A C 1
ATOM 3793 O O . SER A 1 476 ? -3.597 -34.294 -2.626 1.00 88.38 476 SER A O 1
ATOM 3795 N N . ALA A 1 477 ? -3.918 -32.076 -2.832 1.00 93.06 477 ALA A N 1
ATOM 3796 C CA . ALA A 1 477 ? -5.369 -32.103 -2.695 1.00 93.06 477 ALA A CA 1
ATOM 3797 C C . ALA A 1 477 ? -6.057 -32.737 -3.907 1.00 93.06 477 ALA A C 1
ATOM 3799 O O . ALA A 1 477 ? -5.757 -32.417 -5.061 1.00 93.06 477 ALA A O 1
ATOM 3800 N N . LYS A 1 478 ? -7.042 -33.592 -3.620 1.00 96.19 478 LYS A N 1
ATOM 3801 C CA . LYS A 1 478 ? -8.018 -34.077 -4.599 1.00 96.19 478 LYS A CA 1
ATOM 3802 C C . LYS A 1 478 ? -9.306 -33.288 -4.433 1.00 96.19 478 LYS A C 1
ATOM 3804 O O . LYS A 1 478 ? -9.848 -33.245 -3.329 1.00 96.19 478 LYS A O 1
ATOM 3809 N N . ILE A 1 479 ? -9.795 -32.674 -5.499 1.00 96.88 479 ILE A N 1
ATOM 3810 C CA . ILE A 1 479 ? -10.939 -31.765 -5.445 1.00 96.88 479 ILE A CA 1
ATOM 3811 C C . ILE A 1 479 ? -12.020 -32.254 -6.402 1.00 96.88 479 ILE A C 1
ATOM 3813 O O . ILE A 1 479 ? -11.719 -32.617 -7.536 1.00 96.88 479 ILE A O 1
ATOM 3817 N N . LEU A 1 480 ? -13.277 -32.244 -5.961 1.00 95.56 480 LEU A N 1
ATOM 3818 C CA . LEU A 1 480 ? -14.437 -32.473 -6.820 1.00 95.56 480 LEU A CA 1
ATOM 3819 C C . LEU A 1 480 ? -15.238 -31.178 -6.959 1.00 95.56 480 LEU A C 1
ATOM 3821 O O . LEU A 1 480 ? -15.523 -30.521 -5.959 1.00 95.56 480 LEU A O 1
ATOM 3825 N N . ILE A 1 481 ? -15.623 -30.825 -8.185 1.00 95.38 481 ILE A N 1
ATOM 3826 C CA . ILE A 1 481 ? -16.567 -29.733 -8.461 1.00 95.38 481 ILE A CA 1
ATOM 3827 C C . ILE A 1 481 ? -17.875 -30.333 -8.964 1.00 95.38 481 ILE A C 1
ATOM 3829 O O . ILE A 1 481 ? -17.881 -31.025 -9.981 1.00 95.38 481 ILE A O 1
ATOM 3833 N N . TYR A 1 482 ? -18.973 -30.020 -8.281 1.00 92.69 482 TYR A N 1
ATOM 3834 C CA . TYR A 1 482 ? -20.338 -30.302 -8.701 1.00 92.69 482 TYR A CA 1
ATOM 3835 C C . TYR A 1 482 ? -21.002 -29.047 -9.287 1.00 92.69 482 TYR A C 1
ATOM 3837 O O . TYR A 1 482 ? -21.197 -28.040 -8.591 1.00 92.69 482 TYR A O 1
ATOM 3845 N N . GLY A 1 483 ? -21.365 -29.125 -10.568 1.00 92.12 483 GLY A N 1
ATOM 3846 C CA . GLY A 1 483 ? -21.893 -28.010 -11.363 1.00 92.12 483 GLY A CA 1
ATOM 3847 C C . GLY A 1 483 ? -20.794 -27.258 -12.116 1.00 92.12 483 GLY A C 1
ATOM 3848 O O . GLY A 1 483 ? -19.868 -26.714 -11.511 1.00 92.12 483 GLY A O 1
ATOM 3849 N N . LEU A 1 484 ? -20.889 -27.245 -13.446 1.00 92.38 484 LEU A N 1
ATOM 3850 C CA . LEU A 1 484 ? -19.910 -26.671 -14.369 1.00 92.38 484 LEU A CA 1
ATOM 3851 C C . LEU A 1 484 ? -20.540 -25.616 -15.298 1.00 92.38 484 LEU A C 1
ATOM 3853 O O . LEU A 1 484 ? -20.205 -25.511 -16.482 1.00 92.38 484 LEU A O 1
ATOM 3857 N N . GLY A 1 485 ? -21.448 -24.800 -14.762 1.00 89.88 485 GLY A N 1
ATOM 3858 C CA . GLY A 1 485 ? -21.821 -23.503 -15.327 1.00 89.88 485 GLY A CA 1
ATOM 3859 C C . GLY A 1 485 ? -20.670 -22.484 -15.268 1.00 89.88 485 GLY A C 1
ATOM 3860 O O . GLY A 1 485 ? -19.506 -22.840 -15.084 1.00 89.88 485 GLY A O 1
ATOM 3861 N N . GLY A 1 486 ? -20.972 -21.189 -15.401 1.00 89.19 486 GLY A N 1
ATOM 3862 C CA . GLY A 1 486 ? -19.935 -20.145 -15.452 1.00 89.19 486 GLY A CA 1
ATOM 3863 C C . GLY A 1 486 ? -19.038 -20.072 -14.209 1.00 89.19 486 GLY A C 1
ATOM 3864 O O . GLY A 1 486 ? -17.816 -20.023 -14.324 1.00 89.19 486 GLY A O 1
ATOM 3865 N N . LEU A 1 487 ? -19.630 -20.139 -13.010 1.00 91.44 487 LEU A N 1
ATOM 3866 C CA . LEU A 1 487 ? -18.869 -20.117 -11.755 1.00 91.44 487 LEU A CA 1
ATOM 3867 C C . LEU A 1 487 ? -18.002 -21.374 -11.594 1.00 91.44 487 LEU A C 1
ATOM 3869 O O . LEU A 1 487 ? -16.821 -21.269 -11.268 1.00 91.44 487 LEU A O 1
ATOM 3873 N N . GLY A 1 488 ? -18.570 -22.555 -11.854 1.00 94.69 488 GLY A N 1
ATOM 3874 C CA . GLY A 1 488 ? -17.836 -23.819 -11.792 1.00 94.69 488 GLY A CA 1
ATOM 3875 C C . GLY A 1 488 ? -16.651 -23.852 -12.761 1.00 94.69 488 GLY A C 1
ATOM 3876 O O . GLY A 1 488 ? -15.572 -24.312 -12.392 1.00 94.69 488 GLY A O 1
ATOM 3877 N N . ALA A 1 489 ? -16.814 -23.303 -13.969 1.00 92.94 489 ALA A N 1
ATOM 3878 C CA . ALA A 1 489 ? -15.743 -23.188 -14.959 1.00 92.94 489 ALA A CA 1
ATOM 3879 C C . ALA A 1 489 ? -14.598 -22.269 -14.493 1.00 92.94 489 ALA A C 1
ATOM 3881 O O . ALA A 1 489 ? -13.425 -22.628 -14.617 1.00 92.94 489 ALA A O 1
ATOM 3882 N N . GLU A 1 490 ? -14.918 -21.113 -13.907 1.00 93.50 490 GLU A N 1
ATOM 3883 C CA . GLU A 1 490 ? -13.921 -20.201 -13.333 1.00 93.50 490 GLU A CA 1
ATOM 3884 C C . GLU A 1 490 ? -13.151 -20.841 -12.168 1.00 93.50 490 GLU A C 1
ATOM 3886 O O . GLU A 1 490 ? -11.919 -20.771 -12.123 1.00 93.50 490 GLU A O 1
ATOM 3891 N N . ILE A 1 491 ? -13.853 -21.535 -11.265 1.00 95.25 491 ILE A N 1
ATOM 3892 C CA . ILE A 1 491 ? -13.228 -22.273 -10.158 1.00 95.25 491 ILE A CA 1
ATOM 3893 C C . ILE A 1 491 ? -12.310 -23.374 -10.703 1.00 95.25 491 ILE A C 1
ATOM 3895 O O . ILE A 1 491 ? -11.159 -23.472 -10.277 1.00 95.25 491 ILE A O 1
ATOM 3899 N N . ALA A 1 492 ? -12.776 -24.164 -11.677 1.00 94.88 492 ALA A N 1
ATOM 3900 C CA . ALA A 1 492 ? -11.987 -25.232 -12.287 1.00 94.88 492 ALA A CA 1
ATOM 3901 C C . ALA A 1 492 ? -10.682 -24.701 -12.902 1.00 94.88 492 ALA A C 1
ATOM 3903 O O . ALA A 1 492 ? -9.610 -25.233 -12.614 1.00 94.88 492 ALA A O 1
ATOM 3904 N N . LYS A 1 493 ? -10.749 -23.617 -13.688 1.00 93.38 493 LYS A N 1
ATOM 3905 C CA . LYS A 1 493 ? -9.565 -22.967 -14.274 1.00 93.38 493 LYS A CA 1
ATOM 3906 C C . LYS A 1 493 ? -8.565 -22.554 -13.201 1.00 93.38 493 LYS A C 1
ATOM 3908 O O . LYS A 1 493 ? -7.392 -22.900 -13.307 1.00 93.38 493 LYS A O 1
ATOM 3913 N N . ASN A 1 494 ? -9.018 -21.840 -12.172 1.00 92.88 494 ASN A N 1
ATOM 3914 C CA . ASN A 1 494 ? -8.119 -21.322 -11.143 1.00 92.88 494 ASN A CA 1
ATOM 3915 C C . ASN A 1 494 ? -7.487 -22.449 -10.312 1.00 92.88 494 ASN A C 1
ATOM 3917 O O . ASN A 1 494 ? -6.296 -22.380 -10.029 1.00 92.88 494 ASN A O 1
ATOM 3921 N N . LEU A 1 495 ? -8.223 -23.519 -9.990 1.00 92.88 495 LEU A N 1
ATOM 3922 C CA . LEU A 1 495 ? -7.676 -24.672 -9.259 1.00 92.88 495 LEU A CA 1
ATOM 3923 C C . LEU A 1 495 ? -6.657 -25.476 -10.072 1.00 92.88 495 LEU A C 1
ATOM 3925 O O . LEU A 1 495 ? -5.669 -25.960 -9.517 1.00 92.88 495 LEU A O 1
ATOM 3929 N N . VAL A 1 496 ? -6.877 -25.623 -11.381 1.00 90.62 496 VAL A N 1
ATOM 3930 C CA . VAL A 1 496 ? -5.920 -26.309 -12.259 1.00 90.62 496 VAL A CA 1
ATOM 3931 C C . VAL A 1 496 ? -4.674 -25.455 -12.496 1.00 90.62 496 VAL A C 1
ATOM 3933 O O . VAL A 1 496 ? -3.562 -25.973 -12.418 1.00 90.62 496 VAL A O 1
ATOM 3936 N N . LEU A 1 497 ? -4.825 -24.145 -12.708 1.00 85.50 497 LEU A N 1
ATOM 3937 C CA . LEU A 1 497 ? -3.688 -23.228 -12.855 1.00 85.50 497 LEU A CA 1
ATOM 3938 C C . LEU A 1 497 ? -2.876 -23.091 -11.562 1.00 85.50 497 LEU A C 1
ATOM 3940 O O . LEU A 1 497 ? -1.650 -23.052 -11.620 1.00 85.50 497 LEU A O 1
ATOM 3944 N N . ALA A 1 498 ? -3.541 -23.068 -10.404 1.00 83.81 498 ALA A N 1
ATOM 3945 C CA . ALA A 1 498 ? -2.877 -23.078 -9.103 1.00 83.81 498 ALA A CA 1
ATOM 3946 C C . ALA A 1 498 ? -2.203 -24.431 -8.813 1.00 83.81 498 ALA A C 1
ATOM 3948 O O . ALA A 1 498 ? -1.245 -24.485 -8.051 1.00 83.81 498 ALA A O 1
ATOM 3949 N N . GLY A 1 499 ? -2.696 -25.509 -9.428 1.00 84.81 499 GLY A N 1
ATOM 3950 C CA . GLY A 1 499 ? -2.088 -26.832 -9.460 1.00 84.81 499 GLY A CA 1
ATOM 3951 C C . GLY A 1 499 ? -2.369 -27.683 -8.220 1.00 84.81 499 GLY A C 1
ATOM 3952 O O . GLY A 1 499 ? -1.552 -27.826 -7.313 1.00 84.81 499 GLY A O 1
ATOM 3953 N N . CYS A 1 500 ? -3.560 -28.274 -8.197 1.00 91.88 500 CYS A N 1
ATOM 3954 C CA . CYS A 1 500 ? -3.923 -29.355 -7.280 1.00 91.88 500 CYS A CA 1
ATOM 3955 C C . CYS A 1 500 ? -3.463 -30.733 -7.797 1.00 91.88 500 CYS A C 1
ATOM 3957 O O . CYS A 1 500 ? -3.020 -30.854 -8.937 1.00 91.88 500 CYS A O 1
ATOM 3959 N N . LYS A 1 501 ? -3.573 -31.795 -6.986 1.00 90.75 501 LYS A N 1
ATOM 3960 C CA . LYS A 1 501 ? -3.206 -33.154 -7.430 1.00 90.75 501 LYS A CA 1
ATOM 3961 C C . LYS A 1 501 ? -4.174 -33.683 -8.483 1.00 90.75 501 LYS A C 1
ATOM 3963 O O . LYS A 1 501 ? -3.768 -34.208 -9.519 1.00 90.75 501 LYS A O 1
ATOM 3968 N N . GLU A 1 502 ? -5.463 -33.595 -8.181 1.00 95.12 502 GLU A N 1
ATOM 3969 C CA . GLU A 1 502 ? -6.527 -34.114 -9.034 1.00 95.12 502 GLU A CA 1
ATOM 3970 C C . GLU A 1 502 ? -7.766 -33.228 -8.931 1.00 95.12 502 GLU A C 1
ATOM 3972 O O . GLU A 1 502 ? -8.182 -32.868 -7.828 1.00 95.12 502 GLU A O 1
ATOM 3977 N N . LEU A 1 503 ? -8.365 -32.920 -10.081 1.00 97.12 503 LEU A N 1
ATOM 3978 C CA . LEU A 1 503 ? -9.646 -32.238 -10.187 1.00 97.12 503 LEU A CA 1
ATOM 3979 C C . LEU A 1 503 ? -10.658 -33.147 -10.890 1.00 97.12 503 LEU A C 1
ATOM 3981 O O . LEU A 1 503 ? -10.487 -33.487 -12.060 1.00 97.12 503 LEU A O 1
ATOM 3985 N N . THR A 1 504 ? -11.741 -33.502 -10.204 1.00 96.69 504 THR A N 1
ATOM 3986 C CA . THR A 1 504 ? -12.862 -34.245 -10.785 1.00 96.69 504 THR A CA 1
ATOM 3987 C C . THR A 1 504 ? -14.026 -33.305 -11.085 1.00 96.69 504 THR A C 1
ATOM 3989 O O . THR A 1 504 ? -14.546 -32.636 -10.195 1.00 96.69 504 THR A O 1
ATOM 3992 N N . LEU A 1 505 ? -14.461 -33.274 -12.344 1.00 96.38 505 LEU A N 1
ATOM 3993 C CA . LEU A 1 505 ? -15.618 -32.505 -12.796 1.00 96.38 505 LEU A CA 1
ATOM 3994 C C . LEU A 1 505 ? -16.871 -33.387 -12.768 1.00 96.38 505 LEU A C 1
ATOM 3996 O O . LEU A 1 505 ? -16.926 -34.421 -13.436 1.00 96.38 505 LEU A O 1
ATOM 4000 N N . CYS A 1 506 ? -17.877 -32.973 -12.006 1.00 93.88 506 CYS A N 1
ATOM 4001 C CA . CYS A 1 506 ? -19.150 -33.662 -11.849 1.00 93.88 506 CYS A CA 1
ATOM 4002 C C . CYS A 1 506 ? -20.279 -32.740 -12.332 1.00 93.88 506 CYS A C 1
ATOM 4004 O O . CYS A 1 506 ? -20.727 -31.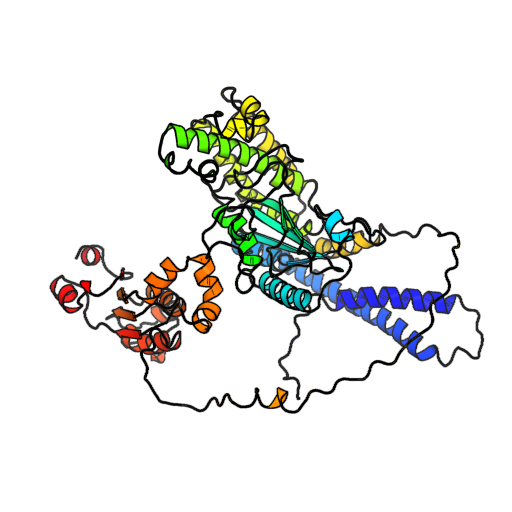840 -11.623 1.00 93.88 506 CYS A O 1
ATOM 4006 N N . ASP A 1 507 ? -20.699 -32.920 -13.584 1.00 92.62 507 ASP A N 1
ATOM 4007 C CA . ASP A 1 507 ? -21.828 -32.183 -14.153 1.00 92.62 507 ASP A CA 1
ATOM 4008 C C . ASP A 1 507 ? -22.547 -33.032 -15.210 1.00 92.62 507 ASP A C 1
ATOM 4010 O O . ASP A 1 507 ? -21.977 -33.417 -16.239 1.00 92.62 507 ASP A O 1
ATOM 4014 N N . ASN A 1 508 ? -23.824 -33.313 -14.950 1.00 89.75 508 ASN A N 1
ATOM 4015 C CA . ASN A 1 508 ? -24.697 -34.090 -15.826 1.00 89.75 508 ASN A CA 1
ATOM 4016 C C . ASN A 1 508 ? -25.601 -33.222 -16.719 1.00 89.75 508 ASN A C 1
ATOM 4018 O O . ASN A 1 508 ? -26.377 -33.761 -17.508 1.00 89.75 508 ASN A O 1
ATOM 4022 N N . GLN A 1 509 ? -25.477 -31.896 -16.649 1.00 91.00 509 GLN A N 1
ATOM 4023 C CA . GLN A 1 509 ? -26.209 -30.967 -17.500 1.00 91.00 509 GLN A CA 1
ATOM 4024 C C . GLN A 1 509 ? -25.643 -30.924 -18.923 1.00 91.00 509 GLN A C 1
ATOM 4026 O O . GLN A 1 509 ? -24.457 -31.162 -19.184 1.00 91.00 509 GLN A O 1
ATOM 4031 N N . VAL A 1 510 ? -26.522 -30.580 -19.862 1.00 94.12 510 VAL A N 1
ATOM 4032 C CA . VAL A 1 510 ? -26.157 -30.324 -21.257 1.00 94.12 510 VAL A CA 1
ATOM 4033 C C . VAL A 1 510 ? -25.802 -28.853 -21.464 1.00 94.12 510 VAL A C 1
ATOM 4035 O O . VAL A 1 510 ? -26.358 -27.962 -20.823 1.00 94.12 510 VAL A O 1
ATOM 4038 N N . ALA A 1 511 ? -24.868 -28.588 -22.371 1.00 93.12 511 ALA A N 1
ATOM 4039 C CA . ALA A 1 511 ? -24.483 -27.245 -22.762 1.00 93.12 511 ALA A CA 1
ATOM 4040 C C . ALA A 1 511 ? -25.617 -26.564 -23.537 1.00 93.12 511 ALA A C 1
ATOM 4042 O O . ALA A 1 511 ? -26.202 -27.127 -24.466 1.00 93.12 511 ALA A O 1
ATOM 4043 N N . THR A 1 512 ? -25.910 -25.325 -23.167 1.00 92.25 512 THR A N 1
ATOM 4044 C CA . THR A 1 512 ? -26.927 -24.471 -23.783 1.00 92.25 512 THR A CA 1
ATOM 4045 C C . THR A 1 512 ? -26.302 -23.163 -24.261 1.00 92.25 512 THR A C 1
ATOM 4047 O O . THR A 1 512 ? -25.194 -22.808 -23.865 1.00 92.25 512 THR A O 1
ATOM 4050 N N . TYR A 1 513 ? -27.036 -22.378 -25.054 1.00 89.56 513 TYR A N 1
ATOM 4051 C CA . TYR A 1 513 ? -26.590 -21.037 -25.457 1.00 89.56 513 TYR A CA 1
ATOM 4052 C C . TYR A 1 513 ? -26.267 -20.114 -24.272 1.00 89.56 513 TYR A C 1
ATOM 4054 O O . TYR A 1 513 ? -25.406 -19.247 -24.392 1.00 89.56 513 TYR A O 1
ATOM 4062 N N . ARG A 1 514 ? -26.922 -20.301 -23.116 1.00 87.25 514 ARG A N 1
ATOM 4063 C CA . ARG A 1 514 ? -26.636 -19.506 -21.914 1.00 87.25 514 ARG A CA 1
ATOM 4064 C C . ARG A 1 514 ? -25.223 -19.766 -21.396 1.00 87.25 514 ARG A C 1
ATOM 4066 O O . ARG A 1 514 ? -24.562 -18.840 -20.931 1.00 87.25 514 ARG A O 1
ATOM 4073 N N . ASP A 1 515 ? -24.749 -20.997 -21.524 1.00 89.19 515 ASP A N 1
ATOM 4074 C CA . ASP A 1 515 ? -23.450 -21.410 -21.002 1.00 89.19 515 ASP A CA 1
ATOM 4075 C C . ASP A 1 515 ? -22.303 -20.792 -21.793 1.00 89.19 515 ASP A C 1
ATOM 4077 O O . ASP A 1 515 ? -21.309 -20.409 -21.194 1.00 89.19 515 ASP A O 1
ATOM 4081 N N . LEU A 1 516 ? -22.473 -20.559 -23.097 1.00 86.88 516 LEU A N 1
ATOM 4082 C CA . LEU A 1 516 ? -21.448 -19.912 -23.929 1.00 86.88 516 LEU A CA 1
ATOM 4083 C C . LEU A 1 516 ? -21.095 -18.492 -23.471 1.00 86.88 516 LEU A C 1
ATOM 4085 O O . LEU A 1 516 ? -20.000 -18.011 -23.738 1.00 86.88 516 LEU A O 1
ATOM 4089 N N . SER A 1 517 ? -22.013 -17.817 -22.772 1.00 84.56 517 SER A N 1
ATOM 4090 C CA . SER A 1 517 ? -21.764 -16.474 -22.237 1.00 84.56 517 SER A CA 1
ATOM 4091 C C . SER A 1 517 ? -20.879 -16.458 -20.988 1.00 84.56 517 SER A C 1
ATOM 4093 O O . SER A 1 517 ? -20.399 -15.394 -20.606 1.00 84.56 517 SER A O 1
ATOM 4095 N N . SER A 1 518 ? -20.684 -17.606 -20.328 1.00 84.56 518 SER A N 1
ATOM 4096 C CA . SER A 1 518 ? -20.068 -17.659 -18.994 1.00 84.56 518 SER A CA 1
ATOM 4097 C C . SER A 1 518 ? -19.078 -18.808 -18.780 1.00 84.56 518 SER A C 1
ATOM 4099 O O . SER A 1 518 ? -18.192 -18.692 -17.941 1.00 84.56 518 SER A O 1
ATOM 4101 N N . ASN A 1 519 ? -19.174 -19.893 -19.548 1.00 89.50 519 ASN A N 1
ATOM 4102 C CA . ASN A 1 519 ? -18.250 -21.017 -19.542 1.00 89.50 519 ASN A CA 1
ATOM 4103 C C . ASN A 1 519 ? -17.397 -20.984 -20.821 1.00 89.50 519 ASN A C 1
ATOM 4105 O O . ASN A 1 519 ? -17.779 -21.499 -21.871 1.00 89.50 519 ASN A O 1
ATOM 4109 N N . PHE A 1 520 ? -16.211 -20.388 -20.703 1.00 89.44 520 PHE A N 1
ATOM 4110 C CA . PHE A 1 520 ? -15.237 -20.192 -21.786 1.00 89.44 520 PHE A CA 1
ATOM 4111 C C . PHE A 1 520 ? -14.609 -21.496 -22.311 1.00 89.44 520 PHE A C 1
ATOM 4113 O O . PHE A 1 520 ? -13.873 -21.470 -23.297 1.00 89.44 520 PHE A O 1
ATOM 4120 N N . PHE A 1 521 ? -14.895 -22.646 -21.692 1.00 90.44 521 PHE A N 1
ATOM 4121 C CA . PHE A 1 521 ? -14.508 -23.946 -22.232 1.00 90.44 521 PHE A CA 1
ATOM 4122 C C . PHE A 1 521 ? -15.497 -24.474 -23.277 1.00 90.44 521 PHE A C 1
ATOM 4124 O O . PHE A 1 521 ? -15.167 -25.427 -23.976 1.00 90.44 521 PHE A O 1
ATOM 4131 N N . LEU A 1 522 ? -16.689 -23.899 -23.427 1.00 90.44 522 LEU A N 1
ATOM 4132 C CA . LEU A 1 522 ? -17.702 -24.384 -24.368 1.00 90.44 522 LEU A CA 1
ATOM 4133 C C . LEU A 1 522 ? -17.767 -23.501 -25.621 1.00 90.44 522 LEU A C 1
ATOM 4135 O O . LEU A 1 522 ? -17.605 -22.286 -25.545 1.00 90.44 522 LEU A O 1
ATOM 4139 N N . GLY A 1 523 ? -18.002 -24.114 -26.782 1.00 88.81 523 GLY A N 1
ATOM 4140 C CA . GLY A 1 523 ? -18.275 -23.424 -28.047 1.00 88.81 523 GLY A CA 1
ATOM 4141 C C . GLY A 1 523 ? -19.651 -23.769 -28.624 1.00 88.81 523 GLY A C 1
ATOM 4142 O O . GLY A 1 523 ? -20.341 -24.662 -28.138 1.00 88.81 523 GLY A O 1
ATOM 4143 N N . GLU A 1 524 ? -20.054 -23.092 -29.705 1.00 89.56 524 GLU A N 1
ATOM 4144 C CA . GLU A 1 524 ? -21.357 -23.328 -30.358 1.00 89.56 524 GLU A CA 1
ATOM 4145 C C . GLU A 1 524 ? -21.569 -24.788 -30.788 1.00 89.56 524 GLU A C 1
ATOM 4147 O O . GLU A 1 524 ? -22.679 -25.310 -30.703 1.00 89.56 524 GLU A O 1
ATOM 4152 N N . SER A 1 525 ? -20.499 -25.474 -31.197 1.00 90.12 525 SER A N 1
ATOM 4153 C CA . SER A 1 525 ? -20.523 -26.886 -31.599 1.00 90.12 525 SER A CA 1
ATOM 4154 C C . SER A 1 525 ? -20.697 -27.873 -30.434 1.00 90.12 525 SER A C 1
ATOM 4156 O O . SER A 1 525 ? -20.878 -29.074 -30.672 1.00 90.12 525 SER A O 1
ATOM 4158 N N . ASP A 1 526 ? -20.658 -27.391 -29.191 1.00 87.88 526 ASP A N 1
ATOM 4159 C CA . ASP A 1 526 ? -20.796 -28.197 -27.976 1.00 87.88 526 ASP A CA 1
ATOM 4160 C C . ASP A 1 526 ? -22.233 -28.169 -27.421 1.00 87.88 526 ASP A C 1
ATOM 4162 O O . ASP A 1 526 ? -22.570 -28.962 -26.542 1.00 87.88 526 ASP A O 1
ATOM 4166 N N . ILE A 1 527 ? -23.109 -27.311 -27.960 1.00 92.31 527 ILE A N 1
ATOM 4167 C CA . ILE A 1 527 ? -24.516 -27.210 -27.547 1.00 92.31 527 ILE A CA 1
ATOM 4168 C C . ILE A 1 527 ? -25.230 -28.563 -27.690 1.00 92.31 527 ILE A C 1
ATOM 4170 O O . ILE A 1 527 ? -25.125 -29.249 -28.706 1.00 92.31 527 ILE A O 1
ATOM 4174 N N . GLY A 1 528 ? -25.997 -28.928 -26.660 1.00 90.62 528 GLY A N 1
ATOM 4175 C CA . GLY A 1 528 ? -26.745 -30.184 -26.577 1.00 90.62 528 GLY A CA 1
ATOM 4176 C C . GLY A 1 528 ? -25.928 -31.375 -26.074 1.00 90.62 528 GLY A C 1
ATOM 4177 O O . GLY A 1 528 ? -26.486 -32.456 -25.903 1.00 90.62 528 GLY A O 1
ATOM 4178 N N . LYS A 1 529 ? -24.631 -31.191 -25.808 1.00 90.81 529 LYS A N 1
ATOM 4179 C CA . LYS A 1 529 ? -23.737 -32.229 -25.283 1.00 90.81 529 LYS A CA 1
ATOM 4180 C C . LYS A 1 529 ? -23.442 -31.993 -23.809 1.00 90.81 529 LYS A C 1
ATOM 4182 O O . LYS A 1 529 ? -23.675 -30.901 -23.301 1.00 90.81 529 LYS A O 1
ATOM 4187 N N . ASN A 1 530 ? -22.952 -33.005 -23.101 1.00 94.31 530 ASN A N 1
ATOM 4188 C CA . ASN A 1 530 ? -22.677 -32.862 -21.678 1.00 94.31 530 ASN A CA 1
ATOM 4189 C C . ASN A 1 530 ? -21.529 -31.859 -21.420 1.00 94.31 530 ASN A C 1
ATOM 4191 O O . ASN A 1 530 ? -20.472 -31.938 -22.048 1.00 94.31 530 ASN A O 1
ATOM 4195 N N . ARG A 1 531 ? -21.726 -30.941 -20.462 1.00 93.06 531 ARG A N 1
ATOM 4196 C CA . ARG A 1 531 ? -20.752 -29.886 -20.128 1.00 93.06 531 ARG A CA 1
ATOM 4197 C C . ARG A 1 531 ? -19.416 -30.444 -19.637 1.00 93.06 531 ARG A C 1
ATOM 4199 O O . ARG A 1 531 ? -18.372 -30.110 -20.193 1.00 93.06 531 ARG A O 1
ATOM 4206 N N . ALA A 1 532 ? -19.427 -31.302 -18.616 1.00 93.25 532 ALA A N 1
ATOM 4207 C CA . ALA A 1 532 ? -18.198 -31.849 -18.042 1.00 93.25 532 ALA A CA 1
ATOM 4208 C C . ALA A 1 532 ? -17.416 -32.700 -19.053 1.00 93.25 532 ALA A C 1
ATOM 4210 O O . ALA A 1 532 ? -16.194 -32.619 -19.088 1.00 93.25 532 ALA A O 1
ATOM 4211 N N . GLU A 1 533 ? -18.093 -33.468 -19.910 1.00 90.38 533 GLU A N 1
ATOM 4212 C CA . GLU A 1 533 ? -17.445 -34.311 -20.928 1.00 90.38 533 GLU A CA 1
ATOM 4213 C C . GLU A 1 533 ? -16.528 -33.496 -21.852 1.00 90.38 533 GLU A C 1
ATOM 4215 O O . GLU A 1 533 ? -15.385 -33.882 -22.106 1.00 90.38 533 GLU A O 1
ATOM 4220 N N . TYR A 1 534 ? -17.003 -32.332 -22.296 1.00 88.31 534 TYR A N 1
ATOM 4221 C CA . TYR A 1 534 ? -16.255 -31.455 -23.193 1.00 88.31 534 TYR A CA 1
ATOM 4222 C C . TYR A 1 534 ? -15.211 -30.603 -22.472 1.00 88.31 534 TYR A C 1
ATOM 4224 O O . TYR A 1 534 ? -14.120 -30.373 -23.003 1.00 88.31 534 TYR A O 1
ATOM 4232 N N . CYS A 1 535 ? -15.508 -30.166 -21.250 1.00 92.56 535 CYS A N 1
ATOM 4233 C CA . CYS A 1 535 ? -14.587 -29.341 -20.481 1.00 92.56 535 CYS A CA 1
ATOM 4234 C C . CYS A 1 535 ? -13.352 -30.112 -20.002 1.00 92.56 535 CYS A C 1
ATOM 4236 O O . CYS A 1 535 ? -12.282 -29.515 -19.962 1.00 92.56 535 CYS A O 1
ATOM 4238 N N . VAL A 1 536 ? -13.444 -31.415 -19.693 1.00 93.00 536 VAL A N 1
ATOM 4239 C CA . VAL A 1 536 ? -12.315 -32.202 -19.139 1.00 93.00 536 VAL A CA 1
ATOM 4240 C C . VAL A 1 536 ? -11.035 -32.035 -19.957 1.00 93.00 536 VAL A C 1
ATOM 4242 O O . VAL A 1 536 ? -9.990 -31.728 -19.391 1.00 93.00 536 VAL A O 1
ATOM 4245 N N . LYS A 1 537 ? -11.107 -32.170 -21.290 1.00 87.81 537 LYS A N 1
ATOM 4246 C CA . LYS A 1 537 ? -9.919 -32.053 -22.154 1.00 87.81 537 LYS A CA 1
ATOM 4247 C C . LYS A 1 537 ? -9.332 -30.642 -22.151 1.00 87.81 537 LYS A C 1
ATOM 4249 O O . LYS A 1 537 ? -8.118 -30.492 -22.072 1.00 87.81 537 LYS A O 1
ATOM 4254 N N . LYS A 1 538 ? -10.181 -29.614 -22.214 1.00 90.56 538 LYS A N 1
ATOM 4255 C CA . LYS A 1 538 ? -9.740 -28.209 -22.241 1.00 90.56 538 LYS A CA 1
ATOM 4256 C C . LYS A 1 538 ? -9.198 -27.753 -20.886 1.00 90.56 538 LYS A C 1
ATOM 4258 O O . LYS A 1 538 ? -8.217 -27.025 -20.837 1.00 90.56 538 LYS A O 1
ATOM 4263 N N . VAL A 1 539 ? -9.791 -28.223 -19.790 1.00 91.62 539 VAL A N 1
ATOM 4264 C CA . VAL A 1 539 ? -9.289 -27.981 -18.432 1.00 91.62 539 VAL A CA 1
ATOM 4265 C C . VAL A 1 539 ? -7.944 -28.690 -18.240 1.00 91.62 539 VAL A C 1
ATOM 4267 O O . VAL A 1 539 ? -7.008 -28.073 -17.746 1.00 91.62 539 VAL A O 1
ATOM 4270 N N . GLN A 1 540 ? -7.796 -29.935 -18.708 1.00 90.31 540 GLN A N 1
ATOM 4271 C CA . GLN A 1 540 ? -6.528 -30.677 -18.653 1.00 90.31 540 GLN A CA 1
ATOM 4272 C C . GLN A 1 540 ? -5.376 -29.962 -19.384 1.00 90.31 540 GLN A C 1
ATOM 4274 O O . GLN A 1 540 ? -4.238 -30.020 -18.921 1.00 90.31 540 GLN A O 1
ATOM 4279 N N . GLN A 1 541 ? -5.661 -29.270 -20.492 1.00 84.56 541 GLN A N 1
ATOM 4280 C CA . GLN A 1 541 ? -4.667 -28.508 -21.265 1.00 84.56 541 GLN A CA 1
ATOM 4281 C C . GLN A 1 541 ? -4.098 -27.293 -20.516 1.00 84.56 541 GLN A C 1
ATOM 4283 O O . GLN A 1 541 ? -3.028 -26.811 -20.878 1.00 84.56 541 GLN A O 1
ATOM 4288 N N . LEU A 1 542 ? -4.782 -26.796 -19.478 1.00 80.56 542 LEU A N 1
ATOM 4289 C CA . LEU A 1 542 ? -4.302 -25.654 -18.694 1.00 80.56 542 LEU A CA 1
ATOM 4290 C C . LEU A 1 542 ? -3.085 -26.010 -17.838 1.00 80.56 542 LEU A C 1
ATOM 4292 O O . LEU A 1 542 ? -2.237 -25.155 -17.589 1.00 80.56 542 LEU A O 1
ATOM 4296 N N . ASN A 1 543 ? -3.013 -27.253 -17.360 1.00 83.12 543 ASN A N 1
ATOM 4297 C CA . ASN A 1 543 ? -1.903 -27.719 -16.544 1.00 83.12 543 ASN A CA 1
ATOM 4298 C C . ASN A 1 543 ? -1.770 -29.246 -16.619 1.00 83.12 543 ASN A C 1
ATOM 4300 O O . ASN A 1 543 ? -2.542 -29.983 -16.007 1.00 83.12 543 ASN A O 1
ATOM 4304 N N . TYR A 1 544 ? -0.744 -29.718 -17.328 1.00 81.00 544 TYR A N 1
ATOM 4305 C CA . TYR A 1 544 ? -0.473 -31.146 -17.520 1.00 81.00 544 TYR A CA 1
ATOM 4306 C C . TYR A 1 544 ? -0.046 -31.888 -16.241 1.00 81.00 544 TYR A C 1
ATOM 4308 O O . TYR A 1 544 ? -0.055 -33.116 -16.231 1.00 81.00 544 TYR A O 1
ATOM 4316 N N . TYR A 1 545 ? 0.301 -31.174 -15.163 1.00 78.06 545 TYR A N 1
ATOM 4317 C CA . TYR A 1 545 ? 0.645 -31.783 -13.872 1.00 78.06 545 TYR A CA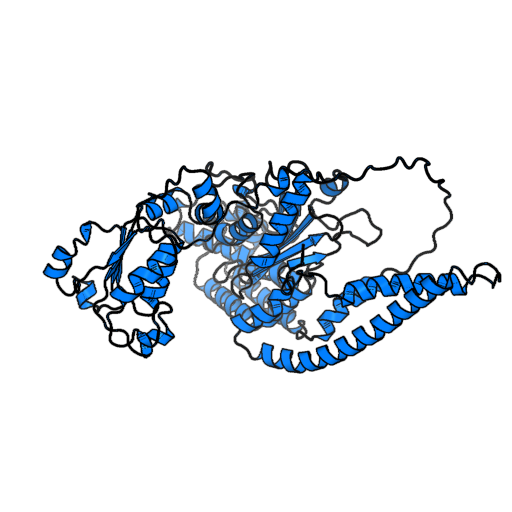 1
ATOM 4318 C C . TYR A 1 545 ? -0.576 -32.088 -12.995 1.00 78.06 545 TYR A C 1
ATOM 4320 O O . TYR A 1 545 ? -0.465 -32.827 -12.019 1.00 78.06 545 TYR A O 1
ATOM 4328 N N . VAL A 1 546 ? -1.741 -31.521 -13.323 1.00 87.12 546 VAL A N 1
ATOM 4329 C CA . VAL A 1 546 ? -2.995 -31.785 -12.610 1.00 87.12 546 VAL A CA 1
ATOM 4330 C C . VAL A 1 546 ? -3.731 -32.895 -13.331 1.00 87.12 546 VAL A C 1
ATOM 4332 O O . VAL A 1 546 ? -3.985 -32.792 -14.528 1.00 87.12 546 VAL A O 1
ATOM 4335 N N . LYS A 1 547 ? -4.137 -33.943 -12.616 1.00 91.75 547 LYS A N 1
ATOM 4336 C CA . LYS A 1 547 ? -4.991 -34.979 -13.199 1.00 91.75 547 LYS A CA 1
ATOM 4337 C C . LYS A 1 547 ? -6.434 -34.479 -13.260 1.00 91.75 547 LYS A C 1
ATOM 4339 O O . LYS A 1 547 ? -7.036 -34.247 -12.217 1.00 91.75 547 LYS A O 1
ATOM 4344 N N . VAL A 1 548 ? -7.009 -34.339 -14.452 1.00 95.19 548 VAL A N 1
ATOM 4345 C CA . VAL A 1 548 ? -8.413 -33.926 -14.609 1.00 95.19 548 VAL A CA 1
ATOM 4346 C C . VAL A 1 548 ? -9.270 -35.124 -15.004 1.00 95.19 548 VAL A C 1
ATOM 4348 O O . VAL A 1 548 ? -9.028 -35.776 -16.019 1.00 95.19 548 VAL A O 1
ATOM 4351 N N . THR A 1 549 ? -10.281 -35.430 -14.193 1.00 94.56 549 THR A N 1
ATOM 4352 C CA . THR A 1 549 ? -11.197 -36.561 -14.397 1.00 94.56 549 THR A CA 1
ATOM 4353 C C . THR A 1 549 ? -12.654 -36.111 -14.390 1.00 94.56 549 THR A C 1
ATOM 4355 O O . THR A 1 549 ? -12.977 -34.966 -14.077 1.00 94.56 549 THR A O 1
ATOM 4358 N N . ARG A 1 550 ? -13.555 -37.017 -14.768 1.00 93.25 550 ARG A N 1
ATOM 4359 C CA . ARG A 1 550 ? -15.004 -36.804 -14.774 1.00 93.25 550 ARG A CA 1
ATOM 4360 C C . ARG A 1 550 ? -15.667 -37.771 -13.802 1.00 93.25 550 ARG A C 1
ATOM 4362 O O . ARG A 1 550 ? -15.286 -38.938 -13.767 1.00 93.25 550 ARG A O 1
ATOM 4369 N N . CYS A 1 551 ? -16.683 -37.299 -13.087 1.00 91.00 551 CYS A N 1
ATOM 4370 C CA . CYS A 1 551 ? -17.629 -38.138 -12.356 1.00 91.00 551 CYS A CA 1
ATOM 4371 C C . CYS A 1 551 ? -18.981 -38.139 -13.083 1.00 91.00 551 CYS A C 1
ATOM 4373 O O . CYS A 1 551 ? -19.470 -37.078 -13.473 1.00 91.00 551 CYS A O 1
ATOM 4375 N N . GLU A 1 552 ? -19.567 -39.321 -13.280 1.00 86.50 552 GLU A N 1
ATOM 4376 C CA . GLU A 1 552 ? -20.861 -39.498 -13.961 1.00 86.50 552 GLU A CA 1
ATOM 4377 C C . GLU A 1 552 ? -22.058 -39.528 -12.998 1.00 86.50 552 GLU A C 1
ATOM 4379 O O . GLU A 1 552 ? -23.209 -39.483 -13.433 1.00 86.50 552 GLU A O 1
ATOM 4384 N N . GLU A 1 553 ? -21.812 -39.571 -11.689 1.00 85.19 553 GLU A N 1
ATOM 4385 C CA . GLU A 1 553 ? -22.865 -39.610 -10.671 1.00 85.19 553 GLU A CA 1
ATOM 4386 C C . GLU A 1 553 ? -23.552 -38.240 -10.526 1.00 85.19 553 GLU A C 1
ATOM 4388 O O . GLU A 1 553 ? -22.928 -37.197 -10.693 1.00 85.19 553 GLU A O 1
ATOM 4393 N N . SER A 1 554 ? -24.851 -38.218 -10.213 1.00 77.31 554 SER A N 1
ATOM 4394 C CA . SER A 1 554 ? -25.643 -36.979 -10.109 1.00 77.31 554 SER A CA 1
ATOM 4395 C C . SER A 1 554 ? -25.597 -36.296 -8.739 1.00 77.31 554 SER A C 1
ATOM 4397 O O . SER A 1 554 ? -26.241 -35.264 -8.591 1.00 77.31 554 SER A O 1
ATOM 4399 N N . LEU A 1 555 ? -24.895 -36.869 -7.751 1.00 81.69 555 LEU A N 1
ATOM 4400 C CA . LEU A 1 555 ? -24.811 -36.413 -6.346 1.00 81.69 555 LEU A CA 1
ATOM 4401 C C . LEU A 1 555 ? -26.149 -35.921 -5.755 1.00 81.69 555 LEU A C 1
ATOM 4403 O O . LEU A 1 555 ? -26.192 -34.993 -4.954 1.00 81.69 555 LEU A O 1
ATOM 4407 N N . SER A 1 556 ? -27.263 -36.508 -6.191 1.00 77.75 556 SER A N 1
ATOM 4408 C CA . SER A 1 556 ? -28.622 -36.058 -5.871 1.00 77.75 556 SER A CA 1
ATOM 4409 C C . SER A 1 556 ? -29.176 -36.683 -4.595 1.00 77.75 556 SER A C 1
ATOM 4411 O O . SER A 1 556 ? -30.155 -36.188 -4.040 1.00 77.75 556 SER A O 1
ATOM 4413 N N . ASP A 1 557 ? -28.575 -37.788 -4.164 1.00 80.81 557 ASP A N 1
ATOM 4414 C CA . ASP A 1 557 ? -28.994 -38.610 -3.036 1.00 80.81 557 ASP A CA 1
ATOM 4415 C C . ASP A 1 557 ? -27.795 -39.332 -2.406 1.00 80.81 557 ASP A C 1
ATOM 4417 O O . ASP A 1 557 ? -26.735 -39.474 -3.021 1.00 80.81 557 ASP A O 1
ATOM 4421 N N . GLU A 1 558 ? -27.974 -39.811 -1.174 1.00 78.69 558 GLU A N 1
ATOM 4422 C CA . GLU A 1 558 ? -26.917 -40.434 -0.368 1.00 78.69 558 GLU A CA 1
ATOM 4423 C C . GLU A 1 558 ? -26.267 -41.631 -1.084 1.00 78.69 558 GLU A C 1
ATOM 4425 O O . GLU A 1 558 ? -25.048 -41.782 -1.061 1.00 78.69 558 GLU A O 1
ATOM 4430 N N . ALA A 1 559 ? -27.051 -42.423 -1.823 1.00 81.12 559 ALA A N 1
ATOM 4431 C CA . ALA A 1 559 ? -26.540 -43.566 -2.577 1.00 81.12 559 ALA A CA 1
ATOM 4432 C C . ALA A 1 559 ? -25.637 -43.139 -3.749 1.00 81.12 559 ALA A C 1
ATOM 4434 O O . ALA A 1 559 ? -24.628 -43.790 -4.026 1.00 81.12 559 ALA A O 1
ATOM 4435 N N . SER A 1 560 ? -25.969 -42.048 -4.444 1.00 81.56 560 SER A N 1
ATOM 4436 C CA . SER A 1 560 ? -25.118 -41.467 -5.492 1.00 81.56 560 SER A CA 1
ATOM 4437 C C . SER A 1 560 ? -23.842 -40.827 -4.924 1.00 81.56 560 SER A C 1
ATOM 4439 O O . SER A 1 560 ? -22.774 -40.952 -5.524 1.00 81.56 560 SER A O 1
ATOM 4441 N N . CYS A 1 561 ? -23.911 -40.228 -3.730 1.00 81.31 561 CYS A N 1
ATOM 4442 C CA . CYS A 1 561 ? -22.746 -39.704 -3.013 1.00 81.31 561 CYS A CA 1
ATOM 4443 C C . CYS A 1 561 ? -21.801 -40.822 -2.545 1.00 81.31 561 CYS A C 1
ATOM 4445 O O . CYS A 1 561 ? -20.580 -40.687 -2.653 1.00 81.31 561 CYS A O 1
ATOM 4447 N N . GLU A 1 562 ? -22.347 -41.951 -2.079 1.00 82.62 562 GLU A N 1
ATOM 4448 C CA . GLU A 1 562 ? -21.559 -43.142 -1.751 1.00 82.62 562 GLU A CA 1
ATOM 4449 C C . GLU A 1 562 ? -20.844 -43.701 -2.984 1.00 82.62 562 GLU A C 1
ATOM 4451 O O . GLU A 1 562 ? -19.647 -43.971 -2.922 1.00 82.62 562 GLU A O 1
ATOM 4456 N N . LYS A 1 563 ? -21.533 -43.808 -4.128 1.00 82.12 563 LYS A N 1
ATOM 4457 C CA . LYS A 1 563 ? -20.921 -44.262 -5.391 1.00 82.12 563 LYS A CA 1
ATOM 4458 C C . LYS A 1 563 ? -19.815 -43.338 -5.888 1.00 82.12 563 LYS A C 1
ATOM 4460 O O . LYS A 1 563 ? -18.820 -43.817 -6.426 1.00 82.12 563 LYS A O 1
ATOM 4465 N N . ALA A 1 564 ? -19.971 -42.032 -5.686 1.00 82.56 564 ALA A N 1
ATOM 4466 C CA . ALA A 1 564 ? -18.961 -41.043 -6.039 1.00 82.56 564 ALA A CA 1
ATOM 4467 C C . ALA A 1 564 ? -17.750 -41.032 -5.088 1.00 82.56 564 ALA A C 1
ATOM 4469 O O . ALA A 1 564 ? -16.797 -40.300 -5.344 1.00 82.56 564 ALA A O 1
ATOM 4470 N N . ASN A 1 565 ? -17.771 -41.823 -4.004 1.00 85.25 565 ASN A N 1
ATOM 4471 C CA . ASN A 1 565 ? -16.704 -41.914 -3.005 1.00 85.25 565 ASN A CA 1
ATOM 4472 C C . ASN A 1 565 ? -16.233 -40.536 -2.509 1.00 85.25 565 ASN A C 1
ATOM 4474 O O . ASN A 1 565 ? -15.035 -40.261 -2.453 1.00 85.25 565 ASN A O 1
ATOM 4478 N N . LEU A 1 566 ? -17.166 -39.662 -2.106 1.00 85.56 566 LEU A N 1
ATOM 4479 C CA . LEU A 1 566 ? -16.842 -38.282 -1.700 1.00 85.56 566 LEU A CA 1
ATOM 4480 C C . LEU A 1 566 ? -15.766 -38.183 -0.598 1.00 85.56 566 LEU A C 1
ATOM 4482 O O . LEU A 1 566 ? -15.058 -37.184 -0.514 1.00 85.56 566 LEU A O 1
ATOM 4486 N N . LYS A 1 567 ? -15.598 -39.239 0.210 1.00 85.94 567 LYS A N 1
ATOM 4487 C CA . LYS A 1 567 ? -14.573 -39.350 1.263 1.00 85.94 567 LYS A CA 1
ATOM 4488 C C . LYS A 1 567 ? -13.131 -39.353 0.738 1.00 85.94 567 LYS A C 1
ATOM 4490 O O . LYS A 1 567 ? -12.221 -39.067 1.511 1.00 85.94 567 LYS A O 1
ATOM 4495 N N . ASP A 1 568 ? -12.921 -39.662 -0.540 1.00 88.06 568 ASP A N 1
ATOM 4496 C CA . ASP A 1 568 ? -11.594 -39.672 -1.165 1.00 88.06 568 ASP A CA 1
ATOM 4497 C C . ASP A 1 568 ? -11.126 -38.270 -1.591 1.00 88.06 568 ASP A C 1
ATOM 4499 O O . ASP A 1 568 ? -9.958 -38.088 -1.955 1.00 88.06 568 ASP A O 1
ATOM 4503 N N . TYR A 1 569 ? -12.020 -37.278 -1.543 1.00 92.31 569 TYR A N 1
ATOM 4504 C CA . TYR A 1 569 ? -11.733 -35.894 -1.895 1.00 92.31 569 TYR A CA 1
ATOM 4505 C C . TYR A 1 569 ? -11.397 -35.065 -0.656 1.00 92.31 569 TYR A C 1
ATOM 4507 O O . TYR A 1 569 ? -12.042 -35.151 0.384 1.00 92.31 569 TYR A O 1
ATOM 4515 N N . SER A 1 570 ? -10.378 -34.217 -0.783 1.00 94.12 570 SER A N 1
ATOM 4516 C CA . SER A 1 570 ? -9.994 -33.246 0.243 1.00 94.12 570 SER A CA 1
ATOM 4517 C C . SER A 1 570 ? -10.999 -32.099 0.337 1.00 94.12 570 SER A C 1
ATOM 4519 O O . SER A 1 570 ? -11.200 -31.544 1.412 1.00 94.12 570 SER A O 1
ATOM 4521 N N . VAL A 1 571 ? -11.599 -31.729 -0.799 1.00 93.62 571 VAL A N 1
ATOM 4522 C CA . VAL A 1 571 ? -12.574 -30.642 -0.916 1.00 93.62 571 VAL A CA 1
ATOM 4523 C C . VAL A 1 571 ? -13.634 -31.030 -1.946 1.00 93.62 571 VAL A C 1
ATOM 4525 O O . VAL A 1 571 ? -13.302 -31.498 -3.037 1.00 93.62 571 VAL A O 1
ATOM 4528 N N . VAL A 1 572 ? -14.903 -30.791 -1.616 1.00 92.44 572 VAL A N 1
ATOM 4529 C CA . VAL A 1 572 ? -16.036 -30.893 -2.544 1.00 92.44 572 VAL A CA 1
ATOM 4530 C C . VAL A 1 572 ? -16.656 -29.507 -2.681 1.00 92.44 572 VAL A C 1
ATOM 4532 O O . VAL A 1 572 ? -17.050 -28.899 -1.689 1.00 92.44 572 VAL A O 1
ATOM 4535 N N . ILE A 1 573 ? -16.706 -28.989 -3.905 1.00 93.56 573 ILE A N 1
ATOM 4536 C CA . ILE A 1 573 ? -17.234 -27.662 -4.225 1.00 93.56 573 ILE A CA 1
ATOM 4537 C C . ILE A 1 573 ? -18.550 -27.840 -4.964 1.00 93.56 573 ILE A C 1
ATOM 4539 O O . ILE A 1 573 ? -18.600 -28.521 -5.982 1.00 93.56 573 ILE A O 1
ATOM 4543 N N . VAL A 1 574 ? -19.609 -27.196 -4.483 1.00 91.19 574 VAL A N 1
ATOM 4544 C CA . VAL A 1 574 ? -20.963 -27.340 -5.022 1.00 91.19 574 VAL A CA 1
ATOM 4545 C C . VAL A 1 574 ? -21.462 -25.969 -5.464 1.00 91.19 574 VAL A C 1
ATOM 4547 O O . VAL A 1 574 ? -21.598 -25.073 -4.636 1.00 91.19 574 VAL A O 1
ATOM 4550 N N . THR A 1 575 ? -21.712 -25.783 -6.764 1.00 90.31 575 THR A N 1
ATOM 4551 C CA . THR A 1 575 ? -22.064 -24.458 -7.322 1.00 90.31 575 THR A CA 1
ATOM 4552 C C . THR A 1 575 ? -23.477 -24.373 -7.895 1.00 90.31 575 THR A C 1
ATOM 4554 O O . THR A 1 575 ? -24.080 -23.304 -7.867 1.00 90.31 575 THR A O 1
ATOM 4557 N N . GLU A 1 576 ? -24.036 -25.487 -8.372 1.00 84.19 576 GLU A N 1
ATOM 4558 C CA . GLU A 1 576 ? -25.342 -25.531 -9.052 1.00 84.19 576 GLU A CA 1
ATOM 4559 C C . GLU A 1 576 ? -26.272 -26.609 -8.458 1.00 84.19 576 GLU A C 1
ATOM 4561 O O . GLU A 1 576 ? -26.999 -27.294 -9.176 1.00 84.19 576 GLU A O 1
ATOM 4566 N N . ALA A 1 577 ? -26.254 -26.780 -7.130 1.00 82.19 577 ALA A N 1
ATOM 4567 C CA . ALA A 1 577 ? -27.134 -27.716 -6.424 1.00 82.19 577 ALA A CA 1
ATOM 4568 C C . ALA A 1 577 ? -28.206 -27.004 -5.592 1.00 82.19 577 ALA A C 1
ATOM 4570 O O . ALA A 1 577 ? -27.979 -25.919 -5.053 1.00 82.19 577 ALA A O 1
ATOM 4571 N N . SER A 1 578 ? -29.362 -27.656 -5.438 1.00 80.19 578 SER A N 1
ATOM 4572 C CA . SER A 1 578 ? -30.412 -27.192 -4.528 1.00 80.19 578 SER A CA 1
ATOM 4573 C C . SER A 1 578 ? -29.945 -27.243 -3.068 1.00 80.19 578 SER A C 1
ATOM 4575 O O . SER A 1 578 ? -29.064 -28.029 -2.721 1.00 80.19 578 SER A O 1
ATOM 4577 N N . LEU A 1 579 ? -30.566 -26.446 -2.194 1.00 77.56 579 LEU A N 1
ATOM 4578 C CA . LEU A 1 579 ? -30.246 -26.455 -0.762 1.00 77.56 579 LEU A CA 1
ATOM 4579 C C . LEU A 1 579 ? -30.469 -27.836 -0.122 1.00 77.56 579 LEU A C 1
ATOM 4581 O O . LEU A 1 579 ? -29.769 -28.192 0.818 1.00 77.56 579 LEU A O 1
ATOM 4585 N N . ASP A 1 580 ? -31.428 -28.612 -0.626 1.00 74.00 580 ASP A N 1
ATOM 4586 C CA . ASP A 1 580 ? -31.691 -29.960 -0.119 1.00 74.00 580 ASP A CA 1
ATOM 4587 C C . ASP A 1 580 ? -30.599 -30.941 -0.551 1.00 74.00 580 ASP A C 1
ATOM 4589 O O . ASP A 1 580 ? -30.160 -31.750 0.256 1.00 74.00 580 ASP A O 1
ATOM 4593 N N . THR A 1 581 ? -30.080 -30.798 -1.773 1.00 71.62 581 THR A N 1
ATOM 4594 C CA . THR A 1 581 ? -28.928 -31.568 -2.266 1.00 71.62 581 THR A CA 1
ATOM 4595 C C . THR A 1 581 ? -27.648 -31.257 -1.484 1.00 71.62 581 THR A C 1
ATOM 4597 O O . THR A 1 581 ? -26.840 -32.145 -1.280 1.00 71.62 581 THR A O 1
ATOM 4600 N N . GLN A 1 582 ? -27.465 -30.020 -1.007 1.00 73.88 582 GLN A N 1
ATOM 4601 C CA . GLN A 1 582 ? -26.295 -29.634 -0.200 1.00 73.88 582 GLN A CA 1
ATOM 4602 C C . GLN A 1 582 ? -26.314 -30.190 1.236 1.00 73.88 582 GLN A C 1
ATOM 4604 O O . GLN A 1 582 ? -25.299 -30.120 1.925 1.00 73.88 582 GLN A O 1
ATOM 4609 N N . LYS A 1 583 ? -27.470 -30.666 1.719 1.00 69.38 583 LYS A N 1
ATOM 4610 C CA . LYS A 1 583 ? -27.625 -31.242 3.068 1.00 69.38 583 LYS A CA 1
ATOM 4611 C C . LYS A 1 583 ? -27.390 -32.753 3.113 1.00 69.38 583 LYS A C 1
ATOM 4613 O O . LYS A 1 583 ? -27.288 -33.288 4.217 1.00 69.38 583 LYS A O 1
ATOM 4618 N N . VAL A 1 584 ? -27.406 -33.404 1.949 1.00 60.00 584 VAL A N 1
ATOM 4619 C CA . VAL A 1 584 ? -27.024 -34.810 1.755 1.00 60.00 584 VAL A CA 1
ATOM 4620 C C . VAL A 1 584 ? -25.508 -34.899 1.823 1.00 60.00 584 VAL A C 1
ATOM 4622 O O . VAL A 1 584 ? -25.018 -35.815 2.516 1.00 60.00 584 VAL A O 1
#

Foldseek 3Di:
DPPDPPDDPPPLDPPLVVLVVLLVVLVVVLVVVVPDDDPPPCCPVCVVSNVVSVVSNVVSVVVVVVVVVVQVVCQVVLVVLLPDPLFRSQCVQCLSQQEEEDAQAPAPPHLAGPFPCRVQCSVCVDADPVQVVVLVVLSVCSNPPADRGLQWGKHKYAYPVDSQWIKMWTQAGPPALRHRFTWIKTWGDHNCPPVAAIAIFTPLLVCLQAQLAPQQASRRHGQFQCNVNHDDDPLRHNDRQQDHPSLVSVCCRPPQRGRQRVCNDPPLVVCPPPLQSQQASVQSSLRSNLSSLVRRQLCCLVPNDPSCNSVNLSSCQSCVVVVLVVLVVVLVCLVVGHHDLDDPNCVRNVVVSVQCVPPCRSSVSSVVSSVSNVVSNVVRDDDRSVVVVVSVVVSPVPDDDDDDDDDDDDDDDDDDDDDDDDDDPVVVVVPPPDDPDDDPDPDDQDQQPCPDPVSCSVCSVVCSVQPPVRLVCQSAFAEEEADQAQVSLVVLLVSVLSHGAEYEYEFADADDPNRVVRRVQDDPVRGRHTPLVSSQVVSCVSHVNYHYHYDDFNLQDPVSCVVVVCVVGPYYHYDPDDPVSVVD

pLDDT: mean 80.01, std 21.47, range [24.2, 98.81]

Secondary structure (DSSP, 8-state):
----TT-----SS-HHHHHHHHHHHHHHHHHHHHHS---TTSTTTSHHHHHHHHHHHHHHHHHHHHHHHHHHHHHHHHHHHHTS-HHHHHHHHHGGGSEEEE--BSSTT-S-BSSTTHHHHHH-----HHHHHHHHHHHHHHHHH--BSSSSBEEEEEESS-TTEEEEEEEBPTTSTTBT-EEEEEEE--TTTTTSPPEEEE--STTTT---BTTB-TT-BB--GGGTSS---TTTS--TTT--HHHHHHHIIIIIS-S-GGGGSTT-GGGTTSHHHHHHHHHHHHHHHHHIIIIIIIHHHHSPPTT-HHHHHHHHHHHHHHHHHHHHHHHHHHHHS-----HHHHHHSHHHHHHHSSTTHHHHHHHHHHHHHHHHHHTPPP--THHHHHHHHTTTTT---PPPPP---PPPP--PPPPPPPPPTTTTTTSS-----------------TTSHHHHHHTHHHHHHH-HHHHHHHHH-EEEEE--SHHHHHHHHHHHHHT-SEEEEE--PBP-HHHHTT-TT--GGGTTSBHHHHHHHHHHTT-TTSEEEEE-----SHHHHHHTTGGG-SEEEESS--TTGGG-